Protein AF-0000000072576242 (afdb_homodimer)

Structure (mmCIF, N/CA/C/O backbone):
data_AF-0000000072576242-model_v1
#
loop_
_entity.id
_entity.type
_entity.pdbx_description
1 polymer Oxidoreductase
#
loop_
_atom_site.group_PDB
_atom_site.id
_atom_site.type_symbol
_atom_site.label_atom_id
_atom_site.label_alt_id
_atom_site.label_comp_id
_atom_site.label_asym_id
_atom_site.label_entity_id
_atom_site.label_seq_id
_atom_site.pdbx_PDB_ins_code
_atom_site.Cartn_x
_atom_site.Cartn_y
_atom_site.Cartn_z
_atom_site.occupancy
_atom_site.B_iso_or_equiv
_atom_site.auth_seq_id
_atom_site.auth_comp_id
_atom_site.auth_asym_id
_atom_site.auth_atom_id
_atom_site.pdbx_PDB_model_num
ATOM 1 N N . MET A 1 1 ? -0.195 -5.738 20.297 1 96.06 1 MET A N 1
ATOM 2 C CA . MET A 1 1 ? -1.532 -6.047 19.797 1 96.06 1 MET A CA 1
ATOM 3 C C . MET A 1 1 ? -1.465 -7.004 18.609 1 96.06 1 MET A C 1
ATOM 5 O O . MET A 1 1 ? -0.41 -7.16 18 1 96.06 1 MET A O 1
ATOM 9 N N . ASP A 1 2 ? -2.637 -7.637 18.344 1 97.75 2 ASP A N 1
ATOM 10 C CA . ASP A 1 2 ? -2.586 -8.516 17.188 1 97.75 2 ASP A CA 1
ATOM 11 C C . ASP A 1 2 ? -2.855 -7.746 15.891 1 97.75 2 ASP A C 1
ATOM 13 O O . ASP A 1 2 ? -3.127 -6.543 15.93 1 97.75 2 ASP A O 1
ATOM 17 N N . VAL A 1 3 ? -2.744 -8.398 14.766 1 98.88 3 VAL A N 1
ATOM 18 C CA . VAL A 1 3 ? -2.783 -7.742 13.469 1 98.88 3 VAL A CA 1
ATOM 19 C C . VAL A 1 3 ? -4.199 -7.238 13.188 1 98.88 3 VAL A C 1
ATOM 21 O O . VAL A 1 3 ? -4.379 -6.141 12.648 1 98.88 3 VAL A O 1
ATOM 24 N N . TYR A 1 4 ? -5.27 -8.016 13.516 1 98.81 4 TYR A N 1
ATOM 25 C CA . TYR A 1 4 ? -6.645 -7.578 13.297 1 98.81 4 TYR A CA 1
ATOM 26 C C . TYR A 1 4 ? -6.941 -6.301 14.07 1 98.81 4 TYR A C 1
ATOM 28 O O . TYR A 1 4 ? -7.559 -5.375 13.547 1 98.81 4 TYR A O 1
ATOM 36 N N . GLU A 1 5 ? -6.492 -6.273 15.273 1 98.56 5 GLU A N 1
ATOM 37 C CA . GLU A 1 5 ? -6.684 -5.082 16.094 1 98.56 5 GLU A CA 1
ATOM 38 C C . GLU A 1 5 ? -5.977 -3.873 15.492 1 98.56 5 GLU A C 1
ATOM 40 O O . GLU A 1 5 ? -6.523 -2.77 15.469 1 98.56 5 GLU A O 1
ATOM 45 N N . ALA A 1 6 ? -4.723 -4.062 15.078 1 98.81 6 ALA A N 1
ATOM 46 C CA . ALA A 1 6 ? -3.975 -2.967 14.469 1 98.81 6 ALA A CA 1
ATOM 47 C C . ALA A 1 6 ? -4.699 -2.424 13.242 1 98.81 6 ALA A C 1
ATOM 49 O O . ALA A 1 6 ? -4.855 -1.21 13.086 1 98.81 6 ALA A O 1
ATOM 50 N N . VAL A 1 7 ? -5.199 -3.318 12.383 1 98.75 7 VAL A N 1
ATOM 51 C CA . VAL A 1 7 ? -5.863 -2.934 11.141 1 98.75 7 VAL A CA 1
ATOM 52 C C . VAL A 1 7 ? -7.18 -2.225 11.461 1 98.75 7 VAL A C 1
ATOM 54 O O . VAL A 1 7 ? -7.477 -1.171 10.891 1 98.75 7 VAL A O 1
ATOM 57 N N . LYS A 1 8 ? -7.93 -2.709 12.359 1 97.06 8 LYS A N 1
ATOM 58 C CA . LYS A 1 8 ? -9.258 -2.174 12.648 1 97.06 8 LYS A CA 1
ATOM 59 C C . LYS A 1 8 ? -9.164 -0.875 13.445 1 97.06 8 LYS A C 1
ATOM 61 O O . LYS A 1 8 ? -10.047 -0.021 13.359 1 97.06 8 LYS A O 1
ATOM 66 N N . SER A 1 9 ? -8.047 -0.747 14.195 1 96.44 9 SER A N 1
ATOM 67 C CA . SER A 1 9 ? -7.934 0.449 15.023 1 96.44 9 SER A CA 1
ATOM 68 C C . SER A 1 9 ? -7.191 1.561 14.289 1 96.44 9 SER A C 1
ATOM 70 O O . SER A 1 9 ? -7.203 2.715 14.719 1 96.44 9 SER A O 1
ATOM 72 N N . ARG A 1 10 ? -6.531 1.205 13.203 1 97.88 10 ARG A N 1
ATOM 73 C CA . ARG A 1 10 ? -5.895 2.242 12.398 1 97.88 10 ARG A CA 1
ATOM 74 C C . ARG A 1 10 ? -6.934 3.131 11.727 1 97.88 10 ARG A C 1
ATOM 76 O O . ARG A 1 10 ? -7.812 2.637 11.016 1 97.88 10 ARG A O 1
ATOM 83 N N . ARG A 1 11 ? -6.918 4.367 11.938 1 95.81 11 ARG A N 1
ATOM 84 C CA . ARG A 1 11 ? -7.746 5.395 11.312 1 95.81 11 ARG A CA 1
ATOM 85 C C . ARG A 1 11 ? -6.973 6.699 11.148 1 95.81 11 ARG A C 1
ATOM 87 O O . ARG A 1 11 ? -5.945 6.902 11.805 1 95.81 11 ARG A O 1
ATOM 94 N N . SER A 1 12 ? -7.445 7.527 10.273 1 96.56 12 SER A N 1
ATOM 95 C CA . SER A 1 12 ? -6.844 8.852 10.148 1 96.56 12 SER A CA 1
ATOM 96 C C . SER A 1 12 ? -7.219 9.742 11.328 1 96.56 12 SER A C 1
ATOM 98 O O . SER A 1 12 ? -8.367 10.18 11.453 1 96.56 12 SER A O 1
ATOM 100 N N . VAL A 1 13 ? -6.219 9.953 12.195 1 96.12 13 VAL A N 1
ATOM 101 C CA . VAL A 1 13 ? -6.406 10.805 13.359 1 96.12 13 VAL A CA 1
ATOM 102 C C . VAL A 1 13 ? -6.027 12.242 13.016 1 96.12 13 VAL A C 1
ATOM 104 O O . VAL A 1 13 ? -4.957 12.492 12.453 1 96.12 13 VAL A O 1
ATOM 107 N N . ARG A 1 14 ? -6.875 13.172 13.414 1 95.19 14 ARG A N 1
ATOM 108 C CA . ARG A 1 14 ? -6.656 14.555 12.992 1 95.19 14 ARG A CA 1
ATOM 109 C C . ARG A 1 14 ? -6.668 15.5 14.188 1 95.19 14 ARG A C 1
ATOM 111 O O . ARG A 1 14 ? -7.152 16.625 14.094 1 95.19 14 ARG A O 1
ATOM 118 N N . ARG A 1 15 ? -6.32 15.055 15.242 1 95.5 15 ARG A N 1
ATOM 119 C CA . ARG A 1 15 ? -6.059 15.812 16.453 1 95.5 15 ARG A CA 1
ATOM 120 C C . ARG A 1 15 ? -5.039 15.094 17.344 1 95.5 15 ARG A C 1
ATOM 122 O O . ARG A 1 15 ? -5.359 14.086 17.969 1 95.5 15 ARG A O 1
ATOM 129 N N . PHE A 1 16 ? -3.895 15.656 17.453 1 97.19 16 PHE A N 1
ATOM 130 C CA . PHE A 1 16 ? -2.811 15.008 18.172 1 97.19 16 PHE A CA 1
ATOM 131 C C . PHE A 1 16 ? -2.475 15.789 19.438 1 97.19 16 PHE A C 1
ATOM 133 O O . PHE A 1 16 ? -2.674 17 19.5 1 97.19 16 PHE A O 1
ATOM 140 N N . SER A 1 17 ? -1.979 14.969 20.375 1 95.31 17 SER A N 1
ATOM 141 C CA . SER A 1 17 ? -1.41 15.625 21.547 1 95.31 17 SER A CA 1
ATOM 142 C C . SER A 1 17 ? 0.001 16.141 21.266 1 95.31 17 SER A C 1
ATOM 144 O O . SER A 1 17 ? 0.615 15.758 20.266 1 95.31 17 SER A O 1
ATOM 146 N N . GLY A 1 18 ? 0.491 17.016 22.094 1 93.56 18 GLY A N 1
ATOM 147 C CA . GLY A 1 18 ? 1.846 17.531 21.953 1 93.56 18 GLY A CA 1
ATOM 148 C C . GLY A 1 18 ? 2.898 16.594 22.516 1 93.56 18 GLY A C 1
ATOM 149 O O . GLY A 1 18 ? 4.09 16.906 22.5 1 93.56 18 GLY A O 1
ATOM 150 N N . ARG A 1 19 ? 2.492 15.344 22.969 1 96.62 19 ARG A N 1
ATOM 151 C CA . ARG A 1 19 ? 3.449 14.383 23.516 1 96.62 19 ARG A CA 1
ATOM 152 C C . ARG A 1 19 ? 4.469 13.977 22.453 1 96.62 19 ARG A C 1
ATOM 154 O O . ARG A 1 19 ? 4.102 13.539 21.359 1 96.62 19 ARG A O 1
ATOM 161 N N . PRO A 1 20 ? 5.766 14.188 22.781 1 97.38 20 PRO A N 1
ATOM 162 C CA . PRO A 1 20 ? 6.785 13.875 21.781 1 97.38 20 PRO A CA 1
ATOM 163 C C . PRO A 1 20 ? 6.809 12.391 21.406 1 97.38 20 PRO A C 1
ATOM 165 O O . PRO A 1 20 ? 6.457 11.539 22.234 1 97.38 20 PRO A O 1
ATOM 168 N N . VAL A 1 21 ? 7.184 12.133 20.203 1 98.44 21 VAL A N 1
ATOM 169 C CA . VAL A 1 21 ? 7.434 10.773 19.734 1 98.44 21 VAL A CA 1
ATOM 170 C C . VAL A 1 21 ? 8.93 10.477 19.781 1 98.44 21 VAL A C 1
ATOM 172 O O . VAL A 1 21 ? 9.719 11.133 19.094 1 98.44 21 VAL A O 1
ATOM 175 N N . PRO A 1 22 ? 9.383 9.539 20.547 1 98.12 22 PRO A N 1
ATOM 176 C CA . PRO A 1 22 ? 10.812 9.234 20.594 1 98.12 22 PRO A CA 1
ATOM 177 C C . PRO A 1 22 ? 11.367 8.797 19.234 1 98.12 22 PRO A C 1
ATOM 179 O O . PRO A 1 22 ? 10.75 7.988 18.547 1 98.12 22 PRO A O 1
ATOM 182 N N . ARG A 1 23 ? 12.477 9.328 18.938 1 97.5 23 ARG A N 1
ATOM 183 C CA . ARG A 1 23 ? 13.133 9.016 17.672 1 97.5 23 ARG A CA 1
ATOM 184 C C . ARG A 1 23 ? 13.367 7.512 17.547 1 97.5 23 ARG A C 1
ATOM 186 O O . ARG A 1 23 ? 13.258 6.953 16.453 1 97.5 23 ARG A O 1
ATOM 193 N N . GLU A 1 24 ? 13.727 6.875 18.609 1 98.44 24 GLU A N 1
ATOM 194 C CA . GLU A 1 24 ? 14.031 5.449 18.594 1 98.44 24 GLU A CA 1
ATOM 195 C C . GLU A 1 24 ? 12.812 4.629 18.188 1 98.44 24 GLU A C 1
ATOM 197 O O . GLU A 1 24 ? 12.945 3.584 17.547 1 98.44 24 GLU A O 1
ATOM 202 N N . VAL A 1 25 ? 11.656 5.086 18.594 1 98.75 25 VAL A N 1
ATOM 203 C CA . VAL A 1 25 ? 10.422 4.414 18.188 1 98.75 25 VAL A CA 1
ATOM 204 C C . VAL A 1 25 ? 10.234 4.527 16.672 1 98.75 25 VAL A C 1
ATOM 206 O O . VAL A 1 25 ? 9.898 3.545 16.016 1 98.75 25 VAL A O 1
ATOM 209 N N . LEU A 1 26 ? 10.508 5.688 16.109 1 98.81 26 LEU A N 1
ATOM 210 C CA . LEU A 1 26 ? 10.383 5.891 14.664 1 98.81 26 LEU A CA 1
ATOM 211 C C . LEU A 1 26 ? 11.406 5.055 13.906 1 98.81 26 LEU A C 1
ATOM 213 O O . LEU A 1 26 ? 11.094 4.488 12.859 1 98.81 26 LEU A O 1
ATOM 217 N N . LYS A 1 27 ? 12.586 4.965 14.445 1 98.69 27 LYS A N 1
ATOM 218 C CA . LYS A 1 27 ? 13.609 4.133 13.82 1 98.69 27 LYS A CA 1
ATOM 219 C C . LYS A 1 27 ? 13.195 2.666 13.797 1 98.69 27 LYS A C 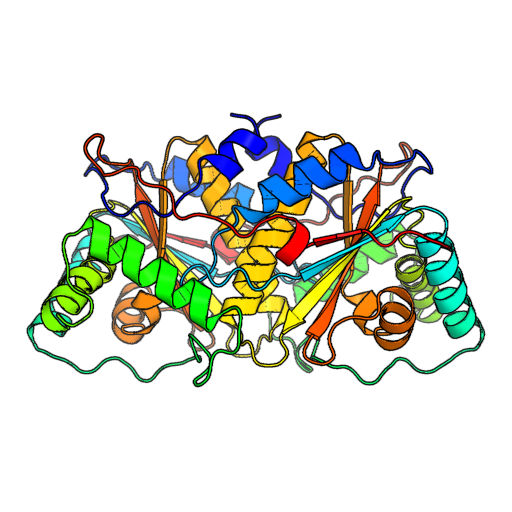1
ATOM 221 O O . LYS A 1 27 ? 13.375 1.978 12.789 1 98.69 27 LYS A O 1
ATOM 226 N N . ARG A 1 28 ? 12.664 2.186 14.93 1 98.62 28 ARG A N 1
ATOM 227 C CA . ARG A 1 28 ? 12.195 0.804 15.016 1 98.62 28 ARG A CA 1
ATOM 228 C C . ARG A 1 28 ? 11.07 0.54 14.023 1 98.62 28 ARG A C 1
ATOM 230 O O . ARG A 1 28 ? 11.078 -0.474 13.328 1 98.62 28 ARG A O 1
ATOM 237 N N . VAL A 1 29 ? 10.148 1.47 13.961 1 98.94 29 VAL A N 1
ATOM 238 C CA . VAL A 1 29 ? 8.992 1.35 13.078 1 98.94 29 VAL A CA 1
ATOM 239 C C . VAL A 1 29 ? 9.461 1.327 11.625 1 98.94 29 VAL A C 1
ATOM 241 O O . VAL A 1 29 ? 9.07 0.445 10.852 1 98.94 29 VAL A O 1
ATOM 244 N N . LEU A 1 30 ? 10.312 2.258 11.242 1 98.94 30 LEU A N 1
ATOM 245 C CA . LEU A 1 30 ? 10.711 2.408 9.852 1 98.94 30 LEU A CA 1
ATOM 246 C C . LEU A 1 30 ? 11.641 1.282 9.422 1 98.94 30 LEU A C 1
ATOM 248 O O . LEU A 1 30 ? 11.609 0.851 8.266 1 98.94 30 LEU A O 1
ATOM 252 N N . SER A 1 31 ? 12.469 0.792 10.336 1 98.75 31 SER A N 1
ATOM 253 C CA . SER A 1 31 ? 13.297 -0.373 10.047 1 98.75 31 SER A CA 1
ATOM 254 C C . SER A 1 31 ? 12.438 -1.6 9.75 1 98.75 31 SER A C 1
ATOM 256 O O . SER A 1 31 ? 12.711 -2.342 8.805 1 98.75 31 SER A O 1
ATOM 258 N N . ALA A 1 32 ? 11.438 -1.778 10.523 1 98.81 32 ALA A N 1
ATOM 259 C CA . ALA A 1 32 ? 10.539 -2.906 10.297 1 98.81 32 ALA A CA 1
ATOM 260 C C . ALA A 1 32 ? 9.695 -2.695 9.047 1 98.81 32 ALA A C 1
ATOM 262 O O . ALA A 1 32 ? 9.438 -3.639 8.289 1 98.81 32 ALA A O 1
ATOM 263 N N . ALA A 1 33 ? 9.266 -1.452 8.805 1 98.88 33 ALA A N 1
ATOM 264 C CA . ALA A 1 33 ? 8.383 -1.149 7.684 1 98.88 33 ALA A CA 1
ATOM 265 C C . ALA A 1 33 ? 9.062 -1.47 6.352 1 98.88 33 ALA A C 1
ATOM 267 O O . ALA A 1 33 ? 8.391 -1.812 5.375 1 98.88 33 ALA A O 1
ATOM 268 N N . ALA A 1 34 ? 10.398 -1.468 6.316 1 98.5 34 ALA A N 1
ATOM 269 C CA . ALA A 1 34 ? 11.18 -1.694 5.105 1 98.5 34 ALA A CA 1
ATOM 270 C C . ALA A 1 34 ? 11.055 -3.139 4.629 1 98.5 34 ALA A C 1
ATOM 272 O O . ALA A 1 34 ? 11.422 -3.463 3.498 1 98.5 34 ALA A O 1
ATOM 273 N N . TRP A 1 35 ? 10.477 -3.951 5.461 1 98.5 35 TRP A N 1
ATOM 274 C CA . TRP A 1 35 ? 10.266 -5.34 5.07 1 98.5 35 TRP A CA 1
ATOM 275 C C . TRP A 1 35 ? 9.008 -5.48 4.219 1 98.5 35 TRP A C 1
ATOM 277 O O . TRP A 1 35 ? 8.602 -6.594 3.881 1 98.5 35 TRP A O 1
ATOM 287 N N . ALA A 1 36 ? 8.383 -4.34 3.852 1 98.69 36 ALA A N 1
ATOM 288 C CA . ALA A 1 36 ? 7.285 -4.355 2.889 1 98.69 36 ALA A CA 1
ATOM 289 C C . ALA A 1 36 ? 7.723 -4.996 1.572 1 98.69 36 ALA A C 1
ATOM 291 O O . ALA A 1 36 ? 8.867 -4.828 1.141 1 98.69 36 ALA A O 1
ATOM 292 N N . PRO A 1 37 ? 6.82 -5.789 0.947 1 98.44 37 PRO A N 1
ATOM 293 C CA . PRO A 1 37 ? 7.152 -6.285 -0.391 1 98.44 37 PRO A CA 1
ATOM 294 C C . PRO A 1 37 ? 7.242 -5.172 -1.429 1 98.44 37 PRO A C 1
ATOM 296 O O . PRO A 1 37 ? 6.684 -4.09 -1.228 1 98.44 37 PRO A O 1
ATOM 299 N N . SER A 1 38 ? 7.98 -5.391 -2.441 1 98.75 38 SER A N 1
ATOM 300 C CA . SER A 1 38 ? 8.047 -4.574 -3.648 1 98.75 38 SER A CA 1
ATOM 301 C C . SER A 1 38 ? 8.422 -5.418 -4.863 1 98.75 38 SER A C 1
ATOM 303 O O . SER A 1 38 ? 9.117 -6.43 -4.734 1 98.75 38 SER A O 1
ATOM 305 N N . GLY A 1 39 ? 7.805 -5.07 -6.039 1 98.38 39 GLY A N 1
ATOM 306 C CA . GLY A 1 39 ? 8.164 -5.773 -7.262 1 98.38 39 GLY A CA 1
ATOM 307 C C . GLY A 1 39 ? 9.664 -5.859 -7.477 1 98.38 39 GLY A C 1
ATOM 308 O O . GLY A 1 39 ? 10.352 -4.84 -7.492 1 98.38 39 GLY A O 1
ATOM 309 N N . SER A 1 40 ? 10.172 -7.141 -7.598 1 97.5 40 SER A N 1
ATOM 310 C CA . SER A 1 40 ? 11.594 -7.387 -7.844 1 97.5 40 SER A CA 1
ATOM 311 C C . SER A 1 40 ? 12.461 -6.781 -6.742 1 97.5 40 SER A C 1
ATOM 313 O O . SER A 1 40 ? 13.625 -6.461 -6.969 1 97.5 40 SER A O 1
ATOM 315 N N . ASN A 1 41 ? 11.859 -6.492 -5.594 1 98.06 41 ASN A N 1
ATOM 316 C CA . ASN A 1 41 ? 12.547 -5.969 -4.422 1 98.06 41 ASN A CA 1
ATOM 317 C C . ASN A 1 41 ? 13.148 -4.59 -4.691 1 98.06 41 ASN A C 1
ATOM 319 O O . ASN A 1 41 ? 14.203 -4.25 -4.152 1 98.06 41 ASN A O 1
ATOM 323 N N . LEU A 1 42 ? 12.445 -3.775 -5.441 1 98.69 42 LEU A N 1
ATOM 324 C CA . LEU A 1 42 ? 12.953 -2.459 -5.816 1 98.69 42 LEU A CA 1
ATOM 325 C C . LEU A 1 42 ? 13.031 -1.539 -4.602 1 98.69 42 LEU A C 1
ATOM 327 O O . LEU A 1 42 ? 13.875 -0.638 -4.555 1 98.69 42 LEU A O 1
ATOM 331 N N . GLN A 1 43 ? 12.148 -1.667 -3.629 1 98.75 43 GLN A N 1
ATOM 332 C CA . GLN A 1 43 ? 12.102 -0.839 -2.43 1 98.75 43 GLN A CA 1
ATOM 333 C C . GLN A 1 43 ? 12.086 0.645 -2.785 1 98.75 43 GLN A C 1
ATOM 335 O O . GLN A 1 43 ? 12.977 1.395 -2.387 1 98.75 43 GLN A O 1
ATOM 340 N N . PRO A 1 44 ? 10.984 1.112 -3.484 1 98.81 44 PRO A N 1
ATOM 341 C CA . PRO A 1 44 ? 10.977 2.434 -4.113 1 98.81 44 PRO A CA 1
ATOM 342 C C . PRO A 1 44 ? 10.625 3.553 -3.135 1 98.81 44 PRO A C 1
ATOM 344 O O . PRO A 1 44 ? 10.5 4.715 -3.535 1 98.81 44 PRO A O 1
ATOM 347 N N . TRP A 1 45 ? 10.5 3.365 -1.896 1 98.88 45 TRP A N 1
ATOM 348 C CA . TRP A 1 45 ? 10.086 4.359 -0.914 1 98.88 45 TRP A CA 1
ATOM 349 C C . TRP A 1 45 ? 11.281 5.156 -0.408 1 98.88 45 TRP A C 1
ATOM 351 O O . TRP A 1 45 ? 12.367 4.605 -0.215 1 98.88 45 TRP A O 1
ATOM 361 N N . HIS A 1 46 ? 11.078 6.473 -0.218 1 98.81 46 HIS A N 1
ATOM 362 C CA . HIS A 1 46 ? 12.016 7.398 0.406 1 98.81 46 HIS A CA 1
ATOM 363 C C . HIS A 1 46 ? 11.32 8.266 1.454 1 98.81 46 HIS A C 1
ATOM 365 O O . HIS A 1 46 ? 10.461 9.078 1.121 1 98.81 46 HIS A O 1
ATOM 371 N N . ALA A 1 47 ? 11.742 8.133 2.707 1 98.88 47 ALA A N 1
ATOM 372 C CA . ALA A 1 47 ? 11.062 8.82 3.801 1 98.88 47 ALA A CA 1
ATOM 373 C C . ALA A 1 47 ? 11.977 9.867 4.438 1 98.88 47 ALA A C 1
ATOM 375 O O . ALA A 1 47 ? 13.125 9.578 4.762 1 98.88 47 ALA A O 1
ATOM 376 N N . PHE A 1 48 ? 11.477 11.023 4.566 1 98.94 48 PHE A N 1
ATOM 377 C CA . PHE A 1 48 ? 12.086 12.078 5.367 1 98.94 48 PHE A CA 1
ATOM 378 C C . PHE A 1 48 ? 11.273 12.336 6.633 1 98.94 48 PHE A C 1
ATOM 380 O O . PHE A 1 48 ? 10.07 12.594 6.566 1 98.94 48 PHE A O 1
ATOM 387 N N . VAL A 1 49 ? 11.906 12.258 7.785 1 98.94 49 VAL A N 1
ATOM 388 C CA . VAL A 1 49 ? 11.211 12.367 9.062 1 98.94 49 VAL A CA 1
ATOM 389 C C . VAL A 1 49 ? 11.586 13.68 9.75 1 98.94 49 VAL A C 1
ATOM 391 O O . VAL A 1 49 ? 12.766 13.992 9.898 1 98.94 49 VAL A O 1
ATOM 394 N N . LEU A 1 50 ? 10.562 14.398 10.07 1 98.69 50 LEU A N 1
ATOM 395 C CA . LEU A 1 50 ? 10.75 15.672 10.75 1 98.69 50 LEU A CA 1
ATOM 396 C C . LEU A 1 50 ? 10.102 15.656 12.133 1 98.69 50 LEU A C 1
ATOM 398 O O . LEU A 1 50 ? 9.008 15.109 12.305 1 98.69 50 LEU A O 1
ATOM 402 N N . SER A 1 51 ? 10.758 16.266 13.117 1 97.31 51 SER A N 1
ATOM 403 C CA . SER A 1 51 ? 10.242 16.562 14.453 1 97.31 51 SER A CA 1
ATOM 404 C C . SER A 1 51 ? 10.844 17.844 15.008 1 97.31 51 SER A C 1
ATOM 406 O O . SER A 1 51 ? 11.758 18.422 14.406 1 97.31 51 SER A O 1
ATOM 408 N N . ASP A 1 52 ? 10.273 18.375 15.984 1 94.19 52 ASP A N 1
ATOM 409 C CA . ASP A 1 52 ? 10.82 19.5 16.719 1 94.19 52 ASP A CA 1
ATOM 410 C C . ASP A 1 52 ? 11.055 20.703 15.805 1 94.19 52 ASP A C 1
ATOM 412 O O . ASP A 1 52 ? 10.164 21.109 15.062 1 94.19 52 ASP A O 1
ATOM 416 N N . GLY A 1 53 ? 12.211 21.219 15.844 1 95.12 53 GLY A N 1
ATOM 417 C CA . GLY A 1 53 ? 12.531 22.453 15.156 1 95.12 53 GLY A CA 1
ATOM 418 C C . GLY A 1 53 ? 12.211 22.422 13.672 1 95.12 53 GLY A C 1
ATOM 419 O O . GLY A 1 53 ? 11.484 23.266 13.164 1 95.12 53 GLY A O 1
ATOM 420 N N . PRO A 1 54 ? 12.703 21.453 12.992 1 97.56 54 PRO A N 1
ATOM 421 C CA . PRO A 1 54 ? 12.469 21.391 11.555 1 97.56 54 PRO A CA 1
ATOM 422 C C . PRO A 1 54 ? 10.984 21.312 11.195 1 97.56 54 PRO A C 1
ATOM 424 O O . PRO A 1 54 ? 10.539 21.953 10.25 1 97.56 54 PRO A O 1
ATOM 427 N N . LEU A 1 55 ? 10.273 20.531 11.945 1 98.25 55 LEU A N 1
ATOM 428 C CA . LEU A 1 55 ? 8.844 20.422 11.664 1 98.25 55 LEU A CA 1
ATOM 429 C C . LEU A 1 55 ? 8.125 21.719 11.984 1 98.25 55 LEU A C 1
ATOM 431 O O . LEU A 1 55 ? 7.25 22.156 11.234 1 98.25 55 LEU A O 1
ATOM 435 N N . ALA A 1 56 ? 8.469 22.297 13.117 1 97.38 56 ALA A N 1
ATOM 436 C CA . ALA A 1 56 ? 7.871 23.578 13.492 1 97.38 56 ALA A CA 1
ATOM 437 C C . ALA A 1 56 ? 8.117 24.625 12.422 1 97.38 56 ALA A C 1
ATOM 439 O O . ALA A 1 56 ? 7.219 25.391 12.07 1 97.38 56 ALA A O 1
ATOM 440 N N . ALA A 1 57 ? 9.32 24.672 11.93 1 97.81 57 ALA A N 1
ATOM 441 C CA . ALA A 1 57 ? 9.68 25.641 10.891 1 97.81 57 ALA A CA 1
ATOM 442 C C . ALA A 1 57 ? 8.891 25.375 9.609 1 97.81 57 ALA A C 1
ATOM 444 O O . ALA A 1 57 ? 8.453 26.328 8.945 1 97.81 57 ALA A O 1
ATOM 445 N N . LEU A 1 58 ? 8.75 24.141 9.211 1 98.44 58 LEU A N 1
ATOM 446 C CA . LEU A 1 58 ? 7.992 23.781 8.016 1 98.44 58 LEU A CA 1
ATOM 447 C C . LEU A 1 58 ? 6.535 24.219 8.156 1 98.44 58 LEU A C 1
ATOM 449 O O . LEU A 1 58 ? 5.973 24.812 7.234 1 98.44 58 LEU A O 1
ATOM 453 N N . LYS A 1 59 ? 5.93 23.891 9.312 1 98.25 59 LYS A N 1
ATOM 454 C CA . LYS A 1 59 ? 4.543 24.281 9.562 1 98.25 59 LYS A CA 1
ATOM 455 C C . LYS A 1 59 ? 4.375 25.797 9.492 1 98.25 59 LYS A C 1
ATOM 457 O O . LYS A 1 59 ? 3.402 26.281 8.914 1 98.25 59 LYS A O 1
ATOM 462 N N . LYS A 1 60 ? 5.312 26.469 10.023 1 98 60 LYS A N 1
ATOM 463 C CA . LYS A 1 60 ? 5.273 27.922 10 1 98 60 LYS A CA 1
ATOM 464 C C . LYS A 1 60 ? 5.328 28.453 8.578 1 98 60 LYS A C 1
ATOM 466 O O . LYS A 1 60 ? 4.566 29.359 8.211 1 98 60 LYS A O 1
ATOM 471 N N . ARG A 1 61 ? 6.203 27.953 7.789 1 98.12 61 ARG A N 1
ATOM 472 C CA . ARG A 1 61 ? 6.344 28.391 6.402 1 98.12 61 ARG A CA 1
ATOM 473 C C . ARG A 1 61 ? 5.078 28.094 5.602 1 98.12 61 ARG A C 1
ATOM 475 O O . ARG A 1 61 ? 4.602 28.938 4.844 1 98.12 61 ARG A O 1
ATOM 482 N N . ALA A 1 62 ? 4.562 26.875 5.727 1 97.94 62 ALA A N 1
ATOM 483 C CA . ALA A 1 62 ? 3.328 26.5 5.035 1 97.94 62 ALA A CA 1
ATOM 484 C C . ALA A 1 62 ? 2.166 27.391 5.477 1 97.94 62 ALA A C 1
ATOM 486 O O . ALA A 1 62 ? 1.374 27.844 4.652 1 97.94 62 ALA A O 1
ATOM 487 N N . GLY A 1 63 ? 2.107 27.594 6.801 1 96.75 63 GLY A N 1
ATOM 488 C CA . GLY A 1 63 ? 1.084 28.484 7.344 1 96.75 63 GLY A CA 1
ATOM 489 C C . GLY A 1 63 ? 1.168 29.891 6.805 1 96.75 63 GLY A C 1
ATOM 490 O O . GLY A 1 63 ? 0.143 30.531 6.539 1 96.75 63 GLY A O 1
ATOM 491 N N . ALA A 1 64 ? 2.346 30.375 6.684 1 97.38 64 ALA A N 1
ATOM 492 C CA . ALA A 1 64 ? 2.549 31.719 6.145 1 97.38 64 ALA A CA 1
ATOM 493 C C . ALA A 1 64 ? 2.062 31.812 4.699 1 97.38 64 ALA A C 1
ATOM 495 O O . ALA A 1 64 ? 1.45 32.812 4.305 1 97.38 64 ALA A O 1
ATOM 496 N N . ARG A 1 65 ? 2.361 30.812 3.914 1 96.94 65 ARG A N 1
ATOM 497 C CA . ARG A 1 65 ? 1.9 30.797 2.531 1 96.94 65 ARG A CA 1
ATOM 498 C C . ARG A 1 65 ? 0.377 30.781 2.461 1 96.94 65 ARG A C 1
ATOM 500 O O . ARG A 1 65 ? -0.224 31.469 1.642 1 96.94 65 ARG A O 1
ATOM 507 N N . LEU A 1 66 ? -0.231 30 3.297 1 95.12 66 LEU A N 1
ATOM 508 C CA . LEU A 1 66 ? -1.687 29.922 3.348 1 95.12 66 LEU A CA 1
ATOM 509 C C . LEU A 1 66 ? -2.291 31.281 3.701 1 95.12 66 LEU A C 1
ATOM 511 O O . LEU A 1 66 ? -3.244 31.719 3.061 1 95.12 66 LEU A O 1
ATOM 515 N N . ALA A 1 67 ? -1.71 31.875 4.695 1 94.81 67 ALA A N 1
ATOM 516 C CA . ALA A 1 67 ? -2.205 33.156 5.18 1 94.81 67 ALA A CA 1
ATOM 517 C C . ALA A 1 67 ? -2.076 34.25 4.105 1 94.81 67 ALA A C 1
ATOM 519 O O . ALA A 1 67 ? -2.918 35.125 4.008 1 94.81 67 ALA A O 1
ATOM 520 N N . ALA A 1 68 ? -1.098 34.125 3.314 1 96.69 68 ALA A N 1
ATOM 521 C CA . ALA A 1 68 ? -0.833 35.094 2.268 1 96.69 68 ALA A CA 1
ATOM 522 C C . ALA A 1 68 ? -1.69 34.812 1.034 1 96.69 68 ALA A C 1
ATOM 524 O O . ALA A 1 68 ? -1.763 35.656 0.126 1 96.69 68 ALA A O 1
ATOM 525 N N . GLY A 1 69 ? -2.295 33.688 0.963 1 94.25 69 GLY A N 1
ATOM 526 C CA . GLY A 1 69 ? -3.08 33.312 -0.201 1 94.25 69 GLY A CA 1
ATOM 527 C C . GLY A 1 69 ? -2.23 32.906 -1.391 1 94.25 69 GLY A C 1
ATOM 528 O O . GLY A 1 69 ? -2.631 33.094 -2.541 1 94.25 69 GLY A O 1
ATOM 529 N N . ASP A 1 70 ? -1.05 32.406 -1.105 1 96.06 70 ASP A N 1
ATOM 530 C CA . ASP A 1 70 ? -0.182 31.938 -2.178 1 96.06 70 ASP A CA 1
ATOM 531 C C . ASP A 1 70 ? -0.835 30.797 -2.941 1 96.06 70 ASP A C 1
ATOM 533 O O . ASP A 1 70 ? -1.483 29.938 -2.342 1 96.06 70 ASP A O 1
ATOM 537 N N . PRO A 1 71 ? -0.639 30.859 -4.262 1 96.94 71 PRO A N 1
ATOM 538 C CA . PRO A 1 71 ? -1.143 29.703 -5.004 1 96.94 71 PRO A CA 1
ATOM 539 C C . PRO A 1 71 ? -0.454 28.406 -4.605 1 96.94 71 PRO A C 1
ATOM 541 O O . PRO A 1 71 ? 0.714 28.422 -4.211 1 96.94 71 PRO A O 1
ATOM 544 N N . PHE A 1 72 ? -1.145 27.359 -4.77 1 97.25 72 PHE A N 1
ATOM 545 C CA . PHE A 1 72 ? -0.544 26.031 -4.609 1 97.25 72 PHE A CA 1
ATOM 546 C C . PHE A 1 72 ? 0.511 25.781 -5.68 1 97.25 72 PHE A C 1
ATOM 548 O O . PHE A 1 72 ? 0.469 26.391 -6.754 1 97.25 72 PHE A O 1
ATOM 555 N N . ASP A 1 73 ? 1.44 24.922 -5.312 1 98.44 73 ASP A N 1
ATOM 556 C CA . ASP A 1 73 ? 2.449 24.531 -6.289 1 98.44 73 ASP A CA 1
ATOM 557 C C . ASP A 1 73 ? 1.819 23.781 -7.461 1 98.44 73 ASP A C 1
ATOM 559 O O . ASP A 1 73 ? 0.761 23.172 -7.312 1 98.44 73 ASP A O 1
ATOM 563 N N . GLU A 1 74 ? 2.475 23.891 -8.664 1 97.94 74 GLU A N 1
ATOM 564 C CA . GLU A 1 74 ? 2.031 23.078 -9.789 1 97.94 74 GLU A CA 1
ATOM 565 C C . GLU A 1 74 ? 2.045 21.594 -9.422 1 97.94 74 GLU A C 1
ATOM 567 O O . GLU A 1 74 ? 3.059 21.078 -8.953 1 97.94 74 GLU A O 1
ATOM 572 N N . PRO A 1 75 ? 0.911 20.922 -9.609 1 97.44 75 PRO A N 1
ATOM 573 C CA . PRO A 1 75 ? 0.868 19.516 -9.211 1 97.44 75 PRO A CA 1
ATOM 574 C C . PRO A 1 75 ? 1.899 18.656 -9.945 1 97.44 75 PRO A C 1
ATOM 576 O O . PRO A 1 75 ? 2.096 18.828 -11.156 1 97.44 75 PRO A O 1
ATOM 579 N N . GLU A 1 76 ? 2.535 17.797 -9.234 1 97.75 76 GLU A N 1
ATOM 580 C CA . GLU A 1 76 ? 3.508 16.891 -9.844 1 97.75 76 GLU A CA 1
ATOM 581 C C . GLU A 1 76 ? 2.873 15.547 -10.188 1 97.75 76 GLU A C 1
ATOM 583 O O . GLU A 1 76 ? 3.496 14.711 -10.844 1 97.75 76 GLU A O 1
ATOM 588 N N . TYR A 1 77 ? 1.759 15.312 -9.711 1 98 77 TYR A N 1
ATOM 589 C CA . TYR A 1 77 ? 0.921 14.18 -10.086 1 98 77 TYR A CA 1
ATOM 590 C C . TYR A 1 77 ? -0.556 14.5 -9.891 1 98 77 TYR A C 1
ATOM 592 O O . TYR A 1 77 ? -0.9 15.469 -9.203 1 98 77 TYR A O 1
ATOM 600 N N . GLU A 1 78 ? -1.421 13.758 -10.57 1 97.69 78 GLU A N 1
ATOM 601 C CA . GLU A 1 78 ? -2.863 13.93 -10.422 1 97.69 78 GLU A CA 1
ATOM 602 C C . GLU A 1 78 ? -3.379 13.195 -9.18 1 97.69 78 GLU A C 1
ATOM 604 O O . GLU A 1 78 ? -3.305 11.969 -9.102 1 97.69 78 GLU A O 1
ATOM 609 N N . GLN A 1 79 ? -3.896 13.938 -8.227 1 97.69 79 GLN A N 1
ATOM 610 C CA . GLN A 1 79 ? -4.332 13.336 -6.973 1 97.69 79 GLN A CA 1
ATOM 611 C C . GLN A 1 79 ? -5.578 12.477 -7.176 1 97.69 79 GLN A C 1
ATOM 613 O O . GLN A 1 79 ? -5.691 11.391 -6.602 1 97.69 79 GLN A O 1
ATOM 618 N N . TYR A 1 80 ? -6.535 12.992 -7.973 1 97.06 80 TYR A N 1
ATOM 619 C CA . TYR A 1 80 ? -7.758 12.297 -8.359 1 97.06 80 TYR A CA 1
ATOM 620 C C . TYR A 1 80 ? -8.07 12.531 -9.836 1 97.06 80 TYR A C 1
ATOM 622 O O . TYR A 1 80 ? -7.82 13.609 -10.367 1 97.06 80 TYR A O 1
ATOM 630 N N . PRO A 1 81 ? -8.703 11.531 -10.414 1 95.88 81 PRO A N 1
ATOM 631 C CA . PRO A 1 81 ? -9.18 11.82 -11.766 1 95.88 81 PRO A CA 1
ATOM 632 C C . PRO A 1 81 ? -10.172 12.992 -11.812 1 95.88 81 PRO A C 1
ATOM 634 O O . PRO A 1 81 ? -10.938 13.188 -10.867 1 95.88 81 PRO A O 1
ATOM 637 N N . GLN A 1 82 ? -10.086 13.695 -12.922 1 93 82 GLN A N 1
ATOM 638 C CA . GLN A 1 82 ? -10.984 14.828 -13.094 1 93 82 GLN A CA 1
ATOM 639 C C . GLN A 1 82 ? -12.445 14.398 -12.961 1 93 82 GLN A C 1
ATOM 641 O O . GLN A 1 82 ? -13.266 15.133 -12.422 1 93 82 GLN A O 1
ATOM 646 N N . HIS A 1 83 ? -12.688 13.219 -13.539 1 93.75 83 HIS A N 1
ATOM 647 C CA . HIS A 1 83 ? -14.031 12.648 -13.445 1 93.75 83 HIS A CA 1
ATOM 648 C C . HIS A 1 83 ? -14.008 11.305 -12.734 1 93.75 83 HIS A C 1
ATOM 650 O O . HIS A 1 83 ? -13.508 10.312 -13.281 1 93.75 83 HIS A O 1
ATOM 656 N N . LEU A 1 84 ? -14.555 11.312 -11.516 1 96.44 84 LEU A N 1
ATOM 657 C CA . LEU A 1 84 ? -14.68 10.062 -10.766 1 96.44 84 LEU A CA 1
ATOM 658 C C . LEU A 1 84 ? -15.992 9.359 -11.109 1 96.44 84 LEU A C 1
ATOM 660 O O . LEU A 1 84 ? -17.062 9.961 -11.008 1 96.44 84 LEU A O 1
ATOM 664 N N . LYS A 1 85 ? -15.898 8.133 -11.539 1 96.12 85 LYS A N 1
ATOM 665 C CA . LYS A 1 85 ? -17.109 7.348 -11.805 1 96.12 85 LYS A CA 1
ATOM 666 C C . LYS A 1 85 ? -17.641 6.711 -10.523 1 96.12 85 LYS A C 1
ATOM 668 O O . LYS A 1 85 ? -16.984 6.773 -9.477 1 96.12 85 LYS A O 1
ATOM 673 N N . SER A 1 86 ? -18.906 6.25 -10.633 1 97 86 SER A N 1
ATOM 674 C CA . SER A 1 86 ? -19.438 5.406 -9.562 1 97 86 SER A CA 1
ATOM 675 C C . SER A 1 86 ? -18.578 4.164 -9.359 1 97 86 SER A C 1
ATOM 677 O O . SER A 1 86 ? -18.094 3.568 -10.32 1 97 86 SER A O 1
ATOM 679 N N . PRO A 1 87 ? -18.375 3.744 -8.164 1 97.81 87 PRO A N 1
ATOM 680 C CA . PRO A 1 87 ? -18.922 4.258 -6.906 1 97.81 87 PRO A CA 1
ATOM 681 C C . PRO A 1 87 ? -18 5.266 -6.227 1 97.81 87 PRO A C 1
ATOM 683 O O . PRO A 1 87 ? -18.25 5.656 -5.078 1 97.81 87 PRO A O 1
ATOM 686 N N . TYR A 1 88 ? -16.922 5.664 -6.906 1 98.31 88 TYR A N 1
ATOM 687 C CA . TYR A 1 88 ? -15.891 6.484 -6.281 1 98.31 88 TYR A CA 1
ATOM 688 C C . TYR A 1 88 ? -16.422 7.875 -5.957 1 98.31 88 TYR A C 1
ATOM 690 O O . TYR A 1 88 ? -16.125 8.43 -4.895 1 98.31 88 TYR A O 1
ATOM 698 N N . ARG A 1 89 ? -17.172 8.391 -6.922 1 97.94 89 ARG A N 1
ATOM 699 C CA . ARG A 1 89 ? -17.766 9.711 -6.719 1 97.94 89 ARG A CA 1
ATOM 700 C C . ARG A 1 89 ? -18.641 9.734 -5.465 1 97.94 89 ARG A C 1
ATOM 702 O O . ARG A 1 89 ? -18.547 10.656 -4.656 1 97.94 89 ARG A O 1
ATOM 709 N N . GLU A 1 90 ? -19.484 8.711 -5.285 1 97.81 90 GLU A N 1
ATOM 710 C CA . GLU A 1 90 ? -20.375 8.633 -4.137 1 97.81 90 GLU A CA 1
ATOM 711 C C . GLU A 1 90 ? -19.594 8.445 -2.84 1 97.81 90 GLU A C 1
ATOM 713 O O . GLU A 1 90 ? -19.938 9.039 -1.814 1 97.81 90 GLU A O 1
ATOM 718 N N . ARG A 1 91 ? -18.578 7.633 -2.848 1 98.12 91 ARG A N 1
ATOM 719 C CA . ARG A 1 91 ? -17.766 7.391 -1.658 1 98.12 91 ARG A CA 1
ATOM 720 C C . ARG A 1 91 ? -17.031 8.656 -1.228 1 98.12 91 ARG A C 1
ATOM 722 O O . ARG A 1 91 ? -16.984 8.977 -0.038 1 98.12 91 ARG A O 1
ATOM 729 N N . ARG A 1 92 ? -16.5 9.367 -2.176 1 97.06 92 ARG A N 1
ATOM 730 C CA . ARG A 1 92 ? -15.836 10.625 -1.876 1 97.06 92 ARG A CA 1
ATOM 731 C C . ARG A 1 92 ? -16.812 11.633 -1.271 1 97.06 92 ARG A C 1
ATOM 733 O O . ARG A 1 92 ? -16.484 12.32 -0.302 1 97.06 92 ARG A O 1
ATOM 740 N N . ALA A 1 93 ? -17.984 11.75 -1.881 1 95.56 93 ALA A N 1
ATOM 741 C CA . ALA A 1 93 ? -19 12.664 -1.376 1 95.56 93 ALA A CA 1
ATOM 742 C C . ALA A 1 93 ? -19.391 12.305 0.055 1 95.56 93 ALA A C 1
ATOM 744 O O . ALA A 1 93 ? -19.516 13.188 0.911 1 95.56 93 ALA A O 1
ATOM 745 N N . ALA A 1 94 ? -19.562 11.016 0.313 1 95.69 94 ALA A N 1
ATOM 7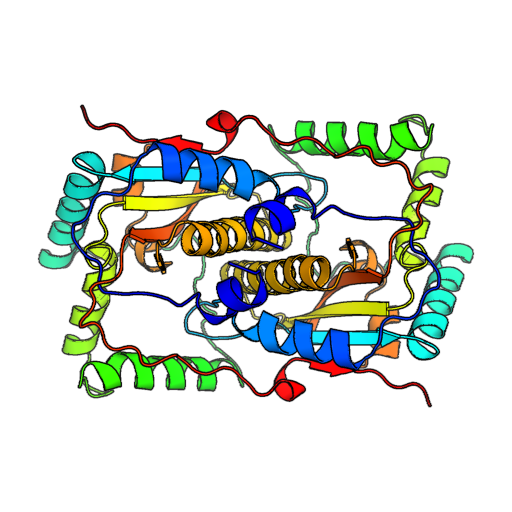46 C CA . ALA A 1 94 ? -19.938 10.547 1.647 1 95.69 94 ALA A CA 1
ATOM 747 C C . ALA A 1 94 ? -18.844 10.859 2.662 1 95.69 94 ALA A C 1
ATOM 749 O O . ALA A 1 94 ? -19.141 11.242 3.799 1 95.69 94 ALA A O 1
ATOM 750 N N . PHE A 1 95 ? -17.688 10.688 2.238 1 95 95 PHE A N 1
ATOM 751 C CA . PHE A 1 95 ? -16.547 11 3.094 1 95 95 PHE A CA 1
ATOM 752 C C . PHE A 1 95 ? -16.547 12.477 3.461 1 95 95 PHE A C 1
ATOM 754 O O . PHE A 1 95 ? -16.391 12.828 4.633 1 95 95 PHE A O 1
ATOM 761 N N . GLY A 1 96 ? -16.625 13.297 2.434 1 92.94 96 GLY A N 1
ATOM 762 C CA . GLY A 1 96 ? -16.656 14.734 2.672 1 92.94 96 GLY A CA 1
ATOM 763 C C . GLY A 1 96 ? -17.766 15.148 3.631 1 92.94 96 GLY A C 1
ATOM 764 O O . GLY A 1 96 ? -17.531 15.953 4.539 1 92.94 96 GLY A O 1
ATOM 765 N N . GLU A 1 97 ? -18.906 14.562 3.432 1 92.25 97 GLU A N 1
ATOM 766 C CA . GLU A 1 97 ? -20.047 14.875 4.285 1 92.25 97 GLU A CA 1
ATOM 767 C C . GLU A 1 97 ? -19.781 14.469 5.73 1 92.25 97 GLU A C 1
ATOM 769 O O . GLU A 1 97 ? -20.109 15.211 6.66 1 92.25 97 GLU A O 1
ATOM 774 N N . GLN A 1 98 ? -19.234 13.336 5.852 1 91.38 98 GLN A N 1
ATOM 775 C CA . GLN A 1 98 ? -18.953 12.852 7.199 1 91.38 98 GLN A CA 1
ATOM 776 C C . GLN A 1 98 ? -17.859 13.695 7.867 1 91.38 98 GLN A C 1
ATOM 778 O O . GLN A 1 98 ? -18.016 14.109 9.016 1 91.38 98 GLN A O 1
ATOM 783 N N . ARG A 1 99 ? -16.797 13.891 7.207 1 89.75 99 ARG A N 1
ATOM 784 C CA . ARG A 1 99 ? -15.656 14.633 7.75 1 89.75 99 ARG A CA 1
ATOM 785 C C . ARG A 1 99 ? -16.062 16.047 8.141 1 89.75 99 ARG A C 1
ATOM 787 O O . ARG A 1 99 ? -15.859 16.469 9.281 1 89.75 99 ARG A O 1
ATOM 794 N N . TYR A 1 100 ? -16.719 16.734 7.293 1 89.19 100 TYR A N 1
ATOM 795 C CA . TYR A 1 100 ? -17.062 18.125 7.52 1 89.19 100 TYR A CA 1
ATOM 796 C C . TYR A 1 100 ? -18.328 18.266 8.352 1 89.19 100 TYR A C 1
ATOM 798 O O . TYR A 1 100 ? -18.484 19.219 9.109 1 89.19 100 TYR A O 1
ATOM 806 N N . GLY A 1 101 ? -19.172 17.25 8.18 1 86.81 101 GLY A N 1
ATOM 807 C CA . GLY A 1 101 ? -20.344 17.219 9.055 1 86.81 101 GLY A CA 1
ATOM 808 C C . GLY A 1 101 ? -19.984 17.078 10.523 1 86.81 101 GLY A C 1
ATOM 809 O O . GLY A 1 101 ? -20.609 17.703 11.383 1 86.81 101 GLY A O 1
ATOM 810 N N . ALA A 1 102 ? -19.016 16.312 10.727 1 85.44 102 ALA A N 1
ATOM 811 C CA . ALA A 1 102 ? -18.547 16.109 12.102 1 85.44 102 ALA A CA 1
ATOM 812 C C . ALA A 1 102 ? -18.031 17.406 12.695 1 85.44 102 ALA A C 1
ATOM 814 O O . ALA A 1 102 ? -18.031 17.594 13.914 1 85.44 102 ALA A O 1
ATOM 815 N N . LEU A 1 103 ? -17.641 18.312 11.867 1 87.88 103 LEU A N 1
ATOM 816 C CA . LEU A 1 103 ? -17.125 19.625 12.289 1 87.88 103 LEU A CA 1
ATOM 817 C C . LEU A 1 103 ? -18.219 20.672 12.258 1 87.88 103 LEU A C 1
ATOM 819 O O . LEU A 1 103 ? -17.969 21.859 12.508 1 87.88 103 LEU A O 1
ATOM 823 N N . GLY A 1 104 ? -19.422 20.234 11.789 1 89.5 104 GLY A N 1
ATOM 824 C CA . GLY A 1 104 ? -20.531 21.172 11.695 1 89.5 104 GLY A CA 1
ATOM 825 C C . GLY A 1 104 ? -20.453 22.078 10.492 1 89.5 104 GLY A C 1
ATOM 826 O O . GLY A 1 104 ? -21.016 23.172 10.5 1 89.5 104 GLY A O 1
ATOM 827 N N . ILE A 1 105 ? -19.766 21.703 9.5 1 91.25 105 ILE A N 1
ATOM 828 C CA . ILE A 1 105 ? -19.562 22.531 8.312 1 91.25 105 ILE A CA 1
ATOM 829 C C . ILE A 1 105 ? -20.516 22.094 7.211 1 91.25 105 ILE A C 1
ATOM 831 O O . ILE A 1 105 ? -20.531 20.922 6.82 1 91.25 105 ILE A O 1
ATOM 835 N N . ALA A 1 106 ? -21.312 23.062 6.785 1 88.38 106 ALA A N 1
ATOM 836 C CA . ALA A 1 106 ? -22.25 22.781 5.707 1 88.38 106 ALA A CA 1
ATOM 837 C C . ALA A 1 106 ? -21.516 22.562 4.387 1 88.38 106 ALA A C 1
ATOM 839 O O . ALA A 1 106 ? -20.422 23.062 4.188 1 88.38 106 ALA A O 1
ATOM 840 N N . ARG A 1 107 ? -22.203 21.781 3.512 1 85.88 107 ARG A N 1
ATOM 841 C CA . ARG A 1 107 ? -21.625 21.438 2.213 1 85.88 107 ARG A CA 1
ATOM 842 C C . ARG A 1 107 ? -21.344 22.688 1.39 1 85.88 107 ARG A C 1
ATOM 844 O O . ARG A 1 107 ? -20.375 22.734 0.627 1 85.88 107 ARG A O 1
ATOM 851 N N . GLU A 1 108 ? -22.031 23.625 1.567 1 88.31 108 GLU A N 1
ATOM 852 C CA . GLU A 1 108 ? -21.953 24.828 0.745 1 88.31 108 GLU A CA 1
ATOM 853 C C . GLU A 1 108 ? -20.969 25.844 1.339 1 88.31 108 GLU A C 1
ATOM 855 O O . GLU A 1 108 ? -20.625 26.828 0.686 1 88.31 108 GLU A O 1
ATOM 860 N N . ASP A 1 109 ? -20.516 25.594 2.473 1 91.06 109 ASP A N 1
ATOM 861 C CA . ASP A 1 109 ? -19.625 26.531 3.152 1 91.06 109 ASP A CA 1
ATOM 862 C C . ASP A 1 109 ? -18.172 26.281 2.762 1 91.06 109 ASP A C 1
ATOM 864 O O . ASP A 1 109 ? -17.391 25.719 3.541 1 91.06 109 ASP A O 1
ATOM 868 N N . THR A 1 110 ? -17.828 26.812 1.677 1 87.94 110 THR A N 1
ATOM 869 C CA . THR A 1 110 ? -16.516 26.594 1.085 1 87.94 110 THR A CA 1
ATOM 870 C C . THR A 1 110 ? -15.414 27.156 1.984 1 87.94 110 THR A C 1
ATOM 872 O O . THR A 1 110 ? -14.352 26.562 2.119 1 87.94 110 THR A O 1
ATOM 875 N N . GLU A 1 111 ? -15.703 28.219 2.525 1 89 111 GLU A N 1
ATOM 876 C CA . GLU A 1 111 ? -14.719 28.875 3.381 1 89 111 GLU A CA 1
ATOM 877 C C . GLU A 1 111 ? -14.406 28.016 4.609 1 89 111 GLU A C 1
ATOM 879 O O . GLU A 1 111 ? -13.242 27.859 4.98 1 89 111 GLU A O 1
ATOM 884 N N . ALA A 1 112 ? -15.406 27.516 5.246 1 90.38 112 ALA A N 1
ATOM 885 C CA . ALA A 1 112 ? -15.211 26.672 6.422 1 90.38 112 ALA A CA 1
ATOM 886 C C . ALA A 1 112 ? -14.492 25.391 6.059 1 90.38 112 ALA A C 1
ATOM 888 O O . ALA A 1 112 ? -13.68 24.875 6.836 1 90.38 112 ALA A O 1
ATOM 889 N N . ARG A 1 113 ? -14.773 24.891 4.953 1 89.06 113 ARG A N 1
ATOM 890 C CA . ARG A 1 113 ? -14.109 23.688 4.484 1 89.06 113 ARG A CA 1
ATOM 891 C C . ARG A 1 113 ? -12.633 23.938 4.219 1 89.06 113 ARG A C 1
ATOM 893 O O . ARG A 1 113 ? -11.781 23.094 4.531 1 89.06 113 ARG A O 1
ATOM 900 N N . GLN A 1 114 ? -12.383 25.047 3.699 1 86.62 114 GLN A N 1
ATOM 901 C CA . GLN A 1 114 ? -11 25.422 3.451 1 86.62 114 GLN A CA 1
ATOM 902 C C . GLN A 1 114 ? -10.234 25.594 4.758 1 86.62 114 GLN A C 1
ATOM 904 O O . GLN A 1 114 ? -9.07 25.188 4.859 1 86.62 114 GLN A O 1
ATOM 909 N N . ARG A 1 115 ? -10.859 26.188 5.648 1 88.12 115 ARG A N 1
ATOM 910 C CA . ARG A 1 115 ? -10.25 26.359 6.965 1 88.12 115 ARG A CA 1
ATOM 911 C C . ARG A 1 115 ? -9.945 25 7.605 1 88.12 115 ARG A C 1
ATOM 913 O O . ARG A 1 115 ? -8.883 24.812 8.188 1 88.12 115 ARG A O 1
ATOM 920 N N . ALA A 1 116 ? -10.875 24.141 7.469 1 88.75 116 ALA A N 1
ATOM 921 C CA . ALA A 1 116 ? -10.656 22.797 7.988 1 88.75 116 ALA A CA 1
ATOM 922 C C . ALA A 1 116 ? -9.484 22.125 7.273 1 88.75 116 ALA A C 1
ATOM 924 O O . ALA A 1 116 ? -8.695 21.406 7.902 1 88.75 116 ALA A O 1
ATOM 925 N N . ALA A 1 117 ? -9.43 22.359 6.039 1 89.88 117 ALA A N 1
ATOM 926 C CA . ALA A 1 117 ? -8.367 21.781 5.23 1 89.88 117 ALA A CA 1
ATOM 927 C C . ALA A 1 117 ? -7 22.312 5.641 1 89.88 117 ALA A C 1
ATOM 929 O O . ALA A 1 117 ? -5.977 21.641 5.457 1 89.88 117 ALA A O 1
ATOM 930 N N . SER A 1 118 ? -6.91 23.484 6.246 1 94.19 118 SER A N 1
ATOM 931 C CA . SER A 1 118 ? -5.648 24.094 6.645 1 94.19 118 SER A CA 1
ATOM 932 C C . SER A 1 118 ? -4.957 23.281 7.734 1 94.19 118 SER A C 1
ATOM 934 O O . SER A 1 118 ? -3.736 23.359 7.895 1 94.19 118 SER A O 1
ATOM 936 N N . GLY A 1 119 ? -5.758 22.438 8.492 1 96.06 119 GLY A N 1
ATOM 937 C CA . GLY A 1 119 ? -5.203 21.562 9.516 1 96.06 119 GLY A CA 1
ATOM 938 C C . GLY A 1 119 ? -4.156 20.609 8.977 1 96.06 119 GLY A C 1
ATOM 939 O O . GLY A 1 119 ? -3.273 20.172 9.711 1 96.06 119 GLY A O 1
ATOM 940 N N . ASN A 1 120 ? -4.285 20.312 7.719 1 97.81 120 ASN A N 1
ATOM 941 C CA . ASN A 1 120 ? -3.305 19.453 7.07 1 97.81 120 ASN A CA 1
ATOM 942 C C . ASN A 1 120 ? -1.888 20 7.219 1 97.81 120 ASN A C 1
ATOM 944 O O . ASN A 1 120 ? -0.968 19.25 7.574 1 97.81 120 ASN A O 1
ATOM 948 N N . TRP A 1 121 ? -1.698 21.281 7.023 1 98.38 121 TRP A N 1
ATOM 949 C CA . TRP A 1 121 ? -0.36 21.859 6.941 1 98.38 121 TRP A CA 1
ATOM 950 C C . TRP A 1 121 ? 0.143 22.266 8.32 1 98.38 121 TRP A C 1
ATOM 952 O O . TRP A 1 121 ? 1.249 22.797 8.453 1 98.38 121 TRP A O 1
ATOM 962 N N . GLU A 1 122 ? -0.665 21.984 9.328 1 97.94 122 GLU A N 1
ATOM 963 C CA . GLU A 1 122 ? -0.235 22 10.727 1 97.94 122 GLU A CA 1
ATOM 964 C C . GLU A 1 122 ? -0.022 20.578 11.25 1 97.94 122 GLU A C 1
ATOM 966 O O . GLU A 1 122 ? 0.175 20.391 12.453 1 97.94 122 GLU A O 1
ATOM 971 N N . CYS A 1 123 ? -0.121 19.641 10.422 1 98.5 123 CYS A N 1
ATOM 972 C CA . CYS A 1 123 ? -0.044 18.219 10.766 1 98.5 123 CYS A CA 1
ATOM 973 C C . CYS A 1 123 ? -1.018 17.875 11.883 1 98.5 123 CYS A C 1
ATOM 975 O O . CYS A 1 123 ? -0.715 17.047 12.742 1 98.5 123 CYS A O 1
ATOM 977 N N . PHE A 1 124 ? -2.078 18.656 11.938 1 96.94 124 PHE A N 1
ATOM 978 C CA . PHE A 1 124 ? -3.139 18.453 12.914 1 96.94 124 PHE A CA 1
ATOM 979 C C . PHE A 1 124 ? -2.574 18.453 14.328 1 96.94 124 PHE A C 1
ATOM 981 O O . PHE A 1 124 ? -3.07 17.75 15.203 1 96.94 124 PHE A O 1
ATOM 988 N N . GLY A 1 125 ? -1.459 19.094 14.531 1 97.12 125 GLY A N 1
ATOM 989 C CA . GLY A 1 125 ? -0.858 19.25 15.844 1 97.12 125 GLY A CA 1
ATOM 990 C C . GLY A 1 125 ? 0.128 18.141 16.188 1 97.12 125 GLY A C 1
ATOM 991 O O . GLY A 1 125 ? 0.652 18.094 17.297 1 97.12 125 GLY A O 1
ATOM 992 N N . ALA A 1 126 ? 0.435 17.266 15.242 1 98.5 126 ALA A N 1
ATOM 993 C CA . ALA A 1 126 ? 1.317 16.125 15.5 1 98.5 126 ALA A CA 1
ATOM 994 C C . ALA A 1 126 ? 2.748 16.594 15.758 1 98.5 126 ALA A C 1
ATOM 996 O O . ALA A 1 126 ? 3.238 17.516 15.102 1 98.5 126 ALA A O 1
ATOM 997 N N . PRO A 1 127 ? 3.461 15.961 16.641 1 98.5 127 PRO A N 1
ATOM 998 C CA . PRO A 1 127 ? 4.836 16.328 16.969 1 98.5 127 PRO A CA 1
ATOM 999 C C . PRO A 1 127 ? 5.859 15.773 15.984 1 98.5 127 PRO A C 1
ATOM 1001 O O . PRO A 1 127 ? 7.035 16.141 16.031 1 98.5 127 PRO A O 1
ATOM 1004 N N . ALA A 1 128 ? 5.52 14.859 15.133 1 98.81 128 ALA A N 1
ATOM 1005 C CA . ALA A 1 128 ? 6.383 14.273 14.109 1 98.81 128 ALA A CA 1
ATOM 1006 C C . ALA A 1 128 ? 5.633 14.102 12.797 1 98.81 128 ALA A C 1
ATOM 1008 O O . ALA A 1 128 ? 4.402 14 12.781 1 98.81 128 ALA A O 1
ATOM 1009 N N . ALA A 1 129 ? 6.352 14.125 11.75 1 98.88 129 ALA A N 1
ATOM 1010 C CA . ALA A 1 129 ? 5.793 13.914 10.422 1 98.88 129 ALA A CA 1
ATOM 1011 C C . ALA A 1 129 ? 6.781 13.18 9.523 1 98.88 129 ALA A C 1
ATOM 1013 O O . ALA A 1 129 ? 7.996 13.352 9.648 1 98.88 129 ALA A O 1
ATOM 1014 N N . LEU A 1 130 ? 6.258 12.305 8.773 1 98.94 130 LEU A N 1
ATOM 1015 C CA . LEU A 1 130 ? 6.996 11.617 7.715 1 98.94 130 LEU A CA 1
ATOM 1016 C C . LEU A 1 130 ? 6.578 12.133 6.34 1 98.94 130 LEU A C 1
ATOM 1018 O O . LEU A 1 130 ? 5.387 12.297 6.07 1 98.94 130 LEU A O 1
ATOM 1022 N N . PHE A 1 131 ? 7.531 12.5 5.492 1 98.94 131 PHE A N 1
ATOM 1023 C CA . PHE A 1 131 ? 7.285 12.875 4.105 1 98.94 131 PHE A CA 1
ATOM 1024 C C . PHE A 1 131 ? 7.836 11.82 3.152 1 98.94 131 PHE A C 1
ATOM 1026 O O . PHE A 1 131 ? 9.047 11.594 3.104 1 98.94 131 PHE A O 1
ATOM 1033 N N . CYS A 1 132 ? 6.953 11.219 2.424 1 98.94 132 CYS A N 1
ATOM 1034 C CA . CYS A 1 132 ? 7.289 10.086 1.567 1 98.94 132 CYS A CA 1
ATOM 1035 C C . CYS A 1 132 ? 7.473 10.531 0.121 1 98.94 132 CYS A C 1
ATOM 1037 O O . CYS A 1 132 ? 6.566 11.125 -0.467 1 98.94 132 CYS A O 1
ATOM 1039 N N . TYR A 1 133 ? 8.625 10.25 -0.435 1 98.94 133 TYR A N 1
ATOM 1040 C CA . TYR A 1 133 ? 8.977 10.57 -1.812 1 98.94 133 TYR A CA 1
ATOM 1041 C C . TYR A 1 133 ? 9.094 9.312 -2.656 1 98.94 133 TYR A C 1
ATOM 1043 O O . TYR A 1 133 ? 9.344 8.227 -2.127 1 98.94 133 TYR A O 1
ATOM 1051 N N . ILE A 1 134 ? 8.922 9.469 -3.938 1 98.88 134 ILE A N 1
ATOM 1052 C CA . ILE A 1 134 ? 9.078 8.391 -4.91 1 98.88 134 ILE A CA 1
ATOM 1053 C C . ILE A 1 134 ? 9.758 8.93 -6.168 1 98.88 134 ILE A C 1
ATOM 1055 O O . ILE A 1 134 ? 9.57 10.102 -6.527 1 98.88 134 ILE A O 1
ATOM 1059 N N . ASP A 1 135 ? 10.547 8.133 -6.793 1 98.69 135 ASP A N 1
ATOM 1060 C CA . ASP A 1 135 ? 11.242 8.5 -8.023 1 98.69 135 ASP A CA 1
ATOM 1061 C C . ASP A 1 135 ? 10.25 8.789 -9.148 1 98.69 135 ASP A C 1
ATOM 1063 O O . ASP A 1 135 ? 9.328 8 -9.391 1 98.69 135 ASP A O 1
ATOM 1067 N N . ARG A 1 136 ? 10.438 9.875 -9.906 1 97.5 136 ARG A N 1
ATOM 1068 C CA . ARG A 1 136 ? 9.531 10.375 -10.938 1 97.5 136 ARG A CA 1
ATOM 1069 C C . ARG A 1 136 ? 9.43 9.383 -12.094 1 97.5 136 ARG A C 1
ATOM 1071 O O . ARG A 1 136 ? 8.422 9.359 -12.805 1 97.5 136 ARG A O 1
ATOM 1078 N N . ASP A 1 137 ? 10.391 8.484 -12.266 1 97.5 137 ASP A N 1
ATOM 1079 C CA . ASP A 1 137 ? 10.445 7.574 -13.406 1 97.5 137 ASP A CA 1
ATOM 1080 C C . ASP A 1 137 ? 9.664 6.293 -13.125 1 97.5 137 ASP A C 1
ATOM 1082 O O . ASP A 1 137 ? 9.445 5.48 -14.023 1 97.5 137 ASP A O 1
ATOM 1086 N N . LEU A 1 138 ? 9.219 6.148 -11.906 1 98.5 138 LEU A N 1
ATOM 1087 C CA . LEU A 1 138 ? 8.555 4.906 -11.523 1 98.5 138 LEU A CA 1
ATOM 1088 C C . LEU A 1 138 ? 7.059 4.98 -11.805 1 98.5 138 LEU A C 1
ATOM 1090 O O . LEU A 1 138 ? 6.473 6.066 -11.781 1 98.5 138 LEU A O 1
ATOM 1094 N N . GLY A 1 139 ? 6.5 3.779 -12.102 1 98.12 139 GLY A N 1
ATOM 1095 C CA . GLY A 1 139 ? 5.133 3.713 -12.594 1 98.12 139 GLY A CA 1
ATOM 1096 C C . GLY A 1 139 ? 4.148 3.199 -11.562 1 98.12 139 GLY A C 1
ATOM 1097 O O . GLY A 1 139 ? 4.434 3.225 -10.359 1 98.12 139 GLY A O 1
ATOM 1098 N N . HIS A 1 140 ? 2.996 2.771 -12.016 1 98.62 140 HIS A N 1
ATOM 1099 C CA . HIS A 1 140 ? 1.833 2.428 -11.211 1 98.62 140 HIS A CA 1
ATOM 1100 C C . HIS A 1 140 ? 2.166 1.332 -10.203 1 98.62 140 HIS A C 1
ATOM 1102 O O . HIS A 1 140 ? 1.877 1.469 -9.008 1 98.62 140 HIS A O 1
ATOM 1108 N N . PRO A 1 141 ? 2.844 0.254 -10.602 1 98.88 141 PRO A N 1
ATOM 1109 C CA . PRO A 1 141 ? 3.119 -0.812 -9.633 1 98.88 141 PRO A CA 1
ATOM 1110 C C . PRO A 1 141 ? 4.012 -0.351 -8.484 1 98.88 141 PRO A C 1
ATOM 1112 O O . PRO A 1 141 ? 3.828 -0.787 -7.34 1 98.88 141 PRO A O 1
ATOM 1115 N N . GLN A 1 142 ? 4.969 0.541 -8.797 1 98.88 142 GLN A N 1
ATOM 1116 C CA . GLN A 1 142 ? 5.863 1.021 -7.75 1 98.88 142 GLN A CA 1
ATOM 1117 C C . GLN A 1 142 ? 5.129 1.931 -6.77 1 98.88 142 GLN A C 1
ATOM 1119 O O . GLN A 1 142 ? 5.461 1.968 -5.582 1 98.88 142 GLN A O 1
ATOM 1124 N N . TRP A 1 143 ? 4.109 2.652 -7.223 1 98.94 143 TRP A N 1
ATOM 1125 C CA . TRP A 1 143 ? 3.264 3.395 -6.293 1 98.94 143 TRP A CA 1
ATOM 1126 C C . TRP A 1 143 ? 2.529 2.449 -5.352 1 98.94 143 TRP A C 1
ATOM 1128 O O . TRP A 1 143 ? 2.348 2.758 -4.172 1 98.94 143 TRP A O 1
ATOM 1138 N N . SER A 1 144 ? 2.096 1.284 -5.855 1 98.94 144 SER A N 1
ATOM 1139 C CA . SER A 1 144 ? 1.494 0.279 -4.984 1 98.94 144 SER A CA 1
ATOM 1140 C C . SER A 1 144 ? 2.492 -0.221 -3.945 1 98.94 144 SER A C 1
ATOM 1142 O O . SER A 1 144 ? 2.125 -0.478 -2.797 1 98.94 144 SER A O 1
ATOM 1144 N N . ASP A 1 145 ? 3.791 -0.396 -4.344 1 98.94 145 ASP A N 1
ATOM 1145 C CA . ASP A 1 145 ? 4.836 -0.791 -3.404 1 98.94 145 ASP A CA 1
ATOM 1146 C C . ASP A 1 145 ? 4.973 0.226 -2.273 1 98.94 145 ASP A C 1
ATOM 1148 O O . ASP A 1 145 ? 5.09 -0.148 -1.104 1 98.94 145 ASP A O 1
ATOM 1152 N N . VAL A 1 146 ? 4.961 1.495 -2.66 1 98.94 146 VAL A N 1
ATOM 1153 C CA . VAL A 1 146 ? 5.062 2.568 -1.677 1 98.94 146 VAL A CA 1
ATOM 1154 C C . VAL A 1 146 ? 3.857 2.527 -0.741 1 98.94 146 VAL A C 1
ATOM 1156 O O . VAL A 1 146 ? 3.988 2.77 0.461 1 98.94 146 VAL A O 1
ATOM 1159 N N . GLY A 1 147 ? 2.686 2.234 -1.311 1 98.94 147 GLY A N 1
ATOM 1160 C CA . GLY A 1 147 ? 1.511 2.049 -0.474 1 98.94 147 GLY A CA 1
ATOM 1161 C C . GLY A 1 147 ? 1.684 0.956 0.563 1 98.94 147 GLY A C 1
ATOM 1162 O O . GLY A 1 147 ? 1.276 1.117 1.716 1 98.94 147 GLY A O 1
ATOM 1163 N N . MET A 1 148 ? 2.266 -0.146 0.177 1 98.94 148 MET A N 1
ATOM 1164 C CA . MET A 1 148 ? 2.492 -1.255 1.101 1 98.94 148 MET A CA 1
ATOM 1165 C C . MET A 1 148 ? 3.438 -0.841 2.225 1 98.94 148 MET A C 1
ATOM 1167 O O . MET A 1 148 ? 3.213 -1.183 3.387 1 98.94 148 MET A O 1
ATOM 1171 N N . PHE A 1 149 ? 4.477 -0.07 1.896 1 98.94 149 PHE A N 1
ATOM 1172 C CA . PHE A 1 149 ? 5.41 0.468 2.877 1 98.94 149 PHE A CA 1
ATOM 1173 C C . PHE A 1 149 ? 4.695 1.392 3.855 1 98.94 149 PHE A C 1
ATOM 1175 O O . PHE A 1 149 ? 4.848 1.253 5.07 1 98.94 149 PHE A O 1
ATOM 1182 N N . LEU A 1 150 ? 3.893 2.297 3.348 1 99 150 LEU A N 1
ATOM 1183 C CA . LEU A 1 150 ? 3.174 3.25 4.188 1 99 150 LEU A CA 1
ATOM 1184 C C . LEU A 1 150 ? 2.195 2.533 5.109 1 99 150 LEU A C 1
ATOM 1186 O O . LEU A 1 150 ? 2.029 2.924 6.27 1 99 150 LEU A O 1
ATOM 1190 N N . GLN A 1 151 ? 1.546 1.503 4.582 1 98.94 151 GLN A N 1
ATOM 1191 C CA . GLN A 1 151 ? 0.62 0.757 5.426 1 98.94 151 GLN A CA 1
ATOM 1192 C C . GLN A 1 151 ? 1.359 0.041 6.555 1 98.94 151 GLN A C 1
ATOM 1194 O O . GLN A 1 151 ? 0.873 -0.013 7.684 1 98.94 151 GLN A O 1
ATOM 1199 N N . ASN A 1 152 ? 2.547 -0.555 6.262 1 98.94 152 ASN A N 1
ATOM 1200 C CA . ASN A 1 152 ? 3.389 -1.079 7.332 1 98.94 152 ASN A CA 1
ATOM 1201 C C . ASN A 1 152 ? 3.668 -0.021 8.398 1 98.94 152 ASN A C 1
ATOM 1203 O O . ASN A 1 152 ? 3.521 -0.283 9.594 1 98.94 152 ASN A O 1
ATOM 1207 N N . VAL A 1 153 ? 4.059 1.148 7.941 1 99 153 VAL A N 1
ATOM 1208 C CA . VAL A 1 153 ? 4.375 2.225 8.875 1 99 153 VAL A CA 1
ATOM 1209 C C . VAL A 1 153 ? 3.178 2.484 9.789 1 99 153 VAL A C 1
ATOM 1211 O O . VAL A 1 153 ? 3.316 2.51 11.016 1 99 153 VAL A O 1
ATOM 1214 N N . MET A 1 154 ? 2.025 2.635 9.203 1 98.94 154 MET A N 1
ATOM 1215 C CA . MET A 1 154 ? 0.833 3.004 9.961 1 98.94 154 MET A CA 1
ATOM 1216 C C . MET A 1 154 ? 0.457 1.909 10.953 1 98.94 154 MET A C 1
ATOM 1218 O O . MET A 1 154 ? 0.091 2.199 12.094 1 98.94 154 MET A O 1
ATOM 1222 N N . LEU A 1 155 ? 0.552 0.651 10.562 1 98.94 155 LEU A N 1
ATOM 1223 C CA . LEU A 1 155 ? 0.183 -0.439 11.461 1 98.94 155 LEU A CA 1
ATOM 1224 C C . LEU A 1 155 ? 1.212 -0.6 12.57 1 98.94 155 LEU A C 1
ATOM 1226 O O . LEU A 1 155 ? 0.855 -0.904 13.711 1 98.94 155 LEU A O 1
ATOM 1230 N N . LEU A 1 156 ? 2.479 -0.441 12.234 1 98.94 156 LEU A N 1
ATOM 1231 C CA . LEU A 1 156 ? 3.525 -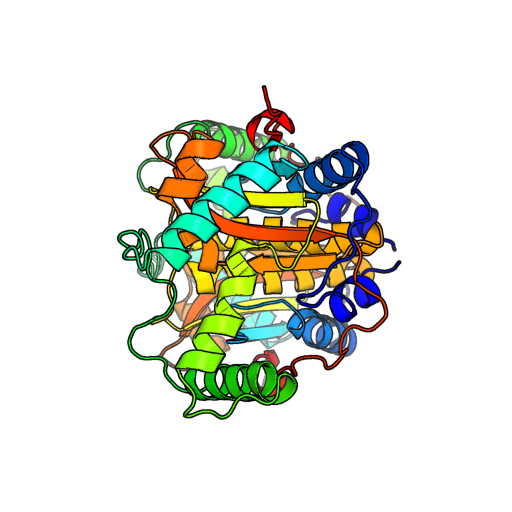0.524 13.25 1 98.94 156 LEU A CA 1
ATOM 1232 C C . LEU A 1 156 ? 3.418 0.633 14.242 1 98.94 156 LEU A C 1
ATOM 1234 O O . LEU A 1 156 ? 3.695 0.467 15.43 1 98.94 156 LEU A O 1
ATOM 1238 N N . LEU A 1 157 ? 3.041 1.823 13.742 1 98.94 157 LEU A N 1
ATOM 1239 C CA . LEU A 1 157 ? 2.762 2.928 14.648 1 98.94 157 LEU A CA 1
ATOM 1240 C C . LEU A 1 157 ? 1.652 2.559 15.633 1 98.94 157 LEU A C 1
ATOM 1242 O O . LEU A 1 157 ? 1.751 2.848 16.828 1 98.94 157 LEU A O 1
ATOM 1246 N N . ARG A 1 158 ? 0.588 1.872 15.164 1 98.81 158 ARG A N 1
ATOM 1247 C CA . ARG A 1 158 ? -0.467 1.418 16.062 1 98.81 158 ARG A CA 1
ATOM 1248 C C . ARG A 1 158 ? 0.094 0.505 17.156 1 98.81 158 ARG A C 1
ATOM 1250 O O . ARG A 1 158 ? -0.266 0.631 18.328 1 98.81 158 ARG A O 1
ATOM 1257 N N . GLU A 1 159 ? 0.979 -0.394 16.719 1 98.81 159 GLU A N 1
ATOM 1258 C CA . GLU A 1 159 ? 1.606 -1.318 17.656 1 98.81 159 GLU A CA 1
ATOM 1259 C C . GLU A 1 159 ? 2.346 -0.567 18.766 1 98.81 159 GLU A C 1
ATOM 1261 O O . GLU A 1 159 ? 2.402 -1.027 19.906 1 98.81 159 GLU A O 1
ATOM 1266 N N . GLU A 1 160 ? 2.869 0.605 18.469 1 98.75 160 GLU A N 1
ATOM 1267 C CA . GLU A 1 160 ? 3.652 1.424 19.391 1 98.75 160 GLU A CA 1
ATOM 1268 C C . GLU A 1 160 ? 2.756 2.363 20.188 1 98.75 160 GLU A C 1
ATOM 1270 O O . GLU A 1 160 ? 3.246 3.195 20.953 1 98.75 160 GLU A O 1
ATOM 1275 N N . GLY A 1 161 ? 1.431 2.25 19.969 1 97.94 161 GLY A N 1
ATOM 1276 C CA . GLY A 1 161 ? 0.491 3.111 20.672 1 97.94 161 GLY A CA 1
ATOM 1277 C C . GLY A 1 161 ? 0.338 4.477 20.031 1 97.94 161 GLY A C 1
ATOM 1278 O O . GLY A 1 161 ? -0.23 5.391 20.625 1 97.94 161 GLY A O 1
ATOM 1279 N N . LEU A 1 162 ? 0.873 4.645 18.859 1 98.69 162 LEU A N 1
ATOM 1280 C CA . LEU A 1 162 ? 0.825 5.906 18.125 1 98.69 162 LEU A CA 1
ATOM 1281 C C . LEU A 1 162 ? -0.261 5.875 17.062 1 98.69 162 LEU A C 1
ATOM 1283 O O . LEU A 1 162 ? -0.798 4.809 16.75 1 98.69 162 LEU A O 1
ATOM 1287 N N . HIS A 1 163 ? -0.683 7.043 16.609 1 98.12 163 HIS A N 1
ATOM 1288 C CA . HIS A 1 163 ? -1.618 7.227 15.5 1 98.12 163 HIS A CA 1
ATOM 1289 C C . HIS A 1 163 ? -0.991 8.039 14.375 1 98.12 163 HIS A C 1
ATOM 1291 O O . HIS A 1 163 ? 0.109 8.578 14.523 1 98.12 163 HIS A O 1
ATOM 1297 N N . SER A 1 164 ? -1.723 8.07 13.266 1 98.69 164 SER A N 1
ATOM 1298 C CA . SER A 1 164 ? -1.203 8.773 12.102 1 98.69 164 SER A CA 1
ATOM 1299 C C . SER A 1 164 ? -2.336 9.281 11.211 1 98.69 164 SER A C 1
ATOM 1301 O O . SER A 1 164 ? -3.496 8.914 11.406 1 98.69 164 SER A O 1
ATOM 1303 N N . CYS A 1 165 ? -2.029 10.164 10.344 1 98.25 165 CYS A N 1
ATOM 1304 C CA . CYS A 1 165 ? -2.869 10.633 9.242 1 98.25 165 CYS A CA 1
ATOM 1305 C C . CYS A 1 165 ? -2.035 10.898 7.996 1 98.25 165 CYS A C 1
ATOM 1307 O O . CYS A 1 165 ? -1.228 11.828 7.973 1 98.25 165 CYS A O 1
ATOM 1309 N N . THR A 1 166 ? -2.213 10.039 6.992 1 98.75 166 THR A N 1
ATOM 1310 C CA . THR A 1 166 ? -1.543 10.25 5.715 1 98.75 166 THR A CA 1
ATOM 1311 C C . THR A 1 166 ? -2.195 11.398 4.949 1 98.75 166 THR A C 1
ATOM 1313 O O . THR A 1 166 ? -3.422 11.5 4.895 1 98.75 166 THR A O 1
ATOM 1316 N N . GLN A 1 167 ? -1.364 12.305 4.359 1 98.75 167 GLN A N 1
ATOM 1317 C CA . GLN A 1 167 ? -1.859 13.562 3.805 1 98.75 167 GLN A CA 1
ATOM 1318 C C . GLN A 1 167 ? -1.261 13.828 2.428 1 98.75 167 GLN A C 1
ATOM 1320 O O . GLN A 1 167 ? -0.146 14.344 2.32 1 98.75 167 GLN A O 1
ATOM 1325 N N . MET A 1 168 ? -2.041 13.594 1.375 1 98.56 168 MET A N 1
ATOM 1326 C CA . MET A 1 168 ? -1.634 14.023 0.04 1 98.56 168 MET A CA 1
ATOM 1327 C C . MET A 1 168 ? -1.632 15.547 -0.067 1 98.56 168 MET A C 1
ATOM 1329 O O . MET A 1 168 ? -1.005 16.109 -0.966 1 98.56 168 MET A O 1
ATOM 1333 N N . ALA A 1 169 ? -2.268 16.234 0.859 1 98.06 169 ALA A N 1
ATOM 1334 C CA . ALA A 1 169 ? -2.387 17.688 0.868 1 98.06 169 ALA A CA 1
ATOM 1335 C C . ALA A 1 169 ? -1.013 18.344 0.811 1 98.06 169 ALA A C 1
ATOM 1337 O O . ALA A 1 169 ? -0.855 19.422 0.211 1 98.06 169 ALA A O 1
ATOM 1338 N N . TRP A 1 170 ? -0.001 17.719 1.356 1 98.69 170 TRP A N 1
ATOM 1339 C CA . TRP A 1 170 ? 1.335 18.297 1.41 1 98.69 170 TRP A CA 1
A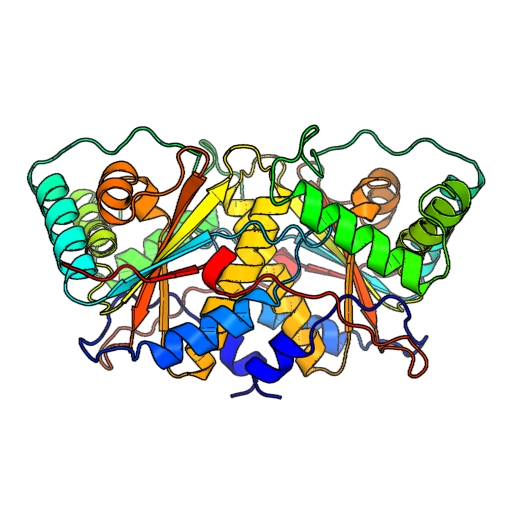TOM 1340 C C . TRP A 1 170 ? 1.926 18.438 0.011 1 98.69 170 TRP A C 1
ATOM 1342 O O . TRP A 1 170 ? 2.818 19.25 -0.216 1 98.69 170 TRP A O 1
ATOM 1352 N N . ALA A 1 171 ? 1.413 17.609 -0.934 1 98.5 171 ALA A N 1
ATOM 1353 C CA . ALA A 1 171 ? 1.874 17.719 -2.314 1 98.5 171 ALA A CA 1
ATOM 1354 C C . ALA A 1 171 ? 1.562 19.094 -2.891 1 98.5 171 ALA A C 1
ATOM 1356 O O . ALA A 1 171 ? 2.227 19.547 -3.824 1 98.5 171 ALA A O 1
ATOM 1357 N N . LYS A 1 172 ? 0.592 19.766 -2.334 1 97.69 172 LYS A N 1
ATOM 1358 C CA . LYS A 1 172 ? 0.227 21.109 -2.781 1 97.69 172 LYS A CA 1
ATOM 1359 C C . LYS A 1 172 ? 1.291 22.125 -2.389 1 97.69 172 LYS A C 1
ATOM 1361 O O . LYS A 1 172 ? 1.335 23.234 -2.938 1 97.69 172 LYS A O 1
ATOM 1366 N N . PHE A 1 173 ? 2.07 21.859 -1.465 1 98.38 173 PHE A N 1
ATOM 1367 C CA . PHE A 1 173 ? 3.182 22.688 -1.024 1 98.38 173 PHE A CA 1
ATOM 1368 C C . PHE A 1 173 ? 4.5 21.938 -1.112 1 98.38 173 PHE A C 1
ATOM 1370 O O . PHE A 1 173 ? 5.344 22.047 -0.219 1 98.38 173 PHE A O 1
ATOM 1377 N N . HIS A 1 174 ? 4.633 21.125 -2.207 1 98.69 174 HIS A N 1
ATOM 1378 C CA . HIS A 1 174 ? 5.809 20.281 -2.318 1 98.69 174 HIS A CA 1
ATOM 1379 C C . HIS A 1 174 ? 7.09 21.109 -2.357 1 98.69 174 HIS A C 1
ATOM 1381 O O . HIS A 1 174 ? 8.133 20.672 -1.859 1 98.69 174 HIS A O 1
ATOM 1387 N N . SER A 1 175 ? 7.066 22.312 -2.904 1 98.5 175 SER A N 1
ATOM 1388 C CA . SER A 1 175 ? 8.266 23.141 -2.934 1 98.5 175 SER A CA 1
ATOM 1389 C C . SER A 1 175 ? 8.672 23.578 -1.528 1 98.5 175 SER A C 1
ATOM 1391 O O . SER A 1 175 ? 9.859 23.656 -1.216 1 98.5 175 SER A O 1
ATOM 1393 N N . THR A 1 176 ? 7.719 23.906 -0.657 1 98.62 176 THR A N 1
ATOM 1394 C CA . THR A 1 176 ? 7.98 24.281 0.727 1 98.62 176 THR A CA 1
ATOM 1395 C C . THR A 1 176 ? 8.586 23.109 1.499 1 98.62 176 THR A C 1
ATOM 1397 O O . THR A 1 176 ? 9.523 23.297 2.281 1 98.62 176 THR A O 1
ATOM 1400 N N . VAL A 1 177 ? 8.047 21.922 1.304 1 98.81 177 VAL A N 1
ATOM 1401 C CA . VAL A 1 177 ? 8.602 20.719 1.934 1 98.81 177 VAL A CA 1
ATOM 1402 C C . VAL A 1 177 ? 10.031 20.5 1.45 1 98.81 177 VAL A C 1
ATOM 1404 O O . VAL A 1 177 ? 10.93 20.219 2.25 1 98.81 177 VAL A O 1
ATOM 1407 N N . ALA A 1 178 ? 10.242 20.656 0.158 1 98.56 1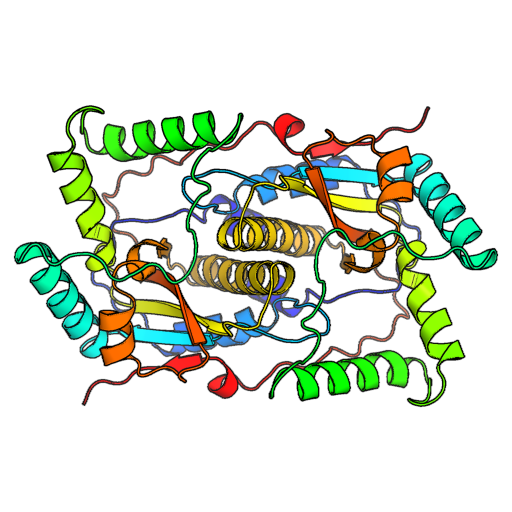78 ALA A N 1
ATOM 1408 C CA . ALA A 1 178 ? 11.555 20.422 -0.443 1 98.56 178 ALA A CA 1
ATOM 1409 C C . ALA A 1 178 ? 12.602 21.375 0.118 1 98.56 178 ALA A C 1
ATOM 1411 O O . ALA A 1 178 ? 13.766 21.016 0.273 1 98.56 178 ALA A O 1
ATOM 1412 N N . GLU A 1 179 ? 12.203 22.562 0.412 1 97.06 179 GLU A N 1
ATOM 1413 C CA . GLU A 1 179 ? 13.117 23.531 1.01 1 97.06 179 GLU A CA 1
ATOM 1414 C C . GLU A 1 179 ? 13.633 23.031 2.359 1 97.06 179 GLU A C 1
ATOM 1416 O O . GLU A 1 179 ? 14.75 23.375 2.764 1 97.06 179 GLU A O 1
ATOM 1421 N N . THR A 1 180 ? 12.836 22.219 2.953 1 96.44 180 THR A N 1
ATOM 1422 C CA . THR A 1 180 ? 13.188 21.734 4.285 1 96.44 180 THR A CA 1
ATOM 1423 C C . THR A 1 180 ? 14.008 20.453 4.195 1 96.44 180 THR A C 1
ATOM 1425 O O . THR A 1 180 ? 15.031 20.312 4.863 1 96.44 180 THR A O 1
ATOM 1428 N N . VAL A 1 181 ? 13.609 19.531 3.336 1 97.88 181 VAL A N 1
ATOM 1429 C CA . VAL A 1 181 ? 14.195 18.203 3.404 1 97.88 181 VAL A CA 1
ATOM 1430 C C . VAL A 1 181 ? 15.258 18.047 2.316 1 97.88 181 VAL A C 1
ATOM 1432 O O . VAL A 1 181 ? 16.047 17.109 2.338 1 97.88 181 VAL A O 1
ATOM 1435 N N . ALA A 1 182 ? 15.297 18.875 1.296 1 97.38 182 ALA A N 1
ATOM 1436 C CA . ALA A 1 182 ? 16.281 18.891 0.213 1 97.38 182 ALA A CA 1
ATOM 1437 C C . ALA A 1 182 ? 16.391 17.531 -0.448 1 97.38 182 ALA A C 1
ATOM 1439 O O . ALA A 1 182 ? 17.469 16.969 -0.547 1 97.38 182 ALA A O 1
ATOM 1440 N N . PRO A 1 183 ? 15.32 17.078 -1.025 1 97.94 183 PRO A N 1
ATOM 1441 C CA . PRO A 1 183 ? 15.352 15.75 -1.649 1 97.94 183 PRO A CA 1
ATOM 1442 C C . PRO A 1 183 ? 16.188 15.719 -2.932 1 97.94 183 PRO A C 1
ATOM 1444 O O . PRO A 1 183 ? 16.344 16.75 -3.584 1 97.94 183 PRO A O 1
ATOM 1447 N N . PRO A 1 184 ? 16.766 14.508 -3.279 1 97.19 184 PRO A N 1
ATOM 1448 C CA . PRO A 1 184 ? 17.297 14.391 -4.637 1 97.19 184 PRO A CA 1
ATOM 1449 C C . PRO A 1 184 ? 16.328 14.875 -5.703 1 97.19 184 PRO A C 1
ATOM 1451 O O . PRO A 1 184 ? 15.117 14.664 -5.582 1 97.19 184 PRO A O 1
ATOM 1454 N N . PRO A 1 185 ? 16.812 15.5 -6.805 1 96.75 185 PRO A N 1
ATOM 1455 C CA . PRO A 1 185 ? 15.953 16.141 -7.801 1 96.75 185 PRO A CA 1
ATOM 1456 C C . PRO A 1 185 ? 15.023 15.156 -8.5 1 96.75 185 PRO A C 1
ATOM 1458 O O . PRO A 1 185 ? 13.953 15.539 -8.984 1 96.75 185 PRO A O 1
ATOM 1461 N N . ASP A 1 186 ? 15.359 13.906 -8.539 1 97.25 186 ASP A N 1
ATOM 1462 C CA . ASP A 1 186 ? 14.578 12.914 -9.266 1 97.25 186 ASP A CA 1
ATOM 1463 C C . ASP A 1 186 ? 13.406 12.414 -8.43 1 97.25 186 ASP A C 1
ATOM 1465 O O . ASP A 1 186 ? 12.539 11.688 -8.93 1 97.25 186 ASP A O 1
ATOM 1469 N N . LEU A 1 187 ? 13.312 12.812 -7.199 1 98.44 187 LEU A N 1
ATOM 1470 C CA . LEU A 1 187 ? 12.234 12.375 -6.316 1 98.44 187 LEU A CA 1
ATOM 1471 C C . LEU A 1 187 ? 11.102 13.391 -6.293 1 98.44 187 LEU A C 1
ATOM 1473 O O . LEU A 1 187 ? 11.344 14.602 -6.375 1 98.44 187 LEU A O 1
ATOM 1477 N N . MET A 1 188 ? 9.938 12.891 -6.234 1 98.5 188 MET A N 1
ATOM 1478 C CA . MET A 1 188 ? 8.773 13.742 -6.047 1 98.5 188 MET A CA 1
ATOM 1479 C C . MET A 1 188 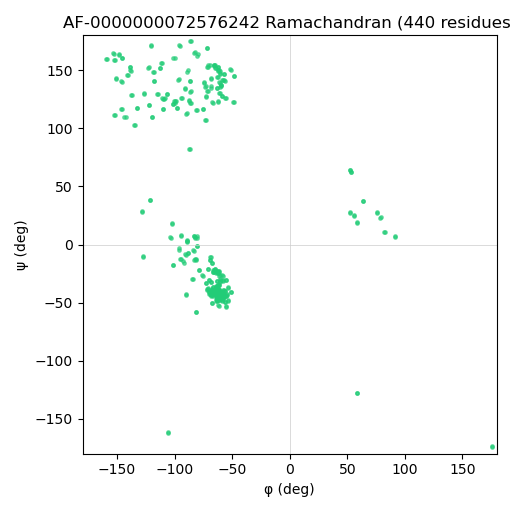? 8.031 13.391 -4.762 1 98.5 188 MET A C 1
ATOM 1481 O O . MET A 1 188 ? 8.031 12.234 -4.344 1 98.5 188 MET A O 1
ATOM 1485 N N . LEU A 1 189 ? 7.414 14.438 -4.152 1 98.94 189 LEU A N 1
ATOM 1486 C CA . LEU A 1 189 ? 6.66 14.234 -2.922 1 98.94 189 LEU A CA 1
ATOM 1487 C C . LEU A 1 189 ? 5.316 13.57 -3.211 1 98.94 189 LEU A C 1
ATOM 1489 O O . LEU A 1 189 ? 4.48 14.141 -3.914 1 98.94 189 LEU A O 1
ATOM 1493 N N . PHE A 1 190 ? 5.16 12.406 -2.703 1 98.94 190 PHE A N 1
ATOM 1494 C CA . PHE A 1 190 ? 3.869 11.742 -2.795 1 98.94 190 PHE A CA 1
ATOM 1495 C C . PHE A 1 190 ? 2.916 12.25 -1.722 1 98.94 190 PHE A C 1
ATOM 1497 O O . PHE A 1 190 ? 1.882 12.844 -2.033 1 98.94 190 PHE A O 1
ATOM 1504 N N . CYS A 1 191 ? 3.34 12.102 -0.478 1 98.94 191 CYS A N 1
ATOM 1505 C CA . CYS A 1 191 ? 2.455 12.492 0.614 1 98.94 191 CYS A CA 1
ATOM 1506 C C . CYS A 1 191 ? 3.246 12.742 1.893 1 98.94 191 CYS A C 1
ATOM 1508 O O . CYS A 1 191 ? 4.422 12.391 1.979 1 98.94 191 CYS A O 1
ATOM 1510 N N . GLY A 1 192 ? 2.629 13.484 2.779 1 98.88 192 GLY A N 1
ATOM 1511 C CA . GLY A 1 192 ? 3.055 13.516 4.172 1 98.88 192 GLY A CA 1
ATOM 1512 C C . GLY A 1 192 ? 2.268 12.562 5.055 1 98.88 192 GLY A C 1
ATOM 1513 O O . GLY A 1 192 ? 1.268 11.984 4.617 1 98.88 192 GLY A O 1
ATOM 1514 N N . MET A 1 193 ? 2.736 12.406 6.285 1 98.94 193 MET A N 1
ATOM 1515 C CA . MET A 1 193 ? 2.051 11.641 7.324 1 98.94 193 MET A CA 1
ATOM 1516 C C . MET A 1 193 ? 2.281 12.258 8.695 1 98.94 193 MET A C 1
ATOM 1518 O O . MET A 1 193 ? 3.414 12.305 9.18 1 98.94 193 MET A O 1
ATOM 1522 N N . SER A 1 194 ? 1.188 12.719 9.305 1 98.88 194 SER A N 1
ATOM 1523 C CA . SER A 1 194 ? 1.254 13.172 10.688 1 98.88 194 SER A CA 1
ATOM 1524 C C . SER A 1 194 ? 1.356 11.992 11.648 1 98.88 194 SER A C 1
ATOM 1526 O O . SER A 1 194 ? 0.697 10.969 11.461 1 98.88 194 SER A O 1
ATOM 1528 N N . ILE A 1 195 ? 2.186 12.117 12.68 1 98.88 195 ILE A N 1
ATOM 1529 C CA . ILE A 1 195 ? 2.426 11.023 13.602 1 98.88 195 ILE A CA 1
ATOM 1530 C C . ILE A 1 195 ? 2.432 11.547 15.039 1 98.88 195 ILE A C 1
ATOM 1532 O O . ILE A 1 195 ? 3.131 12.516 15.352 1 98.88 195 ILE A O 1
ATOM 1536 N N . GLY A 1 196 ? 1.652 10.906 15.891 1 98.69 196 GLY A N 1
ATOM 1537 C CA . GLY A 1 196 ? 1.642 11.281 17.297 1 98.69 196 GLY A CA 1
ATOM 1538 C C . GLY A 1 196 ? 0.617 10.516 18.109 1 98.69 196 GLY A C 1
ATOM 1539 O O . GLY A 1 196 ? 0.068 9.516 17.641 1 98.69 196 GLY A O 1
ATOM 1540 N N . TYR A 1 197 ? 0.49 10.922 19.359 1 98.06 197 TYR A N 1
ATOM 1541 C CA . TYR A 1 197 ? -0.546 10.391 20.234 1 98.06 197 TYR A CA 1
ATOM 1542 C C . TYR A 1 197 ? -1.849 11.164 20.062 1 98.06 197 TYR A C 1
ATOM 1544 O O . TYR A 1 197 ? -1.84 12.398 20 1 98.06 197 TYR A O 1
ATOM 1552 N N . GLU A 1 198 ? -2.91 10.398 19.906 1 96.25 198 GLU A N 1
ATOM 1553 C CA . GLU A 1 198 ? -4.211 11.047 19.75 1 96.25 198 GLU A CA 1
ATOM 1554 C C . GLU A 1 198 ? -4.59 11.828 21 1 96.25 198 GLU A C 1
ATOM 1556 O O . GLU A 1 198 ? -4.348 11.375 22.125 1 96.25 198 GLU A O 1
ATOM 1561 N N . GLU A 1 199 ? -5.23 12.938 20.766 1 93.44 199 GLU A N 1
ATOM 1562 C CA . GLU A 1 199 ? -5.859 13.648 21.875 1 93.44 199 GLU A CA 1
ATOM 1563 C C . GLU A 1 199 ? -7.102 12.914 22.359 1 93.44 199 GLU A C 1
ATOM 1565 O O . GLU A 1 199 ? -7.961 12.531 21.562 1 93.44 199 GLU A O 1
ATOM 1570 N N . PRO A 1 200 ? -7.23 12.633 23.625 1 79.31 200 PRO A N 1
ATOM 1571 C CA . PRO A 1 200 ? -8.336 11.844 24.188 1 79.31 200 PRO A CA 1
ATOM 1572 C C . PRO A 1 200 ? -9.703 12.406 23.797 1 79.31 200 PRO A C 1
ATOM 1574 O O . PRO A 1 200 ? -10.664 11.648 23.641 1 79.31 200 PRO A O 1
ATOM 1577 N N . ALA A 1 201 ? -10.008 13.656 23.688 1 73.62 201 ALA A N 1
ATOM 1578 C CA . ALA A 1 201 ? -11.312 14.258 23.438 1 73.62 201 ALA A CA 1
ATOM 1579 C C . ALA A 1 201 ? -11.664 14.219 21.953 1 73.62 201 ALA A C 1
ATOM 1581 O O . ALA A 1 201 ? -12.766 14.609 21.562 1 73.62 201 ALA A O 1
ATOM 1582 N N . ALA A 1 202 ? -10.898 13.766 21.266 1 67.62 202 ALA A N 1
ATOM 1583 C CA . ALA A 1 202 ? -11.109 13.789 19.812 1 67.62 202 ALA A CA 1
ATOM 1584 C C . ALA A 1 202 ? -12.266 12.883 19.422 1 67.62 202 ALA A C 1
ATOM 1586 O O . ALA A 1 202 ? -12.508 11.859 20.062 1 67.62 202 ALA A O 1
ATOM 1587 N N . ASN A 1 203 ? -13.172 13.359 18.5 1 63.81 203 ASN A N 1
ATOM 1588 C CA . ASN A 1 203 ? -14.305 12.633 17.922 1 63.81 203 ASN A CA 1
ATOM 1589 C C . ASN A 1 203 ? -13.852 11.375 17.188 1 63.81 203 ASN A C 1
ATOM 1591 O O . ASN A 1 203 ? -12.898 11.414 16.406 1 63.81 203 ASN A O 1
ATOM 1595 N N . SER A 1 204 ? -14.523 10.367 17.625 1 64.25 204 SER A N 1
ATOM 1596 C CA . SER A 1 204 ? -14.07 9.016 17.312 1 64.25 204 SER A CA 1
ATOM 1597 C C . SER A 1 204 ? -14.898 8.391 16.188 1 64.25 204 SER A C 1
ATOM 1599 O O . SER A 1 204 ? -14.844 7.184 15.969 1 64.25 204 SER A O 1
ATOM 1601 N N . ALA A 1 205 ? -15.586 9.328 15.492 1 76.81 205 ALA A N 1
ATOM 1602 C CA . ALA A 1 205 ? -16.422 8.625 14.523 1 76.81 205 ALA A CA 1
ATOM 1603 C C . ALA A 1 205 ? -15.578 8.016 13.406 1 76.81 205 ALA A C 1
ATOM 1605 O O . ALA A 1 205 ? -14.68 8.672 12.875 1 76.81 205 ALA A O 1
ATOM 1606 N N . ARG A 1 206 ? -15.812 6.812 13.109 1 87.38 206 ARG A N 1
ATOM 1607 C CA . ARG A 1 206 ? -15.039 6.062 12.125 1 87.38 206 ARG A CA 1
ATOM 1608 C C . ARG A 1 206 ? -15.711 6.109 10.75 1 87.38 206 ARG A C 1
ATOM 1610 O O . ARG A 1 206 ? -16.906 5.871 10.633 1 87.38 206 ARG A O 1
ATOM 1617 N N . THR A 1 207 ? -14.914 6.539 9.758 1 90.81 207 THR A N 1
ATOM 1618 C CA . THR A 1 207 ? -15.406 6.504 8.391 1 90.81 207 THR A CA 1
ATOM 1619 C C . THR A 1 207 ? -15.727 5.074 7.965 1 90.81 207 THR A C 1
ATOM 1621 O O . THR A 1 207 ? -14.914 4.168 8.148 1 90.81 207 THR A O 1
ATOM 1624 N N . GLY A 1 208 ? -16.875 4.855 7.414 1 92.5 208 GLY A N 1
ATOM 1625 C CA . GLY A 1 208 ? -17.359 3.52 7.086 1 92.5 208 GLY A CA 1
ATOM 1626 C C . GLY A 1 208 ? -16.625 2.9 5.906 1 92.5 208 GLY A C 1
ATOM 1627 O O . GLY A 1 208 ? -15.836 3.568 5.242 1 92.5 208 GLY A O 1
ATOM 1628 N N . ARG A 1 209 ? -16.859 1.632 5.695 1 96.94 209 ARG A N 1
ATOM 1629 C CA . ARG A 1 209 ? -16.359 0.858 4.562 1 96.94 209 ARG A CA 1
ATOM 1630 C C . ARG A 1 209 ? -17.5 0.214 3.795 1 96.94 209 ARG A C 1
ATOM 1632 O O . ARG A 1 209 ? -18.562 -0.06 4.367 1 96.94 209 ARG A O 1
ATOM 1639 N N . ALA A 1 210 ? -17.203 0.026 2.504 1 96.62 210 ALA A N 1
ATOM 1640 C CA . ALA A 1 210 ? -18.156 -0.698 1.67 1 96.62 210 ALA A CA 1
ATOM 1641 C C . ALA A 1 210 ? -18.375 -2.115 2.193 1 96.62 210 ALA A C 1
ATOM 1643 O O . ALA A 1 210 ? -17.469 -2.713 2.785 1 96.62 210 ALA A O 1
ATOM 1644 N N . ALA A 1 211 ? -19.672 -2.611 1.93 1 96.88 211 ALA A N 1
ATOM 1645 C CA . ALA A 1 211 ? -19.922 -4.023 2.207 1 96.88 211 ALA A CA 1
ATOM 1646 C C . ALA A 1 211 ? -18.953 -4.91 1.424 1 96.88 211 ALA A C 1
ATOM 1648 O O . ALA A 1 211 ? -18.578 -4.59 0.294 1 96.88 211 ALA A O 1
ATOM 1649 N N . LEU A 1 212 ? -18.594 -6.016 2.037 1 97.5 212 LEU A N 1
ATOM 1650 C CA . LEU A 1 212 ? -17.594 -6.914 1.461 1 97.5 212 LEU A CA 1
ATOM 1651 C C . LEU A 1 212 ? -17.938 -7.242 0.012 1 97.5 212 LEU A C 1
ATOM 1653 O O . LEU A 1 212 ? -17.062 -7.227 -0.855 1 97.5 212 LEU A O 1
ATOM 1657 N N . GLY A 1 213 ? -19.172 -7.465 -0.31 1 97.69 213 GLY A N 1
ATOM 1658 C CA . GLY A 1 213 ? -19.609 -7.91 -1.627 1 97.69 213 GLY A CA 1
ATOM 1659 C C . GLY A 1 213 ? -19.453 -6.844 -2.695 1 97.69 213 GLY A C 1
ATOM 1660 O O . GLY A 1 213 ? -19.5 -7.145 -3.891 1 97.69 213 GLY A O 1
ATOM 1661 N N . GLU A 1 214 ? -19.219 -5.578 -2.303 1 97.75 214 GLU A N 1
ATOM 1662 C CA . GLU A 1 214 ? -19.031 -4.5 -3.27 1 97.75 214 GLU A CA 1
ATOM 1663 C C . GLU A 1 214 ? -17.625 -4.523 -3.861 1 97.75 214 GLU A C 1
ATOM 1665 O O . GLU A 1 214 ? -17.391 -3.988 -4.945 1 97.75 214 GLU A O 1
ATOM 1670 N N . THR A 1 215 ? -16.641 -5.188 -3.09 1 98.06 215 THR A N 1
ATOM 1671 C CA . THR A 1 215 ? -15.266 -5.113 -3.561 1 98.06 215 THR A CA 1
ATOM 1672 C C . THR A 1 215 ? -14.656 -6.508 -3.682 1 98.06 215 THR A C 1
ATOM 1674 O O . THR A 1 215 ? -13.578 -6.676 -4.262 1 98.06 215 THR A O 1
ATOM 1677 N N . VAL A 1 216 ? -15.32 -7.535 -3.178 1 98.56 216 VAL A N 1
ATOM 1678 C CA . VAL A 1 216 ? -14.789 -8.891 -3.201 1 98.56 216 VAL A CA 1
ATOM 1679 C C . VAL A 1 216 ? -15.805 -9.836 -3.834 1 98.56 216 VAL A C 1
ATOM 1681 O O . VAL A 1 216 ? -16.984 -9.82 -3.471 1 98.56 216 VAL A O 1
ATOM 1684 N N . THR A 1 217 ? -15.352 -10.57 -4.734 1 98.5 217 THR A N 1
ATOM 1685 C CA . THR A 1 217 ? -16.156 -11.609 -5.352 1 98.5 217 THR A CA 1
ATOM 1686 C C . THR A 1 217 ? -15.484 -12.977 -5.203 1 98.5 217 THR A C 1
ATOM 1688 O O . THR A 1 217 ? -14.344 -13.164 -5.633 1 98.5 217 THR A O 1
ATOM 1691 N N . PHE A 1 218 ? -16.109 -13.914 -4.578 1 98.06 218 PHE A N 1
ATOM 1692 C CA . PHE A 1 218 ? -15.68 -15.305 -4.574 1 98.06 218 PHE A CA 1
ATOM 1693 C C . PHE A 1 218 ? -16.219 -16.047 -5.793 1 98.06 218 PHE A C 1
ATOM 1695 O O . PHE A 1 218 ? -17.438 -16.094 -6.008 1 98.06 218 PHE A O 1
ATOM 1702 N N . VAL A 1 219 ? -15.266 -16.578 -6.559 1 97.12 219 VAL A N 1
ATOM 1703 C CA . VAL A 1 219 ? -15.656 -17.25 -7.793 1 97.12 219 VAL A CA 1
ATOM 1704 C C . VAL A 1 219 ? -15.938 -18.719 -7.52 1 97.12 219 VAL A C 1
ATOM 1706 O O . VAL A 1 219 ? -15.016 -19.484 -7.211 1 97.12 219 VAL A O 1
ATOM 1709 N N . ASP A 1 220 ? -17.156 -19.109 -7.652 1 90.06 220 ASP A N 1
ATOM 1710 C CA . ASP A 1 220 ? -17.578 -20.484 -7.391 1 90.06 220 ASP A CA 1
ATOM 1711 C C . ASP A 1 220 ? -17.75 -21.266 -8.688 1 90.06 220 ASP A C 1
ATOM 1713 O O . ASP A 1 220 ? -18.094 -20.703 -9.727 1 90.06 220 ASP A O 1
ATOM 1717 N N . GLY A 1 221 ? -17 -22.359 -8.836 1 77.19 221 GLY A N 1
ATOM 1718 C CA . GLY A 1 221 ? -17.141 -23.219 -10 1 77.19 221 GLY A CA 1
ATOM 1719 C C . GLY A 1 221 ? -18.578 -23.641 -10.266 1 77.19 221 GLY A C 1
ATOM 1720 O O . GLY A 1 221 ? -19.453 -23.469 -9.406 1 77.19 221 GLY A O 1
ATOM 1721 N N . PRO A 1 222 ? -18.891 -23.891 -11.672 1 62.31 222 PRO A N 1
ATOM 1722 C CA . PRO A 1 222 ? -20.172 -24.594 -11.867 1 62.31 222 PRO A CA 1
ATOM 1723 C C . PRO A 1 222 ? -20.25 -25.891 -11.062 1 62.31 222 PRO A C 1
ATOM 1725 O O . PRO A 1 222 ? -19.219 -26.453 -10.68 1 62.31 222 PRO A O 1
ATOM 1728 N N . MET B 1 1 ? -0.576 -13.047 16.703 1 96.06 1 MET B N 1
ATOM 1729 C CA . MET B 1 1 ? 0.779 -12.5 16.719 1 96.06 1 MET B CA 1
ATOM 1730 C C . MET B 1 1 ? 0.752 -10.977 16.75 1 96.06 1 MET B C 1
ATOM 1732 O O . MET B 1 1 ? -0.274 -10.367 16.438 1 96.06 1 MET B O 1
ATOM 1736 N N . ASP B 1 2 ? 1.918 -10.398 17.125 1 97.81 2 ASP B N 1
ATOM 1737 C CA . ASP B 1 2 ? 1.904 -8.938 17.109 1 97.81 2 ASP B CA 1
ATOM 1738 C C . ASP B 1 2 ? 2.254 -8.398 15.719 1 97.81 2 ASP B C 1
ATOM 1740 O O . ASP B 1 2 ? 2.553 -9.172 14.812 1 97.81 2 ASP B O 1
ATOM 1744 N N . VAL B 1 3 ? 2.189 -7.121 15.539 1 98.88 3 VAL B N 1
ATOM 1745 C CA . VAL B 1 3 ? 2.309 -6.5 14.227 1 98.88 3 VAL B CA 1
ATOM 1746 C C . VAL B 1 3 ? 3.746 -6.621 13.727 1 98.88 3 VAL B C 1
ATOM 1748 O O . VAL B 1 3 ? 3.979 -6.871 12.539 1 98.88 3 VAL B O 1
ATOM 1751 N N . TYR B 1 4 ? 4.785 -6.426 14.594 1 98.81 4 TYR B N 1
ATOM 1752 C CA . TYR B 1 4 ? 6.18 -6.559 14.18 1 98.81 4 TYR B CA 1
ATOM 1753 C C . TYR B 1 4 ? 6.465 -7.965 13.664 1 98.81 4 TYR B C 1
ATOM 1755 O O . TYR B 1 4 ? 7.133 -8.133 12.641 1 98.81 4 TYR B O 1
ATOM 1763 N N . GLU B 1 5 ? 5.953 -8.914 14.359 1 98.56 5 GLU B N 1
ATOM 1764 C CA . GLU B 1 5 ? 6.133 -10.297 13.93 1 98.56 5 GLU B CA 1
ATOM 1765 C C . GLU B 1 5 ? 5.484 -10.547 12.57 1 98.56 5 GLU B C 1
ATOM 1767 O O . GLU B 1 5 ? 6.062 -11.219 11.711 1 98.56 5 GLU B O 1
ATOM 1772 N N . ALA B 1 6 ? 4.25 -10.07 12.406 1 98.81 6 A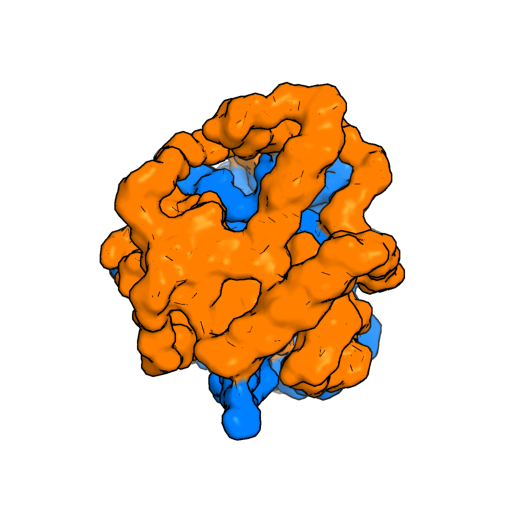LA B N 1
ATOM 1773 C CA . ALA B 1 6 ? 3.562 -10.25 11.133 1 98.81 6 ALA B CA 1
ATOM 1774 C C . ALA B 1 6 ? 4.363 -9.633 9.992 1 98.81 6 ALA B C 1
ATOM 1776 O O . ALA B 1 6 ? 4.555 -10.266 8.945 1 98.81 6 ALA B O 1
ATOM 1777 N N . VAL B 1 7 ? 4.875 -8.422 10.188 1 98.75 7 VAL B N 1
ATOM 1778 C CA . VAL B 1 7 ? 5.609 -7.695 9.156 1 98.75 7 VAL B CA 1
ATOM 1779 C C . VAL B 1 7 ? 6.922 -8.422 8.859 1 98.75 7 VAL B C 1
ATOM 1781 O O . VAL B 1 7 ? 7.273 -8.625 7.695 1 98.75 7 VAL B O 1
ATOM 1784 N N . LYS B 1 8 ? 7.617 -8.844 9.828 1 97 8 LYS B N 1
ATOM 1785 C CA . LYS B 1 8 ? 8.938 -9.438 9.648 1 97 8 LYS B CA 1
ATOM 1786 C C . LYS B 1 8 ? 8.828 -10.859 9.102 1 97 8 LYS B C 1
ATOM 1788 O O . LYS B 1 8 ? 9.734 -11.336 8.414 1 97 8 LYS B O 1
ATOM 1793 N N . SER B 1 9 ? 7.691 -11.5 9.406 1 96.44 9 SER B N 1
ATOM 1794 C CA . SER B 1 9 ? 7.559 -12.883 8.961 1 96.44 9 SER B CA 1
ATOM 1795 C C . SER B 1 9 ? 6.883 -12.961 7.594 1 96.44 9 SER B C 1
ATOM 1797 O O . SER B 1 9 ? 6.898 -14.008 6.945 1 96.44 9 SER B O 1
ATOM 1799 N N . ARG B 1 10 ? 6.258 -11.875 7.188 1 97.88 10 ARG B N 1
ATOM 1800 C CA . ARG B 1 10 ? 5.684 -11.852 5.848 1 97.88 10 ARG B CA 1
ATOM 1801 C C . ARG B 1 10 ? 6.777 -11.891 4.781 1 97.88 10 ARG B C 1
ATOM 1803 O O . ARG B 1 10 ? 7.68 -11.047 4.781 1 97.88 10 ARG B O 1
ATOM 1810 N N . ARG B 1 11 ? 6.785 -12.82 3.93 1 95.88 11 ARG B N 1
ATOM 1811 C CA . ARG B 1 11 ? 7.664 -12.969 2.777 1 95.88 11 ARG B CA 1
ATOM 1812 C C . ARG B 1 11 ? 6.934 -13.625 1.612 1 95.88 11 ARG B C 1
ATOM 1814 O O . ARG B 1 11 ? 5.879 -14.234 1.799 1 95.88 11 ARG B O 1
ATOM 1821 N N . SER B 1 12 ? 7.473 -13.461 0.442 1 96.56 12 SER B N 1
ATOM 1822 C CA . SER B 1 12 ? 6.914 -14.164 -0.709 1 96.56 12 SER B CA 1
ATOM 1823 C C . SER B 1 12 ? 7.25 -15.648 -0.668 1 96.56 12 SER B C 1
ATOM 1825 O O . SER B 1 12 ? 8.398 -16.031 -0.886 1 96.56 12 SER B O 1
ATOM 1827 N N . VAL B 1 13 ? 6.219 -16.438 -0.362 1 96.19 13 VAL B N 1
ATOM 1828 C CA . VAL B 1 13 ? 6.367 -17.891 -0.31 1 96.19 13 VAL B CA 1
ATOM 1829 C C . VAL B 1 13 ? 6.039 -18.484 -1.674 1 96.19 13 VAL B C 1
ATOM 1831 O O . VAL B 1 13 ? 5.008 -18.172 -2.268 1 96.19 13 VAL B O 1
ATOM 1834 N N . ARG B 1 14 ? 6.879 -19.391 -2.115 1 95.12 14 ARG B N 1
ATOM 1835 C CA . ARG B 1 14 ? 6.711 -19.906 -3.473 1 95.12 14 ARG B CA 1
ATOM 1836 C C . ARG B 1 14 ? 6.684 -21.422 -3.486 1 95.12 14 ARG B C 1
ATOM 1838 O O . ARG B 1 14 ? 7.191 -22.047 -4.422 1 95.12 14 ARG B O 1
ATOM 1845 N N . ARG B 1 15 ? 6.285 -21.969 -2.512 1 95.5 15 ARG B N 1
ATOM 1846 C CA . ARG B 1 15 ? 5.98 -23.391 -2.379 1 95.5 15 ARG B CA 1
ATOM 1847 C C . ARG B 1 15 ? 4.902 -23.625 -1.323 1 95.5 15 ARG B C 1
ATOM 1849 O O . ARG B 1 15 ? 5.168 -23.516 -0.125 1 95.5 15 ARG B O 1
ATOM 1856 N N . PHE B 1 16 ? 3.77 -24.031 -1.759 1 97.12 16 PHE B N 1
ATOM 1857 C CA . PHE B 1 16 ? 2.637 -24.188 -0.854 1 97.12 16 PHE B CA 1
ATOM 1858 C C . PHE B 1 16 ? 2.258 -25.656 -0.712 1 97.12 16 PHE B C 1
ATOM 1860 O O . PHE B 1 16 ? 2.479 -26.453 -1.628 1 97.12 16 PHE B O 1
ATOM 1867 N N . SER B 1 17 ? 1.692 -25.875 0.484 1 95.31 17 SER B N 1
ATOM 1868 C CA . SER B 1 17 ? 1.081 -27.188 0.655 1 95.31 17 SER B CA 1
ATOM 1869 C C . SER B 1 17 ? -0.301 -27.234 0.013 1 95.31 17 SER B C 1
ATOM 1871 O O . SER B 1 17 ? -0.869 -26.203 -0.338 1 95.31 17 SER B O 1
ATOM 1873 N N . GLY B 1 18 ? -0.808 -28.422 -0.221 1 93.62 18 GLY B N 1
ATOM 1874 C CA . GLY B 1 18 ? -2.143 -28.578 -0.776 1 93.62 18 GLY B CA 1
ATOM 1875 C C . GLY B 1 18 ? -3.24 -28.438 0.259 1 93.62 18 GLY B C 1
ATOM 1876 O O . GLY B 1 18 ? -4.422 -28.594 -0.058 1 93.62 18 GLY B O 1
ATOM 1877 N N . ARG B 1 19 ? -2.879 -28.031 1.551 1 96.69 19 ARG B N 1
ATOM 1878 C CA . ARG B 1 19 ? -3.883 -27.844 2.594 1 96.69 19 ARG B CA 1
ATOM 1879 C C . ARG B 1 19 ? -4.863 -26.734 2.223 1 96.69 19 ARG B C 1
ATOM 1881 O O . ARG B 1 19 ? -4.453 -25.609 1.924 1 96.69 19 ARG B O 1
ATOM 1888 N N . PRO B 1 20 ? -6.172 -27.109 2.195 1 97.38 20 PRO B N 1
ATOM 1889 C CA . PRO B 1 20 ? -7.152 -26.094 1.784 1 97.38 20 PRO B CA 1
ATOM 1890 C C . PRO B 1 20 ? -7.191 -24.891 2.727 1 97.38 20 PRO B C 1
ATOM 1892 O O . PRO B 1 20 ? -6.902 -25.031 3.918 1 97.38 20 PRO B O 1
ATOM 1895 N N . VAL B 1 21 ? -7.508 -23.766 2.182 1 98.44 21 VAL B N 1
ATOM 1896 C CA . VAL B 1 21 ? -7.766 -22.562 2.963 1 98.44 21 VAL B CA 1
ATOM 1897 C C . VAL B 1 21 ? -9.266 -22.375 3.156 1 98.44 21 VAL B C 1
ATOM 1899 O O . VAL B 1 21 ? -10.008 -22.234 2.184 1 98.44 21 VAL B O 1
ATOM 1902 N N . PRO B 1 22 ? -9.773 -22.406 4.336 1 98.12 22 PRO B N 1
ATOM 1903 C CA . PRO B 1 22 ? -11.211 -22.219 4.535 1 98.12 22 PRO B CA 1
ATOM 1904 C C . PRO B 1 22 ? -11.703 -20.875 4.023 1 98.12 22 PRO B C 1
ATOM 1906 O O . PRO B 1 22 ? -11.07 -19.844 4.27 1 98.12 22 PRO B O 1
ATOM 1909 N N . ARG B 1 23 ? -12.789 -20.922 3.371 1 97.5 23 ARG B N 1
ATOM 1910 C CA . ARG B 1 23 ? -13.383 -19.719 2.812 1 97.5 23 ARG B CA 1
ATOM 1911 C C . ARG B 1 23 ? -13.656 -18.688 3.902 1 97.5 23 ARG B C 1
ATOM 1913 O O . ARG B 1 23 ? -13.508 -17.484 3.678 1 97.5 23 ARG B O 1
ATOM 1920 N N . GLU B 1 24 ? -14.086 -19.125 5.031 1 98.44 24 GLU B N 1
ATOM 1921 C CA . GLU B 1 24 ? -14.422 -18.234 6.137 1 98.44 24 GLU B CA 1
ATOM 1922 C C . GLU B 1 24 ? -13.203 -17.438 6.594 1 98.44 24 GLU B C 1
ATOM 1924 O O . GLU B 1 24 ? -13.336 -16.281 7.016 1 98.44 24 GLU B O 1
ATOM 1929 N N . VAL B 1 25 ? -12.047 -18.062 6.535 1 98.75 25 VAL B N 1
ATOM 1930 C CA . VAL B 1 25 ? -10.812 -17.359 6.879 1 98.75 25 VAL B CA 1
ATOM 1931 C C . VAL B 1 25 ? -10.555 -16.25 5.875 1 98.75 25 VAL B C 1
ATOM 1933 O O . VAL B 1 25 ? -10.203 -15.125 6.258 1 98.75 25 VAL B O 1
ATOM 1936 N N . LEU B 1 26 ? -10.773 -16.5 4.598 1 98.81 26 LEU B N 1
ATOM 1937 C CA . LEU B 1 26 ? -10.578 -15.5 3.561 1 98.81 26 LEU B CA 1
ATOM 1938 C C . LEU B 1 26 ? -11.578 -14.359 3.709 1 98.81 26 LEU B C 1
ATOM 1940 O O . LEU B 1 26 ? -11.227 -13.188 3.527 1 98.81 26 LEU B O 1
ATOM 1944 N N . LYS B 1 27 ? -12.781 -14.695 4.055 1 98.69 27 LYS B N 1
ATOM 1945 C CA . LYS B 1 27 ? -13.797 -13.664 4.277 1 98.69 27 LYS B CA 1
ATOM 1946 C C . LYS B 1 27 ? -13.406 -12.758 5.445 1 98.69 27 LYS B C 1
ATOM 1948 O O . LYS B 1 27 ? -13.555 -11.539 5.363 1 98.69 27 LYS B O 1
ATOM 1953 N N . ARG B 1 28 ? -12.953 -13.367 6.547 1 98.62 28 ARG B N 1
ATOM 1954 C CA . ARG B 1 28 ? -12.523 -12.602 7.711 1 98.62 28 ARG B CA 1
ATOM 1955 C C . ARG B 1 28 ? -11.352 -11.688 7.367 1 98.62 28 ARG B C 1
ATOM 1957 O O . ARG B 1 28 ? -11.352 -10.508 7.734 1 98.62 28 ARG B O 1
ATOM 1964 N N . VAL B 1 29 ? -10.414 -12.227 6.633 1 98.94 29 VAL B N 1
ATOM 1965 C CA . VAL B 1 29 ? -9.219 -11.484 6.238 1 98.94 29 VAL B CA 1
ATOM 1966 C C . VAL B 1 29 ? -9.609 -10.312 5.344 1 98.94 29 VAL B C 1
ATOM 1968 O O . VAL B 1 29 ? -9.203 -9.172 5.59 1 98.94 29 VAL B O 1
ATOM 1971 N N . LEU B 1 30 ? -10.422 -10.57 4.34 1 98.94 30 LEU B N 1
ATOM 1972 C CA . LEU B 1 30 ? -10.742 -9.555 3.346 1 98.94 30 LEU B CA 1
ATOM 1973 C C . LEU B 1 30 ? -11.68 -8.5 3.926 1 98.94 30 LEU B C 1
ATOM 1975 O O . LEU B 1 30 ? -11.602 -7.324 3.561 1 98.94 30 LEU B O 1
ATOM 1979 N N . SER B 1 31 ? -12.562 -8.898 4.832 1 98.75 31 SER B N 1
ATOM 1980 C CA . SER B 1 31 ? -13.398 -7.934 5.535 1 98.75 31 SER B CA 1
ATOM 1981 C C . SER B 1 31 ? -12.562 -6.965 6.363 1 98.75 31 SER B C 1
ATOM 1983 O O . SER B 1 31 ? -12.805 -5.758 6.355 1 98.75 31 SER B O 1
ATOM 1985 N N . ALA B 1 32 ? -11.609 -7.492 7.027 1 98.81 32 ALA B N 1
ATOM 1986 C CA . ALA B 1 32 ? -10.727 -6.645 7.824 1 98.81 32 ALA B CA 1
ATOM 1987 C C . ALA B 1 32 ? -9.82 -5.809 6.93 1 98.81 32 ALA B C 1
ATOM 1989 O O . ALA B 1 32 ? -9.547 -4.641 7.227 1 98.81 32 ALA B O 1
ATOM 1990 N N . ALA B 1 33 ? -9.352 -6.398 5.828 1 98.88 33 ALA B N 1
ATOM 1991 C CA . ALA B 1 33 ? -8.406 -5.715 4.941 1 98.88 33 ALA B CA 1
ATOM 1992 C C . ALA B 1 33 ? -9.031 -4.453 4.352 1 98.88 33 ALA B C 1
ATOM 1994 O O . ALA B 1 33 ? -8.32 -3.488 4.051 1 98.88 33 ALA B O 1
ATOM 1995 N N . ALA B 1 34 ? -10.352 -4.391 4.262 1 98.5 34 ALA B N 1
ATOM 1996 C CA . ALA B 1 34 ? -11.086 -3.279 3.664 1 98.5 34 ALA B CA 1
ATOM 1997 C C . ALA B 1 34 ? -10.969 -2.021 4.52 1 98.5 34 ALA B C 1
ATOM 1999 O O . ALA B 1 34 ? -11.289 -0.921 4.066 1 98.5 34 ALA B O 1
ATOM 2000 N N . TRP B 1 35 ? -10.445 -2.188 5.695 1 98.56 35 TRP B N 1
ATOM 2001 C CA . TRP B 1 35 ? -10.25 -1.031 6.562 1 98.56 35 TRP B CA 1
ATOM 2002 C C . TRP B 1 35 ? -8.961 -0.299 6.211 1 98.56 35 TRP B C 1
ATOM 2004 O O . TRP B 1 35 ? -8.57 0.646 6.902 1 98.56 35 TRP B O 1
ATOM 2014 N N . ALA B 1 36 ? -8.297 -0.732 5.125 1 98.69 36 ALA B N 1
ATOM 2015 C CA . ALA B 1 36 ? -7.152 0.012 4.598 1 98.69 36 ALA B CA 1
ATOM 2016 C C . ALA B 1 36 ? -7.535 1.452 4.277 1 98.69 36 ALA B C 1
ATOM 2018 O O . ALA B 1 36 ? -8.648 1.716 3.82 1 98.69 36 ALA B O 1
ATOM 2019 N N . PRO B 1 37 ? -6.633 2.42 4.566 1 98.44 37 PRO B N 1
ATOM 2020 C CA . PRO B 1 37 ? -6.914 3.787 4.121 1 98.44 37 PRO B CA 1
ATOM 2021 C C . PRO B 1 37 ? -6.926 3.924 2.602 1 98.44 37 PRO B C 1
ATOM 2023 O O . PRO B 1 37 ? -6.348 3.09 1.898 1 98.44 37 PRO B O 1
ATOM 2026 N N . SER B 1 38 ? -7.621 4.867 2.115 1 98.75 38 SER B N 1
ATOM 2027 C CA . SER B 1 38 ? -7.609 5.324 0.73 1 98.75 38 SER B CA 1
ATOM 2028 C C . SER B 1 38 ? -7.949 6.809 0.634 1 98.75 38 SER B C 1
ATOM 2030 O O . SER B 1 38 ? -8.68 7.34 1.476 1 98.75 38 SER B O 1
ATOM 2032 N N . GLY B 1 39 ? -7.258 7.512 -0.324 1 98.38 39 GLY B N 1
ATOM 2033 C CA . GLY B 1 39 ? -7.574 8.914 -0.53 1 98.38 39 GLY B CA 1
ATOM 2034 C C . GLY B 1 39 ? -9.062 9.18 -0.671 1 98.38 39 GLY B C 1
ATOM 2035 O O . GLY B 1 39 ? -9.727 8.586 -1.525 1 98.38 39 GLY B O 1
ATOM 2036 N N . SER B 1 40 ? -9.594 10.07 0.239 1 97.5 40 SER B N 1
ATOM 2037 C CA . SER B 1 40 ? -11.008 10.453 0.216 1 97.5 40 SER B CA 1
ATOM 2038 C C . SER B 1 40 ? -11.906 9.227 0.367 1 97.5 40 SER B C 1
ATOM 2040 O O . SER B 1 40 ? -13.055 9.234 -0.087 1 97.5 40 SER B O 1
ATOM 2042 N N . ASN B 1 41 ? -11.367 8.125 0.873 1 98.06 41 ASN B N 1
ATOM 2043 C CA . ASN B 1 41 ? -12.102 6.895 1.142 1 98.06 41 ASN B CA 1
ATOM 2044 C C . ASN B 1 41 ? -12.648 6.277 -0.141 1 98.06 41 ASN B C 1
ATOM 2046 O O . ASN B 1 41 ? -13.719 5.672 -0.132 1 98.06 41 ASN B O 1
ATOM 2050 N N . LEU B 1 42 ? -11.891 6.352 -1.209 1 98.69 42 LEU B N 1
ATOM 2051 C CA . LEU B 1 42 ? -12.352 5.855 -2.502 1 98.69 42 LEU B CA 1
ATOM 2052 C C . LEU B 1 42 ? -12.461 4.336 -2.49 1 98.69 42 LEU B C 1
ATOM 2054 O O . LEU B 1 42 ? -13.281 3.764 -3.213 1 98.69 42 LEU B O 1
ATOM 2058 N N . GLN B 1 43 ? -11.633 3.621 -1.757 1 98.75 43 GLN B N 1
ATOM 2059 C CA . GLN B 1 43 ? -11.625 2.164 -1.675 1 98.75 43 GLN B CA 1
ATOM 2060 C C . GLN B 1 43 ? -11.562 1.535 -3.062 1 98.75 43 GLN B C 1
ATOM 2062 O O . GLN B 1 43 ? -12.461 0.785 -3.453 1 98.75 43 GLN B O 1
ATOM 2067 N N . PRO B 1 44 ? -10.406 1.78 -3.799 1 98.81 44 PRO B N 1
ATOM 2068 C CA . PRO B 1 44 ? -10.344 1.466 -5.227 1 98.81 44 PRO B CA 1
ATOM 2069 C C . PRO B 1 44 ? -10.016 -0.001 -5.496 1 98.81 44 PRO B C 1
ATOM 2071 O O . PRO B 1 44 ? -9.836 -0.398 -6.648 1 98.81 44 PRO B O 1
ATOM 2074 N N . TRP B 1 45 ? -9.953 -0.86 -4.59 1 98.88 45 TRP B N 1
ATOM 2075 C CA . TRP B 1 45 ? -9.562 -2.256 -4.754 1 98.88 45 TRP B CA 1
ATOM 2076 C C . TRP B 1 45 ? -10.758 -3.117 -5.129 1 98.88 45 TRP B C 1
ATOM 2078 O O . TRP B 1 45 ? -11.867 -2.904 -4.629 1 98.88 45 TRP B O 1
ATOM 2088 N N . HIS B 1 46 ? -10.531 -4.082 -6.043 1 98.81 46 HIS B N 1
ATOM 2089 C CA . HIS B 1 46 ? -11.477 -5.121 -6.438 1 98.81 46 HIS B CA 1
ATOM 2090 C C . HIS B 1 46 ? -10.812 -6.496 -6.449 1 98.81 46 HIS B C 1
ATOM 2092 O O . HIS B 1 46 ? -9.914 -6.75 -7.254 1 98.81 46 HIS B O 1
ATOM 2098 N N . ALA B 1 47 ? -11.305 -7.391 -5.605 1 98.88 47 ALA B N 1
ATOM 2099 C CA . ALA B 1 47 ? -10.656 -8.695 -5.453 1 98.88 47 ALA B CA 1
ATOM 2100 C C . ALA B 1 47 ? -11.578 -9.82 -5.926 1 98.88 47 ALA B C 1
ATOM 2102 O O . ALA B 1 47 ? -12.75 -9.867 -5.559 1 98.88 47 ALA B O 1
ATOM 2103 N N . PHE B 1 48 ? -11.055 -10.641 -6.738 1 98.94 48 PHE B N 1
ATOM 2104 C CA . PHE B 1 48 ? -11.68 -11.906 -7.105 1 98.94 48 PHE B CA 1
ATOM 2105 C C . PHE B 1 48 ? -10.922 -13.078 -6.484 1 98.94 48 PHE B C 1
ATOM 2107 O O . PHE B 1 48 ? -9.711 -13.211 -6.668 1 98.94 48 PHE B O 1
ATOM 2114 N N . VAL B 1 49 ? -11.617 -13.93 -5.754 1 98.94 49 VAL B N 1
ATOM 2115 C CA . VAL B 1 49 ? -10.984 -15.016 -5.023 1 98.94 49 VAL B CA 1
ATOM 2116 C C . VAL B 1 49 ? -11.352 -16.359 -5.66 1 98.94 49 VAL B C 1
ATOM 2118 O O . VAL B 1 49 ? -12.539 -16.641 -5.875 1 98.94 49 VAL B O 1
ATOM 2121 N N . LEU B 1 50 ? -10.336 -17.078 -5.969 1 98.69 50 LEU B N 1
ATOM 2122 C CA . LEU B 1 50 ? -10.523 -18.391 -6.574 1 98.69 50 LEU B CA 1
ATOM 2123 C C . LEU B 1 50 ? -9.945 -19.484 -5.684 1 98.69 50 LEU B C 1
ATOM 2125 O O . LEU B 1 50 ? -8.875 -19.312 -5.09 1 98.69 50 LEU B O 1
ATOM 2129 N N . SER B 1 51 ? -10.633 -20.625 -5.598 1 97.31 51 SER B N 1
ATOM 2130 C CA . SER B 1 51 ? -10.18 -21.875 -4.98 1 97.31 51 SER B CA 1
ATOM 2131 C C . SER B 1 51 ? -10.781 -23.078 -5.688 1 97.31 51 SER B C 1
ATOM 2133 O O . SER B 1 51 ? -11.648 -22.938 -6.555 1 97.31 51 SER B O 1
ATOM 2135 N N . ASP B 1 52 ? -10.234 -24.172 -5.477 1 94.12 52 ASP B N 1
ATOM 2136 C CA . ASP B 1 52 ? -10.789 -25.453 -5.941 1 94.12 52 ASP B CA 1
ATOM 2137 C C . ASP B 1 52 ? -10.953 -25.453 -7.457 1 94.12 52 ASP B C 1
ATOM 2139 O O . ASP B 1 52 ? -10.016 -25.141 -8.188 1 94.12 52 ASP B O 1
ATOM 2143 N N . GLY B 1 53 ? -12.094 -25.781 -7.895 1 95.06 53 GLY B N 1
ATOM 2144 C CA . GLY B 1 53 ? -12.352 -26 -9.312 1 95.06 53 GLY B CA 1
ATOM 2145 C C . GLY B 1 53 ? -11.961 -24.812 -10.172 1 95.06 53 GLY B C 1
ATOM 2146 O O . GLY B 1 53 ? -11.188 -24.953 -11.117 1 95.06 53 GLY B O 1
ATOM 2147 N N . PRO B 1 54 ? -12.445 -23.672 -9.852 1 97.5 54 PRO B N 1
ATOM 2148 C CA . PRO B 1 54 ? -12.141 -22.5 -10.68 1 97.5 54 PRO B CA 1
ATOM 2149 C C . PRO B 1 54 ? -10.648 -22.203 -10.758 1 97.5 54 PRO B C 1
ATOM 2151 O O . PRO B 1 54 ? -10.133 -21.875 -11.828 1 97.5 54 PRO B O 1
ATOM 2154 N N . LEU B 1 55 ? -9.992 -22.328 -9.656 1 98.19 55 LEU B N 1
ATOM 2155 C CA . LEU B 1 55 ? -8.555 -22.078 -9.672 1 98.19 55 LEU B CA 1
ATOM 2156 C C . LEU B 1 55 ? -7.816 -23.141 -10.469 1 98.19 55 LEU B C 1
ATOM 2158 O O . LEU B 1 55 ? -6.898 -22.844 -11.234 1 98.19 55 LEU B O 1
ATOM 2162 N N . ALA B 1 56 ? -8.203 -24.375 -10.242 1 97.38 56 ALA B N 1
ATOM 2163 C CA . ALA B 1 56 ? -7.594 -25.469 -10.992 1 97.38 56 ALA B CA 1
ATOM 2164 C C . ALA B 1 56 ? -7.766 -25.266 -12.5 1 97.38 56 ALA B C 1
ATOM 2166 O O . ALA B 1 56 ? -6.832 -25.484 -13.273 1 97.38 56 ALA B O 1
ATOM 2167 N N . ALA B 1 57 ? -8.938 -24.875 -12.883 1 97.81 57 ALA B N 1
ATOM 2168 C CA . ALA B 1 57 ? -9.227 -24.656 -14.297 1 97.81 57 ALA B CA 1
ATOM 2169 C C . ALA B 1 57 ? -8.391 -23.5 -14.844 1 97.81 57 ALA B C 1
ATOM 2171 O O . ALA B 1 57 ? -7.891 -23.562 -15.969 1 97.81 57 ALA B O 1
ATOM 2172 N N . LEU B 1 58 ? -8.258 -22.422 -14.102 1 98.44 58 LEU B N 1
ATOM 2173 C CA . LEU B 1 58 ? -7.445 -21.281 -14.523 1 98.44 58 LEU B CA 1
ATOM 2174 C C . LEU B 1 58 ? -5.988 -21.688 -14.711 1 98.44 58 LEU B C 1
ATOM 2176 O O . LEU B 1 58 ? -5.367 -21.344 -15.719 1 98.44 58 LEU B O 1
ATOM 2180 N N . LYS B 1 59 ? -5.453 -22.422 -13.711 1 98.25 59 LYS B N 1
ATOM 2181 C CA . LYS B 1 59 ? -4.074 -22.891 -13.797 1 98.25 59 LYS B CA 1
ATOM 2182 C C . LYS B 1 59 ? -3.867 -23.766 -15.031 1 98.25 59 LYS B C 1
ATOM 2184 O O . LYS B 1 59 ? -2.855 -23.641 -15.727 1 98.25 59 LYS B O 1
ATOM 2189 N N . LYS B 1 60 ? -4.809 -24.578 -15.281 1 98 60 LYS B N 1
ATOM 2190 C CA . LYS B 1 60 ? -4.738 -25.453 -16.438 1 98 60 LYS B CA 1
ATOM 2191 C C . LYS B 1 60 ? -4.711 -24.656 -17.734 1 98 60 LYS B C 1
ATOM 2193 O O . LYS B 1 60 ? -3.912 -24.938 -18.641 1 98 60 LYS B O 1
ATOM 2198 N N . ARG B 1 61 ? -5.559 -23.703 -17.859 1 98.12 61 ARG B N 1
ATOM 2199 C CA . ARG B 1 61 ? -5.617 -22.875 -19.062 1 98.12 61 ARG B CA 1
ATOM 2200 C C . ARG B 1 61 ? -4.324 -22.094 -19.25 1 98.12 61 ARG B C 1
ATOM 2202 O O . ARG B 1 61 ? -3.793 -22.016 -20.359 1 98.12 61 ARG B O 1
ATOM 2209 N N . ALA B 1 62 ? -3.846 -21.453 -18.188 1 97.88 62 ALA B N 1
ATOM 2210 C CA . ALA B 1 62 ? -2.588 -20.719 -18.266 1 97.88 62 ALA B CA 1
ATOM 2211 C C . ALA B 1 62 ? -1.433 -21.641 -18.641 1 97.88 62 ALA B C 1
ATOM 2213 O O . ALA B 1 62 ? -0.591 -21.281 -19.469 1 97.88 62 ALA B O 1
ATOM 2214 N N . GLY B 1 63 ? -1.435 -22.812 -18 1 96.69 63 GLY B N 1
ATOM 2215 C CA . GLY B 1 63 ? -0.418 -23.812 -18.312 1 96.69 63 GLY B CA 1
ATOM 2216 C C . GLY B 1 63 ? -0.447 -24.25 -19.766 1 96.69 63 GLY B C 1
ATOM 2217 O O . GLY B 1 63 ? 0.603 -24.453 -20.375 1 96.69 63 GLY B O 1
ATOM 2218 N N . ALA B 1 64 ? -1.603 -24.406 -20.281 1 97.38 64 ALA B N 1
ATOM 2219 C CA . ALA B 1 64 ? -1.752 -24.812 -21.672 1 97.38 64 ALA B CA 1
ATOM 2220 C C . ALA B 1 64 ? -1.196 -23.734 -22.609 1 97.38 64 ALA B C 1
ATOM 2222 O O . ALA B 1 64 ? -0.542 -24.047 -23.609 1 97.38 64 ALA B O 1
ATOM 2223 N N . ARG B 1 65 ? -1.479 -22.5 -22.312 1 96.88 65 ARG B N 1
ATOM 2224 C CA . ARG B 1 65 ? -0.953 -21.391 -23.125 1 96.88 65 ARG B CA 1
ATOM 2225 C C . ARG B 1 65 ? 0.571 -21.359 -23.078 1 96.88 65 ARG B C 1
ATOM 2227 O O . ARG B 1 65 ? 1.226 -21.156 -24.094 1 96.88 65 ARG B O 1
ATOM 2234 N N . LEU B 1 66 ? 1.114 -21.562 -21.922 1 95.06 66 LEU B N 1
ATOM 2235 C CA . LEU B 1 66 ? 2.564 -21.578 -21.766 1 95.06 66 LEU B CA 1
ATOM 2236 C C . LEU B 1 66 ? 3.182 -22.703 -22.594 1 95.06 66 LEU B C 1
ATOM 2238 O O . LEU B 1 66 ? 4.172 -22.5 -23.297 1 95.06 66 LEU B O 1
ATOM 2242 N N . ALA B 1 67 ? 2.57 -23.859 -22.484 1 94.69 67 ALA B N 1
ATOM 2243 C CA . ALA B 1 67 ? 3.07 -25.031 -23.172 1 94.69 67 ALA B CA 1
ATOM 2244 C C . ALA B 1 67 ? 3.012 -24.844 -24.688 1 94.69 67 ALA B C 1
ATOM 2246 O O . ALA B 1 67 ? 3.879 -25.328 -25.422 1 94.69 67 ALA B O 1
ATOM 2247 N N . ALA B 1 68 ? 2.068 -24.125 -25.125 1 96.69 68 ALA B N 1
ATOM 2248 C CA . ALA B 1 68 ? 1.872 -23.891 -26.547 1 96.69 68 ALA B CA 1
ATOM 2249 C C . ALA B 1 68 ? 2.777 -22.766 -27.062 1 96.69 68 ALA B C 1
ATOM 2251 O O . ALA B 1 68 ? 2.906 -22.562 -28.266 1 96.69 68 ALA B O 1
ATOM 2252 N N . GLY B 1 69 ? 3.367 -22.031 -26.188 1 94.12 69 GLY B N 1
ATOM 2253 C CA . GLY B 1 69 ? 4.199 -20.906 -26.562 1 94.12 69 GLY B CA 1
ATOM 2254 C C . GLY B 1 69 ? 3.395 -19.688 -27 1 94.12 69 GLY B C 1
ATOM 2255 O O . GLY B 1 69 ? 3.85 -18.906 -27.844 1 94.12 69 GLY B O 1
ATOM 2256 N N . ASP B 1 70 ? 2.191 -19.594 -26.484 1 96.06 70 ASP B N 1
ATOM 2257 C CA . ASP B 1 70 ? 1.368 -18.438 -26.797 1 96.06 70 ASP B CA 1
ATOM 2258 C C . ASP B 1 70 ? 2.039 -17.141 -26.328 1 96.06 70 ASP B C 1
ATOM 2260 O O . ASP B 1 70 ? 2.641 -17.109 -25.25 1 96.06 70 ASP B O 1
ATOM 2264 N N . PRO B 1 71 ? 1.913 -16.141 -27.203 1 96.88 71 PRO B N 1
ATOM 2265 C CA . PRO B 1 71 ? 2.432 -14.859 -26.719 1 96.88 71 PRO B CA 1
ATOM 2266 C C . PRO B 1 71 ? 1.698 -14.352 -25.484 1 96.88 71 PRO B C 1
ATOM 2268 O O . PRO B 1 71 ? 0.514 -14.648 -25.297 1 96.88 71 PRO B O 1
ATOM 2271 N N . PHE B 1 72 ? 2.367 -13.594 -24.703 1 97.25 72 PHE B N 1
ATOM 2272 C CA . PHE B 1 72 ? 1.73 -12.898 -23.594 1 97.25 72 PHE B CA 1
ATOM 2273 C C . PHE B 1 72 ? 0.72 -11.875 -24.109 1 97.25 72 PHE B C 1
ATOM 2275 O O . PHE B 1 72 ? 0.827 -11.406 -25.25 1 97.25 72 PHE B O 1
ATOM 2282 N N . ASP B 1 73 ? -0.241 -11.609 -23.25 1 98.44 73 ASP B N 1
ATOM 2283 C CA . ASP B 1 73 ? -1.213 -10.578 -23.594 1 98.44 73 ASP B CA 1
ATOM 2284 C C . ASP B 1 73 ? -0.546 -9.203 -23.688 1 98.44 73 ASP B C 1
ATOM 2286 O O . ASP B 1 73 ? 0.49 -8.969 -23.062 1 98.44 73 ASP B O 1
ATOM 2290 N N . GLU B 1 74 ? -1.143 -8.312 -24.547 1 97.94 74 GLU B N 1
ATOM 2291 C CA . GLU B 1 74 ? -0.668 -6.93 -24.547 1 97.94 74 GLU B CA 1
ATOM 2292 C C . GLU B 1 74 ? -0.732 -6.312 -23.156 1 97.94 74 GLU B C 1
ATOM 2294 O O . GLU B 1 74 ? -1.78 -6.336 -22.516 1 97.94 74 GLU B O 1
ATOM 2299 N N . PRO B 1 75 ? 0.396 -5.781 -22.688 1 97.5 75 PRO B N 1
ATOM 2300 C CA . PRO B 1 75 ? 0.386 -5.234 -21.328 1 97.5 75 PRO B CA 1
ATOM 2301 C C . PRO B 1 75 ? -0.631 -4.109 -21.156 1 97.5 75 PRO B C 1
ATOM 2303 O O . PRO B 1 75 ? -0.767 -3.252 -22.031 1 97.5 75 PRO B O 1
ATOM 2306 N N . GLU B 1 76 ? -1.326 -4.121 -20.078 1 97.75 76 GLU B N 1
ATOM 2307 C CA . GLU B 1 76 ? -2.293 -3.068 -19.781 1 97.75 76 GLU B CA 1
ATOM 2308 C C . GLU B 1 76 ? -1.68 -1.983 -18.906 1 97.75 76 GLU B C 1
ATOM 2310 O O . GLU B 1 76 ? -2.293 -0.938 -18.672 1 97.75 76 GLU B O 1
ATOM 2315 N N . TYR B 1 77 ? -0.587 -2.24 -18.375 1 98 77 TYR B N 1
ATOM 2316 C CA . TYR B 1 77 ? 0.242 -1.269 -17.672 1 98 77 TYR B CA 1
ATOM 2317 C C . TYR B 1 77 ? 1.714 -1.657 -17.734 1 98 77 TYR B C 1
ATOM 2319 O O . TYR B 1 77 ? 2.047 -2.803 -18.047 1 98 77 TYR B O 1
ATOM 2327 N N . GLU B 1 78 ? 2.598 -0.689 -17.531 1 97.75 78 GLU B N 1
ATOM 2328 C CA . GLU B 1 78 ? 4.035 -0.944 -17.5 1 97.75 78 GLU B CA 1
ATOM 2329 C C . GLU B 1 78 ? 4.477 -1.487 -16.141 1 97.75 78 GLU B C 1
ATOM 2331 O O . GLU B 1 78 ? 4.367 -0.798 -15.125 1 97.75 78 GLU B O 1
ATOM 2336 N N . GLN B 1 79 ? 4.965 -2.707 -16.125 1 97.69 79 GLN B N 1
ATOM 2337 C CA . GLN B 1 79 ? 5.328 -3.34 -14.859 1 97.69 79 GLN B CA 1
ATOM 2338 C C . GLN B 1 79 ? 6.559 -2.682 -14.242 1 97.69 79 GLN B C 1
ATOM 2340 O O . GLN B 1 79 ? 6.621 -2.479 -13.031 1 97.69 79 GLN B O 1
ATOM 2345 N N . TYR B 1 80 ? 7.57 -2.383 -15.086 1 97.12 80 TYR B N 1
ATOM 2346 C CA . TYR B 1 80 ? 8.789 -1.677 -14.711 1 97.12 80 TYR B CA 1
ATOM 2347 C C . TYR B 1 80 ? 9.188 -0.663 -15.781 1 97.12 80 TYR B C 1
ATOM 2349 O O . TYR B 1 80 ? 8.984 -0.9 -16.969 1 97.12 80 TYR B O 1
ATOM 2357 N N . PRO B 1 81 ? 9.828 0.389 -15.32 1 95.94 81 PRO B N 1
ATOM 2358 C CA . PRO B 1 81 ? 10.375 1.27 -16.359 1 95.94 81 PRO B CA 1
ATOM 2359 C C . PRO B 1 81 ? 11.391 0.563 -17.25 1 95.94 81 PRO B C 1
ATOM 2361 O O . PRO B 1 81 ? 12.117 -0.324 -16.797 1 95.94 81 PRO B O 1
ATOM 2364 N N . GLN B 1 82 ? 11.383 1.014 -18.484 1 92.94 82 GLN B N 1
ATOM 2365 C CA . GLN B 1 82 ? 12.32 0.431 -19.453 1 92.94 82 GLN B CA 1
ATOM 2366 C C . GLN B 1 82 ? 13.758 0.55 -18.953 1 92.94 82 GLN B C 1
ATOM 2368 O O . GLN B 1 82 ? 14.57 -0.356 -19.156 1 92.94 82 GLN B O 1
ATOM 2373 N N . HIS B 1 83 ? 14.008 1.711 -18.359 1 93.75 83 HIS B N 1
ATOM 2374 C CA . HIS B 1 83 ? 15.328 1.946 -17.781 1 93.75 83 HIS B CA 1
ATOM 2375 C C . HIS B 1 83 ? 15.234 2.217 -16.297 1 93.75 83 HIS B C 1
ATOM 2377 O O . HIS B 1 83 ? 14.742 3.268 -15.875 1 93.75 83 HIS B O 1
ATOM 2383 N N . LEU B 1 84 ? 15.711 1.238 -15.531 1 96.44 84 LEU B N 1
ATOM 2384 C CA . LEU B 1 84 ? 15.781 1.411 -14.078 1 96.44 84 LEU B CA 1
ATOM 2385 C C . LEU B 1 84 ? 17.094 2.072 -13.672 1 96.44 84 LEU B C 1
ATOM 2387 O O . LEU B 1 84 ? 18.172 1.598 -14.031 1 96.44 84 LEU B O 1
ATOM 2391 N N . LYS B 1 85 ? 17 3.178 -12.977 1 96.19 85 LYS B N 1
ATOM 2392 C CA . LYS B 1 85 ? 18.203 3.832 -12.461 1 96.19 85 LYS B CA 1
ATOM 2393 C C . LYS B 1 85 ? 18.672 3.199 -11.156 1 96.19 85 LYS B C 1
ATOM 2395 O O . LYS B 1 85 ? 17.969 2.355 -10.586 1 96.19 85 LYS B O 1
ATOM 2400 N N . SER B 1 86 ? 19.922 3.539 -10.789 1 97 86 SER B N 1
ATOM 2401 C CA . SER B 1 86 ? 20.375 3.201 -9.453 1 97 86 SER B CA 1
ATOM 2402 C C . SER B 1 86 ? 19.484 3.822 -8.383 1 97 86 SER B C 1
ATOM 2404 O O . SER B 1 86 ? 19.047 4.965 -8.523 1 97 86 SER B O 1
ATOM 2406 N N . PRO B 1 87 ? 19.203 3.145 -7.316 1 97.75 87 PRO B N 1
ATOM 2407 C CA . PRO B 1 87 ? 19.703 1.823 -6.93 1 97.75 87 PRO B CA 1
ATOM 2408 C C . PRO B 1 87 ? 18.766 0.691 -7.352 1 97.75 87 PRO B C 1
ATOM 2410 O O . PRO B 1 87 ? 18.953 -0.457 -6.941 1 97.75 87 PRO B O 1
ATOM 2413 N N . TYR B 1 88 ? 17.734 1.017 -8.141 1 98.31 88 TYR B N 1
ATOM 2414 C CA . TYR B 1 88 ? 16.688 0.044 -8.453 1 98.31 88 TYR B CA 1
ATOM 2415 C C . TYR B 1 88 ? 17.25 -1.08 -9.328 1 98.31 88 TYR B C 1
ATOM 2417 O O . TYR B 1 88 ? 16.906 -2.25 -9.125 1 98.31 88 TYR B O 1
ATOM 2425 N N . ARG B 1 89 ? 18.047 -0.647 -10.289 1 97.88 89 ARG B N 1
ATOM 2426 C CA . ARG B 1 89 ? 18.656 -1.633 -11.172 1 97.88 89 ARG B CA 1
ATOM 2427 C C . ARG B 1 89 ? 19.469 -2.658 -10.383 1 97.88 89 ARG B C 1
ATOM 2429 O O . ARG B 1 89 ? 19.359 -3.861 -10.625 1 97.88 89 ARG B O 1
ATOM 2436 N N . GLU B 1 90 ? 20.266 -2.191 -9.422 1 97.81 90 GLU B N 1
ATOM 2437 C CA . GLU B 1 90 ? 21.109 -3.072 -8.617 1 97.81 90 GLU B CA 1
ATOM 2438 C C . GLU B 1 90 ? 20.266 -3.959 -7.707 1 97.81 90 GLU B C 1
ATOM 2440 O O . GLU B 1 90 ? 20.562 -5.141 -7.531 1 97.81 90 GLU B O 1
ATOM 2445 N N . ARG B 1 91 ? 19.219 -3.432 -7.117 1 98.12 91 ARG B N 1
ATOM 2446 C CA . ARG B 1 91 ? 18.344 -4.203 -6.242 1 98.12 91 ARG B CA 1
ATOM 2447 C C . ARG B 1 91 ? 17.625 -5.305 -7.012 1 98.12 91 ARG B C 1
ATOM 2449 O O . ARG B 1 91 ? 17.531 -6.438 -6.539 1 98.12 91 ARG B O 1
ATOM 2456 N N . ARG B 1 92 ? 17.172 -4.98 -8.18 1 97.06 92 ARG B N 1
ATOM 2457 C CA . ARG B 1 92 ? 16.516 -5.977 -9.023 1 97.06 92 ARG B CA 1
ATOM 2458 C C . ARG B 1 92 ? 17.484 -7.094 -9.406 1 97.06 92 ARG B C 1
ATOM 2460 O O . ARG B 1 92 ? 17.125 -8.273 -9.367 1 97.06 92 ARG B O 1
ATOM 2467 N N . ALA B 1 93 ? 18.688 -6.711 -9.812 1 95.5 93 ALA B N 1
ATOM 2468 C CA . ALA B 1 93 ? 19.703 -7.691 -10.172 1 95.5 93 ALA B CA 1
ATOM 2469 C C . ALA B 1 93 ? 20.016 -8.609 -9 1 95.5 93 ALA B C 1
ATOM 2471 O O . ALA B 1 93 ? 20.109 -9.828 -9.164 1 95.5 93 ALA B O 1
ATOM 2472 N N . ALA B 1 94 ? 20.156 -8.023 -7.812 1 95.56 94 ALA B N 1
ATOM 2473 C CA . ALA B 1 94 ? 20.453 -8.797 -6.609 1 95.56 94 ALA B CA 1
ATOM 2474 C C . ALA B 1 94 ? 19.312 -9.766 -6.285 1 95.56 94 ALA B C 1
ATOM 2476 O O . ALA B 1 94 ? 19.547 -10.906 -5.883 1 95.56 94 ALA B O 1
ATOM 2477 N N . PHE B 1 95 ? 18.172 -9.297 -6.465 1 94.88 95 PHE B N 1
ATOM 2478 C CA . PHE B 1 95 ? 17 -10.133 -6.238 1 94.88 95 PHE B CA 1
ATOM 2479 C C . PHE B 1 95 ? 17 -11.328 -7.184 1 94.88 95 PHE B C 1
ATOM 2481 O O . PHE B 1 95 ? 16.797 -12.469 -6.75 1 94.88 95 PHE B O 1
ATOM 2488 N N . GLY B 1 96 ? 17.156 -11.023 -8.453 1 92.88 96 GLY B N 1
ATOM 2489 C CA . GLY B 1 96 ? 17.219 -12.094 -9.438 1 92.88 96 GLY B CA 1
ATOM 2490 C C . GLY B 1 96 ? 18.281 -13.133 -9.125 1 92.88 96 GLY B C 1
ATOM 2491 O O . GLY B 1 96 ? 18.016 -14.336 -9.211 1 92.88 96 GLY B O 1
ATOM 2492 N N . GLU B 1 97 ? 19.422 -12.656 -8.727 1 92.06 97 GLU B N 1
ATOM 2493 C CA . GLU B 1 97 ? 20.516 -13.547 -8.398 1 92.06 97 GLU B CA 1
ATOM 2494 C C . GLU B 1 97 ? 20.172 -14.43 -7.199 1 92.06 97 GLU B C 1
ATOM 2496 O O . GLU B 1 97 ? 20.484 -15.625 -7.195 1 92.06 97 GLU B O 1
ATOM 2501 N N . GLN B 1 98 ? 19.594 -13.812 -6.273 1 91.25 98 GLN B N 1
ATOM 2502 C CA . GLN B 1 98 ? 19.234 -14.57 -5.082 1 91.25 98 GLN B CA 1
ATOM 2503 C C . GLN B 1 98 ? 18.141 -15.586 -5.391 1 91.25 98 GLN B C 1
ATOM 2505 O O . GLN B 1 98 ? 18.234 -16.75 -5.008 1 91.25 98 GLN B O 1
ATOM 2510 N N . ARG B 1 99 ? 17.094 -15.156 -6.004 1 89.62 99 ARG B N 1
ATOM 2511 C CA . ARG B 1 99 ? 15.953 -16.016 -6.305 1 89.62 99 ARG B CA 1
ATOM 2512 C C . ARG B 1 99 ? 16.375 -17.203 -7.168 1 89.62 99 ARG B C 1
ATOM 2514 O O . ARG B 1 99 ? 16.125 -18.359 -6.809 1 89.62 99 ARG B O 1
ATOM 2521 N N . TYR B 1 100 ? 17.094 -16.969 -8.195 1 89.12 100 TYR B N 1
ATOM 2522 C CA . TYR B 1 100 ? 17.453 -18.016 -9.141 1 89.12 100 TYR B CA 1
ATOM 2523 C C . TYR B 1 100 ? 18.688 -18.781 -8.672 1 89.12 100 TYR B C 1
ATOM 2525 O O . TYR B 1 100 ? 18.828 -19.969 -8.953 1 89.12 100 TYR B O 1
ATOM 2533 N N . GLY B 1 101 ? 19.516 -18.047 -7.938 1 86.81 101 GLY B N 1
ATOM 2534 C CA . GLY B 1 101 ? 20.641 -18.734 -7.316 1 86.81 101 GLY B CA 1
ATOM 2535 C C . GLY B 1 101 ? 20.203 -19.812 -6.324 1 86.81 101 GLY B C 1
ATOM 2536 O O . GLY B 1 101 ? 20.797 -20.875 -6.258 1 86.81 101 GLY B O 1
ATOM 2537 N N . ALA B 1 102 ? 19.203 -19.469 -5.641 1 85.38 102 ALA B N 1
ATOM 2538 C CA . ALA B 1 102 ? 18.672 -20.422 -4.668 1 85.38 102 ALA B CA 1
ATOM 2539 C C . ALA B 1 102 ? 18.156 -21.688 -5.359 1 85.38 102 ALA B C 1
ATOM 2541 O O . ALA B 1 102 ? 18.094 -22.75 -4.754 1 85.38 102 ALA B O 1
ATOM 2542 N N . LEU B 1 103 ? 17.828 -21.578 -6.594 1 87.81 103 LEU B N 1
ATOM 2543 C CA . LEU B 1 103 ? 17.312 -22.688 -7.391 1 87.81 103 LEU B CA 1
ATOM 2544 C C . LEU B 1 103 ? 18.438 -23.344 -8.18 1 87.81 103 LEU B C 1
ATOM 2546 O O . LEU B 1 103 ? 18.203 -24.25 -8.969 1 87.81 103 LEU B O 1
ATOM 2550 N N . GLY B 1 104 ? 19.656 -22.734 -8.086 1 89.44 104 GLY B N 1
ATOM 2551 C CA . GLY B 1 104 ? 20.797 -23.25 -8.82 1 89.44 104 GLY B CA 1
ATOM 2552 C C . GLY B 1 104 ? 20.797 -22.859 -10.281 1 89.44 104 GLY B C 1
ATOM 2553 O O . GLY B 1 104 ? 21.391 -23.562 -11.117 1 89.44 104 GLY B O 1
ATOM 2554 N N . ILE B 1 105 ? 20.156 -21.828 -10.617 1 91.25 105 ILE B N 1
ATOM 2555 C CA . ILE B 1 105 ? 20.031 -21.406 -12.008 1 91.25 105 ILE B CA 1
ATOM 2556 C C . ILE B 1 105 ? 21.031 -20.281 -12.289 1 91.25 105 ILE B C 1
ATOM 2558 O O . ILE B 1 105 ? 21.031 -19.266 -11.609 1 91.25 105 ILE B O 1
ATOM 2562 N N . ALA B 1 106 ? 21.844 -20.578 -13.305 1 88.44 106 ALA B N 1
ATOM 2563 C CA . ALA B 1 106 ? 22.828 -19.562 -13.695 1 88.44 106 ALA B CA 1
ATOM 2564 C C . ALA B 1 106 ? 22.156 -18.375 -14.367 1 88.44 106 ALA B C 1
ATOM 2566 O O . ALA B 1 106 ? 21.078 -18.5 -14.938 1 88.44 106 ALA B O 1
ATOM 2567 N N . ARG B 1 107 ? 22.844 -17.234 -14.258 1 85.94 107 ARG B N 1
ATOM 2568 C CA . ARG B 1 107 ? 22.328 -15.977 -14.805 1 85.94 107 ARG B CA 1
ATOM 2569 C C . ARG B 1 107 ? 22.109 -16.094 -16.312 1 85.94 107 ARG B C 1
ATOM 2571 O O . ARG B 1 107 ? 21.188 -15.492 -16.859 1 85.94 107 ARG B O 1
ATOM 2578 N N . GLU B 1 108 ? 22.812 -16.812 -16.906 1 88.31 108 GLU B N 1
ATOM 2579 C CA . GLU B 1 108 ? 22.797 -16.906 -18.359 1 88.31 108 GLU B CA 1
ATOM 2580 C C . GLU B 1 108 ? 21.812 -17.969 -18.844 1 88.31 108 GLU B C 1
ATOM 2582 O O . GLU B 1 108 ? 21.516 -18.047 -20.031 1 88.31 108 GLU B O 1
ATOM 2587 N N . ASP B 1 109 ? 21.312 -18.703 -17.969 1 91.06 109 ASP B N 1
ATOM 2588 C CA . ASP B 1 109 ? 20.406 -19.797 -18.328 1 91.06 109 ASP B CA 1
ATOM 2589 C C . ASP B 1 109 ? 18.969 -19.297 -18.438 1 91.06 109 ASP B C 1
ATOM 2591 O O . ASP B 1 109 ? 18.141 -19.547 -17.562 1 91.06 109 ASP B O 1
ATOM 2595 N N . THR B 1 110 ? 18.703 -18.766 -19.547 1 88 110 THR B N 1
ATOM 2596 C CA . THR B 1 110 ? 17.406 -18.125 -19.797 1 88 110 THR B CA 1
ATOM 2597 C C . THR B 1 110 ? 16.281 -19.156 -19.734 1 88 110 THR B C 1
ATOM 2599 O O . THR B 1 110 ? 15.195 -18.875 -19.234 1 88 110 THR B O 1
ATOM 2602 N N . GLU B 1 111 ? 16.562 -20.234 -20.234 1 88.94 111 GLU B N 1
ATOM 2603 C CA . GLU B 1 111 ? 15.555 -21.297 -20.266 1 88.94 111 GLU B CA 1
ATOM 2604 C C . GLU B 1 111 ? 15.164 -21.734 -18.859 1 88.94 111 GLU B C 1
ATOM 2606 O O . GLU B 1 111 ? 13.984 -21.906 -18.562 1 88.94 111 GLU B O 1
ATOM 2611 N N . ALA B 1 112 ? 16.109 -21.953 -18.031 1 90.44 112 ALA B N 1
ATOM 2612 C CA . ALA B 1 112 ? 15.852 -22.359 -16.656 1 90.44 112 ALA B CA 1
ATOM 2613 C C . ALA B 1 112 ? 15.125 -21.266 -15.891 1 90.44 112 ALA B C 1
ATOM 2615 O O . ALA B 1 112 ? 14.258 -21.547 -15.055 1 90.44 112 ALA B O 1
ATOM 2616 N N . ARG B 1 113 ? 15.438 -20.094 -16.172 1 89.12 113 ARG B N 1
ATOM 2617 C CA . ARG B 1 113 ? 14.766 -18.969 -15.539 1 89.12 113 ARG B CA 1
ATOM 2618 C C . ARG B 1 113 ? 13.305 -18.875 -15.969 1 89.12 113 ARG B C 1
ATOM 2620 O O . ARG B 1 113 ? 12.43 -18.594 -15.156 1 89.12 113 ARG B O 1
ATOM 2627 N N . GLN B 1 114 ? 13.117 -19.156 -17.172 1 86.56 114 GLN B N 1
ATOM 2628 C CA . GLN B 1 114 ? 11.75 -19.156 -17.688 1 86.56 114 GLN B CA 1
ATOM 2629 C C . GLN B 1 114 ? 10.93 -20.281 -17.047 1 86.56 114 GLN B C 1
ATOM 2631 O O . GLN B 1 114 ? 9.75 -20.078 -16.734 1 86.56 114 GLN B O 1
ATOM 2636 N N . ARG B 1 115 ? 11.531 -21.359 -16.938 1 88.31 115 ARG B N 1
ATOM 2637 C CA . ARG B 1 115 ? 10.867 -22.484 -16.297 1 88.31 115 ARG B CA 1
ATOM 2638 C C . ARG B 1 115 ? 10.5 -22.141 -14.852 1 88.31 115 ARG B C 1
ATOM 2640 O O . ARG B 1 115 ? 9.406 -22.469 -14.391 1 88.31 115 ARG B O 1
ATOM 2647 N N . ALA B 1 116 ? 11.414 -21.531 -14.219 1 88.81 116 ALA B N 1
ATOM 2648 C CA . ALA B 1 116 ? 11.133 -21.094 -12.852 1 88.81 116 ALA B CA 1
ATOM 2649 C C . ALA B 1 116 ? 9.984 -20.094 -12.812 1 88.81 116 ALA B C 1
ATOM 2651 O O . ALA B 1 116 ? 9.148 -20.141 -11.906 1 88.81 116 ALA B O 1
ATOM 2652 N N . ALA B 1 117 ? 9.984 -19.281 -13.773 1 89.81 117 ALA B N 1
ATOM 2653 C CA . ALA B 1 117 ? 8.945 -18.25 -13.859 1 89.81 117 ALA B CA 1
ATOM 2654 C C . ALA B 1 117 ? 7.578 -18.875 -14.094 1 89.81 117 ALA B C 1
ATOM 2656 O O . ALA B 1 117 ? 6.551 -18.297 -13.734 1 89.81 117 ALA B O 1
ATOM 2657 N N . SER B 1 118 ? 7.496 -20.078 -14.641 1 94.12 118 SER B N 1
ATOM 2658 C CA . SER B 1 118 ? 6.23 -20.734 -14.938 1 94.12 118 SER B CA 1
ATOM 2659 C C . SER B 1 118 ? 5.469 -21.078 -13.664 1 94.12 118 SER B C 1
ATOM 2661 O O . SER B 1 118 ? 4.246 -21.219 -13.688 1 94.12 118 SER B O 1
ATOM 2663 N N . GLY B 1 119 ? 6.215 -21.172 -12.492 1 96.06 119 GLY B N 1
ATOM 2664 C CA . GLY B 1 119 ? 5.59 -21.438 -11.203 1 96.06 119 GLY B CA 1
ATOM 2665 C C . GLY B 1 119 ? 4.551 -20.391 -10.828 1 96.06 119 GLY B C 1
ATOM 2666 O O . GLY B 1 119 ? 3.621 -20.672 -10.07 1 96.06 119 GLY B O 1
ATOM 2667 N N . ASN B 1 120 ? 4.742 -19.219 -11.367 1 97.81 120 ASN B N 1
ATOM 2668 C CA . ASN B 1 120 ? 3.775 -18.156 -11.133 1 97.81 120 ASN B CA 1
ATOM 2669 C C . ASN B 1 120 ? 2.365 -18.578 -11.539 1 97.81 120 ASN B C 1
ATOM 2671 O O . ASN B 1 120 ? 1.411 -18.375 -10.789 1 97.81 120 ASN B O 1
ATOM 2675 N N . TRP B 1 121 ? 2.215 -19.203 -12.672 1 98.38 121 TRP B N 1
ATOM 2676 C CA . TRP B 1 121 ? 0.897 -19.469 -13.242 1 98.38 121 TRP B CA 1
ATOM 2677 C C . TRP B 1 121 ? 0.339 -20.797 -12.758 1 98.38 121 TRP B C 1
ATOM 2679 O O . TRP B 1 121 ? -0.75 -21.203 -13.164 1 98.38 121 TRP B O 1
ATOM 2689 N N . GLU B 1 122 ? 1.082 -21.438 -11.867 1 97.94 122 GLU B N 1
ATOM 2690 C CA . GLU B 1 122 ? 0.586 -22.531 -11.047 1 97.94 122 GLU B CA 1
ATOM 2691 C C . GLU B 1 122 ? 0.313 -22.078 -9.617 1 97.94 122 GLU B C 1
ATOM 2693 O O . GLU B 1 122 ? 0.059 -22.891 -8.734 1 97.94 122 GLU B O 1
ATOM 2698 N N . CYS B 1 123 ? 0.426 -20.844 -9.383 1 98.44 123 CYS B N 1
ATOM 2699 C CA . CYS B 1 123 ? 0.303 -20.234 -8.062 1 98.44 123 CYS B CA 1
ATOM 2700 C C . CYS B 1 123 ? 1.214 -20.922 -7.059 1 98.44 123 CYS B C 1
ATOM 2702 O O . CYS B 1 123 ? 0.853 -21.078 -5.891 1 98.44 123 CYS B O 1
ATOM 2704 N N . PHE B 1 124 ? 2.291 -21.469 -7.59 1 96.88 124 PHE B N 1
ATOM 2705 C CA . PHE B 1 124 ? 3.297 -22.141 -6.777 1 96.88 124 PHE B CA 1
ATOM 2706 C C . PHE B 1 124 ? 2.666 -23.25 -5.945 1 96.88 124 PHE B C 1
ATOM 2708 O O . PHE B 1 124 ? 3.102 -23.516 -4.82 1 96.88 124 PHE B O 1
ATOM 2715 N N . GLY B 1 125 ? 1.553 -23.766 -6.379 1 97.06 125 GLY B N 1
ATOM 2716 C CA . GLY B 1 125 ? 0.892 -24.875 -5.723 1 97.06 125 GLY B CA 1
ATOM 2717 C C . GLY B 1 125 ? -0.132 -24.438 -4.691 1 97.06 125 GLY B C 1
ATOM 2718 O O . GLY B 1 125 ? -0.708 -25.281 -3.988 1 97.06 125 GLY B O 1
ATOM 2719 N N . ALA B 1 126 ? -0.41 -23.172 -4.59 1 98.5 126 ALA B N 1
ATOM 2720 C CA . ALA B 1 126 ? -1.326 -22.641 -3.576 1 98.5 126 ALA B CA 1
ATOM 2721 C C . ALA B 1 126 ? -2.758 -23.094 -3.848 1 98.5 126 ALA B C 1
ATOM 2723 O O . ALA B 1 126 ? -3.197 -23.141 -5 1 98.5 126 ALA B O 1
ATOM 2724 N N . PRO B 1 127 ? -3.527 -23.391 -2.838 1 98.5 127 PRO B N 1
ATOM 2725 C CA . PRO B 1 127 ? -4.91 -23.844 -2.99 1 98.5 127 PRO B CA 1
ATOM 2726 C C . PRO B 1 127 ? -5.895 -22.703 -3.197 1 98.5 127 PRO B C 1
ATOM 2728 O O . PRO B 1 127 ? -7.062 -22.938 -3.52 1 98.5 127 PRO B O 1
ATOM 2731 N N . ALA B 1 128 ? -5.531 -21.484 -2.996 1 98.81 128 ALA B N 1
ATOM 2732 C CA . ALA B 1 128 ? -6.355 -20.297 -3.201 1 98.81 128 ALA B CA 1
ATOM 2733 C C . ALA B 1 128 ? -5.547 -19.172 -3.842 1 98.81 128 ALA B C 1
ATOM 2735 O O . ALA B 1 128 ? -4.32 -19.125 -3.711 1 98.81 128 ALA B O 1
ATOM 2736 N N . ALA B 1 129 ? -6.215 -18.344 -4.527 1 98.88 129 ALA B N 1
ATOM 2737 C CA . ALA B 1 129 ? -5.594 -17.172 -5.145 1 98.88 129 ALA B CA 1
ATOM 2738 C C . ALA B 1 129 ? -6.555 -15.984 -5.168 1 98.88 129 ALA B C 1
ATOM 2740 O O . ALA B 1 129 ? -7.77 -16.172 -5.285 1 98.88 129 ALA B O 1
ATOM 2741 N N . LEU B 1 130 ? -6.023 -14.867 -4.926 1 98.94 130 LEU B N 1
ATOM 2742 C CA . LEU B 1 130 ? -6.723 -13.594 -5.062 1 98.94 130 LEU B CA 1
ATOM 2743 C C . LEU B 1 130 ? -6.23 -12.836 -6.285 1 98.94 130 LEU B C 1
ATOM 2745 O O . LEU B 1 130 ? -5.023 -12.742 -6.523 1 98.94 130 LEU B O 1
ATOM 2749 N N . PHE B 1 131 ? -7.125 -12.367 -7.141 1 98.94 131 PHE B N 1
ATOM 2750 C CA . PHE B 1 131 ? -6.805 -11.516 -8.273 1 98.94 131 PHE B CA 1
ATOM 2751 C C . PHE B 1 131 ? -7.332 -10.102 -8.055 1 98.94 131 PHE B C 1
ATOM 2753 O O . PHE B 1 131 ? -8.547 -9.891 -7.961 1 98.94 131 PHE B O 1
ATOM 2760 N N . CYS B 1 132 ? -6.434 -9.172 -7.984 1 98.94 132 CYS B N 1
ATOM 2761 C CA . CYS B 1 132 ? -6.754 -7.797 -7.629 1 98.94 132 CYS B CA 1
ATOM 2762 C C . CYS B 1 132 ? -6.852 -6.922 -8.875 1 98.94 132 CYS B C 1
ATOM 2764 O O . CYS B 1 132 ? -5.906 -6.844 -9.656 1 98.94 132 CYS B O 1
ATOM 2766 N N . TYR B 1 133 ? -7.984 -6.285 -9.039 1 98.94 133 TYR B N 1
ATOM 2767 C CA . TYR B 1 133 ? -8.266 -5.387 -10.156 1 98.94 133 TYR B CA 1
ATOM 2768 C C . TYR B 1 133 ? -8.375 -3.945 -9.688 1 98.94 133 TYR B C 1
ATOM 2770 O O . TYR B 1 133 ? -8.672 -3.689 -8.516 1 98.94 133 TYR B O 1
ATOM 2778 N N . ILE B 1 134 ? -8.141 -3.039 -10.586 1 98.88 134 ILE B N 1
ATOM 2779 C CA . ILE B 1 134 ? -8.281 -1.607 -10.344 1 98.88 134 ILE B CA 1
ATOM 2780 C C . ILE B 1 134 ? -8.875 -0.927 -11.57 1 98.88 134 ILE B C 1
ATOM 2782 O O . ILE B 1 134 ? -8.648 -1.362 -12.703 1 98.88 134 ILE B O 1
ATOM 2786 N N . ASP B 1 135 ? -9.656 0.076 -11.359 1 98.69 135 ASP B N 1
ATOM 2787 C CA . ASP B 1 135 ? -10.281 0.836 -12.438 1 98.69 135 ASP B CA 1
ATOM 2788 C C . ASP B 1 135 ? -9.227 1.527 -13.305 1 98.69 135 ASP B C 1
ATOM 2790 O O . ASP B 1 135 ? -8.32 2.174 -12.781 1 98.69 135 ASP B O 1
ATOM 2794 N N . ARG B 1 136 ? -9.359 1.455 -14.633 1 97.5 136 ARG B N 1
ATOM 2795 C CA . ARG B 1 136 ? -8.391 1.944 -15.609 1 97.5 136 ARG B CA 1
ATOM 2796 C C . ARG B 1 136 ? -8.25 3.461 -15.531 1 97.5 136 ARG B C 1
ATOM 2798 O O . ARG B 1 136 ? -7.215 4.012 -15.906 1 97.5 136 ARG B O 1
ATOM 2805 N N . ASP B 1 137 ? -9.219 4.172 -14.977 1 97.5 137 ASP B N 1
ATOM 2806 C CA . ASP B 1 137 ? -9.242 5.633 -14.953 1 97.5 137 ASP B CA 1
ATOM 2807 C C . ASP B 1 137 ? -8.508 6.172 -13.727 1 97.5 137 ASP B C 1
ATOM 2809 O O . ASP B 1 137 ? -8.266 7.379 -13.625 1 97.5 137 ASP B O 1
ATOM 2813 N N . LEU B 1 138 ? -8.125 5.281 -12.844 1 98.5 138 LEU B N 1
ATOM 2814 C CA . LEU B 1 138 ? -7.504 5.723 -11.602 1 98.5 138 LEU B CA 1
ATOM 2815 C C . LEU B 1 138 ? -5.992 5.855 -11.758 1 98.5 138 LEU B C 1
ATOM 2817 O O . LEU B 1 138 ? -5.387 5.148 -12.57 1 98.5 138 LEU B O 1
ATOM 2821 N N . GLY B 1 139 ? -5.449 6.824 -10.984 1 98.12 139 GLY B N 1
ATOM 2822 C CA . GLY B 1 139 ? -4.059 7.215 -11.172 1 98.12 139 GLY B CA 1
ATOM 2823 C C . GLY B 1 139 ? -3.143 6.691 -10.078 1 98.12 139 GLY B C 1
ATOM 2824 O O . GLY B 1 139 ? -3.484 5.742 -9.375 1 98.12 139 GLY B O 1
ATOM 2825 N N . HIS B 1 140 ? -1.976 7.289 -9.961 1 98.62 140 HIS B N 1
ATOM 2826 C CA . HIS B 1 140 ? -0.861 6.832 -9.133 1 98.62 140 HIS B CA 1
ATOM 2827 C C . HIS B 1 140 ? -1.269 6.723 -7.668 1 98.62 140 HIS B C 1
ATOM 2829 O O . HIS B 1 140 ? -1.036 5.691 -7.031 1 98.62 140 HIS B O 1
ATOM 2835 N N . PRO B 1 141 ? -1.952 7.715 -7.098 1 98.88 141 PRO B N 1
ATOM 2836 C CA . PRO B 1 141 ? -2.299 7.617 -5.676 1 98.88 141 PRO B CA 1
ATOM 2837 C C . PRO B 1 141 ? -3.234 6.449 -5.379 1 98.88 141 PRO B C 1
ATOM 2839 O O . PRO B 1 141 ? -3.121 5.816 -4.324 1 98.88 141 PRO B O 1
ATOM 2842 N N . GLN B 1 142 ? -4.148 6.172 -6.32 1 98.88 142 GLN B N 1
ATOM 2843 C CA . GLN B 1 142 ? -5.086 5.074 -6.102 1 98.88 142 GLN B CA 1
ATOM 2844 C C . GLN B 1 142 ? -4.379 3.725 -6.18 1 98.88 142 GLN B C 1
ATOM 2846 O O . GLN B 1 142 ? -4.766 2.775 -5.492 1 98.88 142 GLN B O 1
ATOM 2851 N N . TRP B 1 143 ? -3.326 3.611 -6.973 1 98.94 143 TRP B N 1
ATOM 2852 C CA . TRP B 1 143 ? -2.51 2.402 -6.945 1 98.94 143 TRP B CA 1
ATOM 2853 C C . TRP B 1 143 ? -1.845 2.223 -5.586 1 98.94 143 TRP B C 1
ATOM 2855 O O . TRP B 1 143 ? -1.715 1.1 -5.094 1 98.94 143 TRP B O 1
ATOM 2865 N N . SER B 1 144 ? -1.413 3.33 -4.961 1 98.94 144 SER B N 1
ATOM 2866 C CA . SER B 1 144 ? -0.879 3.246 -3.605 1 98.94 144 SER B CA 1
ATOM 2867 C C . SER B 1 144 ? -1.939 2.76 -2.623 1 98.94 144 SER B C 1
ATOM 2869 O O . SER B 1 144 ? -1.635 2.004 -1.698 1 98.94 144 SER B O 1
ATOM 2871 N N . ASP B 1 145 ? -3.227 3.209 -2.793 1 98.94 145 ASP B N 1
ATOM 2872 C CA . ASP B 1 145 ? -4.324 2.734 -1.956 1 98.94 145 ASP B CA 1
ATOM 2873 C C . ASP B 1 145 ? -4.488 1.222 -2.07 1 98.94 145 ASP B C 1
ATOM 2875 O O . ASP B 1 145 ? -4.664 0.532 -1.064 1 98.94 145 ASP B O 1
ATOM 2879 N N . VAL B 1 146 ? -4.426 0.752 -3.307 1 98.94 146 VAL B N 1
ATOM 2880 C CA . VAL B 1 146 ? -4.551 -0.681 -3.555 1 98.94 146 VAL B CA 1
ATOM 2881 C C . VAL B 1 146 ? -3.393 -1.422 -2.891 1 98.94 146 VAL B C 1
ATOM 2883 O O . VAL B 1 146 ? -3.574 -2.516 -2.354 1 98.94 146 VAL B O 1
ATOM 2886 N N . GLY B 1 147 ? -2.207 -0.822 -2.951 1 98.94 147 GLY B N 1
ATOM 2887 C CA . GLY B 1 147 ? -1.078 -1.396 -2.236 1 98.94 147 GLY B CA 1
ATOM 2888 C C . GLY B 1 147 ? -1.325 -1.542 -0.747 1 98.94 147 GLY B C 1
ATOM 2889 O O . GLY B 1 147 ? -0.969 -2.559 -0.149 1 98.94 147 GLY B O 1
ATOM 2890 N N . MET B 1 148 ? -1.914 -0.545 -0.14 1 98.94 148 MET B N 1
ATOM 2891 C CA . MET B 1 148 ? -2.211 -0.59 1.289 1 98.94 148 MET B CA 1
ATOM 2892 C C . MET B 1 148 ? -3.197 -1.709 1.604 1 98.94 148 MET B C 1
ATOM 2894 O O . MET B 1 148 ? -3.035 -2.424 2.596 1 98.94 148 MET B O 1
ATOM 2898 N N . PHE B 1 149 ? -4.195 -1.894 0.744 1 98.94 149 PHE B N 1
ATOM 2899 C CA . PHE B 1 149 ? -5.16 -2.977 0.875 1 98.94 149 PHE B CA 1
ATOM 2900 C C . PHE B 1 149 ? -4.473 -4.332 0.778 1 98.94 149 PHE B C 1
ATOM 2902 O O . PHE B 1 149 ? -4.688 -5.203 1.625 1 98.94 149 PHE B O 1
ATOM 2909 N N . LEU B 1 150 ? -3.633 -4.508 -0.209 1 99 150 LEU B N 1
ATOM 2910 C CA . LEU B 1 150 ? -2.936 -5.773 -0.415 1 99 150 LEU B CA 1
ATOM 2911 C C . LEU B 1 150 ? -2.02 -6.086 0.763 1 99 150 LEU B C 1
ATOM 2913 O O . LEU B 1 150 ? -1.898 -7.242 1.172 1 99 150 LEU B O 1
ATOM 2917 N N . GLN B 1 151 ? -1.364 -5.051 1.286 1 98.94 151 GLN B N 1
ATOM 2918 C CA . GLN B 1 151 ? -0.497 -5.285 2.436 1 98.94 151 GLN B CA 1
ATOM 2919 C C . GLN B 1 151 ? -1.306 -5.719 3.654 1 98.94 151 GLN B C 1
ATOM 2921 O O . GLN B 1 151 ? -0.876 -6.59 4.414 1 98.94 151 GLN B O 1
ATOM 2926 N N . ASN B 1 152 ? -2.496 -5.094 3.889 1 98.94 152 ASN B N 1
ATOM 2927 C CA . ASN B 1 152 ? -3.398 -5.598 4.918 1 98.94 152 ASN B CA 1
ATOM 2928 C C . ASN B 1 152 ? -3.705 -7.082 4.719 1 98.94 152 ASN B C 1
ATOM 2930 O O . ASN B 1 152 ? -3.625 -7.867 5.66 1 98.94 152 ASN B O 1
ATOM 2934 N N . VAL B 1 153 ? -4.043 -7.426 3.496 1 99 153 VAL B N 1
ATOM 2935 C CA . VAL B 1 153 ? -4.379 -8.82 3.203 1 99 153 VAL B CA 1
ATOM 2936 C C . VAL B 1 153 ? -3.221 -9.727 3.613 1 99 153 VAL B C 1
ATOM 2938 O O . VAL B 1 153 ? -3.42 -10.703 4.336 1 99 153 VAL B O 1
ATOM 2941 N N . MET B 1 154 ? -2.041 -9.391 3.193 1 98.94 154 MET B N 1
ATOM 2942 C CA . MET B 1 154 ? -0.878 -10.242 3.422 1 98.94 154 MET B CA 1
ATOM 2943 C C . MET B 1 154 ? -0.578 -10.367 4.91 1 98.94 154 MET B C 1
ATOM 2945 O O . MET B 1 154 ? -0.261 -11.453 5.398 1 98.94 154 MET B O 1
ATOM 2949 N N . LEU B 1 155 ? -0.682 -9.273 5.664 1 98.94 155 LEU B N 1
ATOM 2950 C CA . LEU B 1 155 ? -0.382 -9.328 7.094 1 98.94 155 LEU B CA 1
ATOM 2951 C C . LEU B 1 155 ? -1.467 -10.078 7.852 1 98.94 155 LEU B C 1
ATOM 2953 O O . LEU B 1 155 ? -1.175 -10.805 8.805 1 98.94 155 LEU B O 1
ATOM 2957 N N . LEU B 1 156 ? -2.715 -9.883 7.453 1 98.94 156 LEU B N 1
ATOM 2958 C CA . LEU B 1 156 ? -3.811 -10.609 8.086 1 98.94 156 LEU B CA 1
ATOM 2959 C C . LEU B 1 156 ? -3.725 -12.102 7.781 1 98.94 156 LEU B C 1
ATOM 2961 O O . LEU B 1 156 ? -4.062 -12.93 8.625 1 98.94 156 LEU B O 1
ATOM 2965 N N . LEU B 1 157 ? -3.299 -12.445 6.559 1 98.94 157 LEU B N 1
ATOM 2966 C CA . LEU B 1 157 ? -3.037 -13.852 6.258 1 98.94 157 LEU B CA 1
ATOM 2967 C C . LEU B 1 157 ? -1.986 -14.422 7.203 1 98.94 157 LEU B C 1
ATOM 2969 O O . LEU B 1 157 ? -2.137 -15.539 7.703 1 98.94 157 LEU B O 1
ATOM 2973 N N . ARG B 1 158 ? -0.914 -13.656 7.508 1 98.81 158 ARG B N 1
ATOM 2974 C CA . ARG B 1 158 ? 0.085 -14.109 8.469 1 98.81 158 ARG B CA 1
ATOM 2975 C C . ARG B 1 158 ? -0.55 -14.398 9.828 1 98.81 158 ARG B C 1
ATOM 2977 O O . ARG B 1 158 ? -0.245 -15.406 10.461 1 98.81 158 ARG B O 1
ATOM 2984 N N . GLU B 1 159 ? -1.432 -13.484 10.234 1 98.81 159 GLU B N 1
ATOM 2985 C CA . GLU B 1 159 ? -2.123 -13.641 11.508 1 98.81 159 GLU B CA 1
ATOM 2986 C C . GLU B 1 159 ? -2.898 -14.953 11.555 1 98.81 159 GLU B C 1
ATOM 2988 O O . GLU B 1 159 ? -3.018 -15.578 12.617 1 98.81 159 GLU B O 1
ATOM 2993 N N . GLU B 1 160 ? -3.377 -15.43 10.422 1 98.75 160 GLU B N 1
ATOM 2994 C CA . GLU B 1 160 ? -4.188 -16.641 10.305 1 98.75 160 GLU B CA 1
ATOM 2995 C C . GLU B 1 160 ? -3.311 -17.875 10.102 1 98.75 160 GLU B C 1
ATOM 2997 O O . GLU B 1 160 ? -3.82 -18.969 9.898 1 98.75 160 GLU B O 1
ATOM 3002 N N . GLY B 1 161 ? -1.979 -17.656 10.109 1 97.94 161 GLY B N 1
ATOM 3003 C CA . GLY B 1 161 ? -1.057 -18.766 9.906 1 97.94 161 GLY B CA 1
ATOM 3004 C C . GLY B 1 161 ? -0.842 -19.109 8.445 1 97.94 161 GLY B C 1
ATOM 3005 O O . GLY B 1 161 ? -0.289 -20.156 8.117 1 97.94 161 GLY B O 1
ATOM 3006 N N . LEU B 1 162 ? -1.308 -18.266 7.566 1 98.69 162 LEU B N 1
ATOM 3007 C CA . LEU B 1 162 ? -1.193 -18.469 6.129 1 98.69 162 LEU B CA 1
ATOM 3008 C C . LEU B 1 162 ? -0.057 -17.625 5.551 1 98.69 162 LEU B C 1
ATOM 3010 O O . LEU B 1 162 ? 0.473 -16.75 6.227 1 98.69 162 LEU B O 1
ATOM 3014 N N . HIS B 1 163 ? 0.409 -18 4.363 1 98.12 163 HIS B N 1
ATOM 3015 C CA . HIS B 1 163 ? 1.403 -17.25 3.592 1 98.12 163 HIS B CA 1
ATOM 3016 C C . HIS B 1 163 ? 0.851 -16.844 2.23 1 98.12 163 HIS B C 1
ATOM 3018 O O . HIS B 1 163 ? -0.243 -17.266 1.848 1 98.12 163 HIS B O 1
ATOM 3024 N N . SER B 1 164 ? 1.64 -16.016 1.564 1 98.69 164 SER B N 1
ATOM 3025 C CA . SER B 1 164 ? 1.195 -15.516 0.268 1 98.69 164 SER B CA 1
ATOM 3026 C C . SER B 1 164 ? 2.381 -15.156 -0.621 1 98.69 164 SER B C 1
ATOM 3028 O O . SER B 1 164 ? 3.521 -15.109 -0.156 1 98.69 164 SER B O 1
ATOM 3030 N N . CYS B 1 165 ? 2.135 -14.992 -1.867 1 98.25 165 CYS B N 1
ATOM 3031 C CA . CYS B 1 165 ? 3.037 -14.43 -2.867 1 98.25 165 CYS B CA 1
ATOM 3032 C C . CYS B 1 165 ? 2.271 -13.594 -3.883 1 98.25 165 CYS B C 1
ATOM 3034 O O . CYS B 1 165 ? 1.489 -14.125 -4.672 1 98.25 165 CYS B O 1
ATOM 3036 N N . THR B 1 166 ? 2.469 -12.273 -3.807 1 98.81 166 THR B N 1
ATOM 3037 C CA . THR B 1 166 ? 1.868 -11.383 -4.793 1 98.81 166 THR B CA 1
ATOM 3038 C C . THR B 1 166 ? 2.582 -11.508 -6.137 1 98.81 166 THR B C 1
ATOM 3040 O O . THR B 1 166 ? 3.812 -11.547 -6.191 1 98.81 166 THR B O 1
ATOM 3043 N N . GLN B 1 167 ? 1.805 -11.57 -7.25 1 98.75 167 GLN B N 1
ATOM 3044 C CA . GLN B 1 167 ? 2.355 -11.914 -8.555 1 98.75 167 GLN B CA 1
ATOM 3045 C C . GLN B 1 167 ? 1.831 -10.984 -9.641 1 98.75 167 GLN B C 1
ATOM 3047 O O . GLN B 1 167 ? 0.738 -11.188 -10.172 1 98.75 167 GLN B O 1
ATOM 3052 N N . MET B 1 168 ? 2.66 -10.023 -10.055 1 98.56 168 MET B N 1
ATOM 3053 C CA . MET B 1 168 ? 2.328 -9.219 -11.234 1 98.56 168 MET B CA 1
ATOM 3054 C C . MET B 1 168 ? 2.367 -10.07 -12.492 1 98.56 168 MET B C 1
ATOM 3056 O O . MET B 1 168 ? 1.795 -9.695 -13.523 1 98.56 168 MET B O 1
ATOM 3060 N N . ALA B 1 169 ? 2.969 -11.25 -12.453 1 98.06 169 ALA B N 1
ATOM 3061 C CA . ALA B 1 169 ? 3.121 -12.156 -13.586 1 98.06 169 ALA B CA 1
ATOM 3062 C C . ALA B 1 169 ? 1.769 -12.484 -14.211 1 98.06 169 ALA B C 1
ATOM 3064 O O . ALA B 1 169 ? 1.666 -12.664 -15.43 1 98.06 169 ALA B O 1
ATOM 3065 N N . TRP B 1 170 ? 0.719 -12.492 -13.414 1 98.69 170 TRP B N 1
ATOM 3066 C CA . TRP B 1 170 ? -0.604 -12.859 -13.906 1 98.69 170 TRP B CA 1
ATOM 3067 C C . TRP B 1 170 ? -1.124 -11.82 -14.898 1 98.69 170 TRP B C 1
ATOM 3069 O O . TRP B 1 170 ? -1.985 -12.125 -15.727 1 98.69 170 TRP B O 1
ATOM 3079 N N . ALA B 1 171 ? -0.59 -10.578 -14.797 1 98.5 171 ALA B N 1
ATOM 3080 C CA . ALA B 1 171 ? -0.982 -9.547 -15.75 1 98.5 171 ALA B CA 1
ATOM 3081 C C . ALA B 1 171 ? -0.615 -9.945 -17.172 1 98.5 171 ALA B C 1
ATOM 3083 O O . ALA B 1 171 ? -1.23 -9.484 -18.141 1 98.5 171 ALA B O 1
ATOM 3084 N N . LYS B 1 172 ? 0.347 -10.82 -17.328 1 97.69 172 LYS B N 1
ATOM 3085 C CA . LYS B 1 172 ? 0.764 -11.305 -18.641 1 97.69 172 LYS B CA 1
ATOM 3086 C C . LYS B 1 172 ? -0.295 -12.211 -19.25 1 97.69 172 LYS B C 1
ATOM 3088 O O . LYS B 1 172 ? -0.29 -12.453 -20.453 1 97.69 172 LYS B O 1
ATOM 3093 N N . PHE B 1 173 ? -1.133 -12.758 -18.5 1 98.38 173 PHE B N 1
ATOM 3094 C CA . PHE B 1 173 ? -2.242 -13.594 -18.938 1 98.38 173 PHE B CA 1
ATOM 3095 C C . PHE B 1 173 ? -3.572 -13.031 -18.469 1 98.38 173 PHE B C 1
ATOM 3097 O O . PHE B 1 173 ? -4.453 -13.781 -18.031 1 98.38 173 PHE B O 1
ATOM 3104 N N . HIS B 1 174 ? -3.664 -11.664 -18.5 1 98.69 174 HIS B N 1
ATOM 3105 C CA . HIS B 1 174 ? -4.855 -11.023 -17.953 1 98.69 174 HIS B CA 1
ATOM 3106 C C . HIS B 1 174 ? -6.113 -11.477 -18.688 1 98.69 174 HIS B C 1
ATOM 3108 O O . HIS B 1 174 ? -7.184 -11.578 -18.094 1 98.69 174 HIS B O 1
ATOM 3114 N N . SER B 1 175 ? -6.027 -11.781 -19.984 1 98.5 175 SER B N 1
ATOM 3115 C CA . SER B 1 175 ? -7.203 -12.242 -20.703 1 98.5 175 SER B CA 1
ATOM 3116 C C . SER B 1 175 ? -7.664 -13.602 -20.219 1 98.5 175 SER B C 1
ATOM 3118 O O . SER B 1 175 ? -8.867 -13.875 -20.141 1 98.5 175 SER B O 1
ATOM 3120 N N . THR B 1 176 ? -6.75 -14.516 -19.891 1 98.62 176 THR B N 1
ATOM 3121 C CA . THR B 1 176 ? -7.074 -15.836 -19.359 1 98.62 176 THR B CA 1
ATOM 3122 C C . THR B 1 176 ? -7.746 -15.711 -18 1 98.62 176 THR B C 1
ATOM 3124 O O . THR B 1 176 ? -8.711 -16.422 -17.703 1 98.62 176 THR B O 1
ATOM 3127 N N . VAL B 1 177 ? -7.223 -14.836 -17.156 1 98.81 177 VAL B N 1
ATOM 3128 C CA . VAL B 1 177 ? -7.836 -14.586 -15.852 1 98.81 177 VAL B CA 1
ATOM 3129 C C . VAL B 1 177 ? -9.25 -14.039 -16.047 1 98.81 177 VAL B C 1
ATOM 3131 O O . VAL B 1 177 ? -10.188 -14.477 -15.375 1 98.81 177 VAL B O 1
ATOM 3134 N N . ALA B 1 178 ? -9.391 -13.109 -16.969 1 98.56 178 ALA B N 1
ATOM 3135 C CA . ALA B 1 178 ? -10.68 -12.461 -17.219 1 98.56 178 ALA B CA 1
ATOM 3136 C C . ALA B 1 178 ? -11.727 -13.469 -17.672 1 98.56 178 ALA B C 1
ATOM 3138 O O . ALA B 1 178 ? -12.906 -13.336 -17.344 1 98.56 178 ALA B O 1
ATOM 3139 N N . GLU B 1 179 ? -11.312 -14.43 -18.406 1 97 179 GLU B N 1
ATOM 3140 C CA . GLU B 1 179 ? -12.234 -15.477 -18.844 1 97 179 GLU B CA 1
ATOM 3141 C C . GLU B 1 179 ? -12.828 -16.219 -17.656 1 97 179 GLU B C 1
ATOM 3143 O O . GLU B 1 179 ? -13.953 -16.719 -17.734 1 97 179 GLU B O 1
ATOM 3148 N N . THR B 1 180 ? -12.078 -16.203 -16.609 1 96.38 180 THR B N 1
ATOM 3149 C CA . THR B 1 180 ? -12.508 -16.953 -15.438 1 96.38 180 THR B CA 1
ATOM 3150 C C . THR B 1 180 ? -13.352 -16.078 -14.516 1 96.38 180 THR B C 1
ATOM 3152 O O . THR B 1 180 ? -14.406 -16.484 -14.047 1 96.38 180 THR B O 1
ATOM 3155 N N . VAL B 1 181 ? -12.938 -14.844 -14.305 1 97.88 181 VAL B N 1
ATOM 3156 C CA . VAL B 1 181 ? -13.555 -14.062 -13.242 1 97.88 181 VAL B CA 1
ATOM 3157 C C . VAL B 1 181 ? -14.562 -13.086 -13.844 1 97.88 181 VAL B C 1
ATOM 3159 O O . VAL B 1 181 ? -15.367 -12.492 -13.117 1 97.88 181 VAL B O 1
ATOM 3162 N N . ALA B 1 182 ? -14.531 -12.789 -15.125 1 97.31 182 ALA B N 1
ATOM 3163 C CA . ALA B 1 182 ? -15.453 -11.922 -15.852 1 97.31 182 ALA B CA 1
ATOM 3164 C C . ALA B 1 182 ? -15.562 -10.555 -15.172 1 97.31 182 ALA B C 1
ATOM 3166 O O . ALA B 1 182 ? -16.656 -10.102 -14.844 1 97.31 182 ALA B O 1
ATOM 3167 N N . PRO B 1 183 ? -14.484 -9.867 -15.117 1 97.88 183 PRO B N 1
ATOM 3168 C CA . PRO B 1 183 ? -14.523 -8.555 -14.453 1 97.88 183 PRO B CA 1
ATOM 3169 C C . PRO B 1 183 ? -15.281 -7.508 -15.266 1 97.88 183 PRO B C 1
ATOM 3171 O O . PRO B 1 183 ? -15.391 -7.625 -16.484 1 97.88 183 PRO B O 1
ATOM 3174 N N . PRO B 1 184 ? -15.875 -6.465 -14.539 1 97.19 184 PRO B N 1
ATOM 3175 C CA . PRO B 1 184 ? -16.344 -5.312 -15.312 1 97.19 184 PRO B CA 1
ATOM 3176 C C . PRO B 1 184 ? -15.312 -4.789 -16.297 1 97.19 184 PRO B C 1
ATOM 3178 O O . PRO B 1 184 ? -14.117 -4.785 -15.992 1 97.19 184 PRO B O 1
ATOM 3181 N N . PRO B 1 185 ? -15.734 -4.297 -17.5 1 96.75 185 PRO B N 1
ATOM 3182 C CA . PRO B 1 185 ? -14.812 -3.926 -18.562 1 96.75 185 PRO B CA 1
ATOM 3183 C C . PRO B 1 185 ? -13.875 -2.783 -18.172 1 96.75 185 PRO B C 1
ATOM 3185 O O . PRO B 1 185 ? -12.773 -2.664 -18.719 1 96.75 185 PRO B O 1
ATOM 3188 N N . ASP B 1 186 ? -14.242 -1.98 -17.219 1 97.19 186 ASP B N 1
ATOM 3189 C CA . ASP B 1 186 ? -13.453 -0.812 -16.844 1 97.19 186 ASP B CA 1
ATOM 3190 C C . ASP B 1 186 ? -12.336 -1.193 -15.875 1 97.19 186 ASP B C 1
ATOM 3192 O O . ASP B 1 186 ? -11.469 -0.371 -15.562 1 97.19 186 ASP B O 1
ATOM 3196 N N . LEU B 1 187 ? -12.281 -2.416 -15.438 1 98.44 187 LEU B N 1
ATOM 3197 C CA . LEU B 1 187 ? -11.258 -2.867 -14.5 1 98.44 187 LEU B CA 1
ATOM 3198 C C . LEU B 1 187 ? -10.102 -3.541 -15.234 1 98.44 187 LEU B C 1
ATOM 3200 O O . LEU B 1 187 ? -10.32 -4.215 -16.25 1 98.44 187 LEU B O 1
ATOM 3204 N N . MET B 1 188 ? -8.953 -3.293 -14.758 1 98.56 188 MET B N 1
ATOM 3205 C CA . MET B 1 188 ? -7.777 -3.994 -15.258 1 98.56 188 MET B CA 1
ATOM 3206 C C . MET B 1 188 ? -7.117 -4.812 -14.156 1 98.56 188 MET B C 1
ATOM 3208 O O . MET B 1 188 ? -7.164 -4.434 -12.984 1 98.56 188 MET B O 1
ATOM 3212 N N . LEU B 1 189 ? -6.504 -5.949 -14.578 1 98.94 189 LEU B N 1
ATOM 3213 C CA . LEU B 1 189 ? -5.816 -6.812 -13.625 1 98.94 189 LEU B CA 1
ATOM 3214 C C . LEU B 1 189 ? -4.477 -6.211 -13.211 1 98.94 189 LEU B C 1
ATOM 3216 O O . LEU B 1 189 ? -3.592 -6.031 -14.055 1 98.94 189 LEU B O 1
ATOM 3220 N N . PHE B 1 190 ? -4.371 -5.898 -11.969 1 98.94 190 PHE B N 1
ATOM 3221 C CA . PHE B 1 190 ? -3.094 -5.445 -11.438 1 98.94 190 PHE B CA 1
ATOM 3222 C C . PHE B 1 190 ? -2.182 -6.633 -11.133 1 98.94 190 PHE B C 1
ATOM 3224 O O . PHE B 1 190 ? -1.12 -6.773 -11.742 1 98.94 190 PHE B O 1
ATOM 3231 N N . CYS B 1 191 ? -2.674 -7.516 -10.281 1 98.94 191 CYS B N 1
ATOM 3232 C CA . CYS B 1 191 ? -1.833 -8.641 -9.875 1 98.94 191 CYS B CA 1
ATOM 3233 C C . CYS B 1 191 ? -2.68 -9.781 -9.336 1 98.94 191 CYS B C 1
ATOM 3235 O O . CYS B 1 191 ? -3.867 -9.609 -9.062 1 98.94 191 CYS B O 1
ATOM 3237 N N . GLY B 1 192 ? -2.08 -10.953 -9.344 1 98.88 192 GLY B N 1
ATOM 3238 C CA . GLY B 1 192 ? -2.572 -12.055 -8.531 1 98.88 192 GLY B CA 1
ATOM 3239 C C . GLY B 1 192 ? -1.851 -12.188 -7.203 1 98.88 192 GLY B C 1
ATOM 3240 O O . GLY B 1 192 ? -0.844 -11.516 -6.969 1 98.88 192 GLY B O 1
ATOM 3241 N N . MET B 1 193 ? -2.379 -13.062 -6.355 1 98.94 193 MET B N 1
ATOM 3242 C CA . MET B 1 193 ? -1.763 -13.422 -5.086 1 98.94 193 MET B CA 1
ATOM 3243 C C . MET B 1 193 ? -2.045 -14.883 -4.738 1 98.94 193 MET B C 1
ATOM 3245 O O . MET B 1 193 ? -3.197 -15.266 -4.535 1 98.94 193 MET B O 1
ATOM 3249 N N . SER B 1 194 ? -0.978 -15.656 -4.68 1 98.88 194 SER B N 1
ATOM 3250 C CA . SER B 1 194 ? -1.1 -17.031 -4.191 1 98.88 194 SER B CA 1
ATOM 3251 C C . SER B 1 194 ? -1.282 -17.062 -2.678 1 98.88 194 SER B C 1
ATOM 3253 O O . SER B 1 194 ? -0.643 -16.297 -1.954 1 98.88 194 SER B O 1
ATOM 3255 N N . ILE B 1 195 ? -2.15 -17.938 -2.191 1 98.88 195 ILE B N 1
ATOM 3256 C CA . ILE B 1 195 ? -2.463 -17.984 -0.767 1 98.88 195 ILE B CA 1
ATOM 3257 C C . ILE B 1 195 ? -2.527 -19.438 -0.306 1 98.88 195 ILE B C 1
ATOM 3259 O O . ILE B 1 195 ? -3.219 -20.266 -0.915 1 98.88 195 ILE B O 1
ATOM 3263 N N . GLY B 1 196 ? -1.801 -19.734 0.766 1 98.69 196 GLY B N 1
ATOM 3264 C CA . GLY B 1 196 ? -1.851 -21.078 1.325 1 98.69 196 GLY B CA 1
ATOM 3265 C C . GLY B 1 196 ? -0.889 -21.281 2.48 1 98.69 196 GLY B C 1
ATOM 3266 O O . GLY B 1 196 ? -0.336 -20.312 3.01 1 98.69 196 GLY B O 1
ATOM 3267 N N . TYR B 1 197 ? -0.819 -22.516 2.924 1 98.06 197 TYR B N 1
ATOM 3268 C CA . TYR B 1 197 ? 0.157 -22.906 3.934 1 98.06 197 TYR B CA 1
ATOM 3269 C C . TYR B 1 197 ? 1.484 -23.297 3.289 1 98.06 197 TYR B C 1
ATOM 3271 O O . TYR B 1 197 ? 1.511 -23.984 2.268 1 98.06 197 TYR B O 1
ATOM 3279 N N . GLU B 1 198 ? 2.533 -22.719 3.844 1 96.25 198 GLU B N 1
ATOM 3280 C CA . GLU B 1 198 ? 3.857 -23.031 3.309 1 96.25 198 GLU B CA 1
ATOM 3281 C C . GLU B 1 198 ? 4.195 -24.5 3.473 1 96.25 198 GLU B C 1
ATOM 3283 O O . GLU B 1 198 ? 3.883 -25.109 4.504 1 96.25 198 GLU B O 1
ATOM 3288 N N . GLU B 1 199 ? 4.879 -25.016 2.488 1 93.38 199 GLU B N 1
ATOM 3289 C CA . GLU B 1 199 ? 5.473 -26.344 2.633 1 93.38 199 GLU B CA 1
ATOM 3290 C C . GLU B 1 199 ? 6.672 -26.312 3.574 1 93.38 199 GLU B C 1
ATOM 3292 O O . GLU B 1 199 ? 7.559 -25.469 3.428 1 93.38 199 GLU B O 1
ATOM 3297 N N . PRO B 1 200 ? 6.73 -27.125 4.566 1 79.06 200 PRO B N 1
ATOM 3298 C CA . PRO B 1 200 ? 7.789 -27.109 5.578 1 79.06 200 PRO B CA 1
ATOM 3299 C C . PRO B 1 200 ? 9.188 -27.188 4.965 1 79.06 200 PRO B C 1
ATOM 3301 O O . PRO B 1 200 ? 10.141 -26.625 5.516 1 79.06 200 PRO B O 1
ATOM 3304 N N . ALA B 1 201 ? 9.516 -27.875 3.916 1 73.31 201 ALA B N 1
ATOM 3305 C CA . ALA B 1 201 ? 10.844 -28.078 3.348 1 73.31 201 ALA B CA 1
ATOM 3306 C C . ALA B 1 201 ? 11.266 -26.891 2.498 1 73.31 201 ALA B C 1
ATOM 3308 O O . ALA B 1 201 ? 12.398 -26.844 2.006 1 73.31 201 ALA B O 1
ATOM 3309 N N . ALA B 1 202 ? 10.531 -26.047 2.398 1 67.62 202 ALA B N 1
ATOM 3310 C CA . ALA B 1 202 ? 10.812 -24.922 1.511 1 67.62 202 ALA B CA 1
ATOM 3311 C C . ALA B 1 202 ? 11.969 -24.078 2.049 1 67.62 202 ALA B C 1
ATOM 3313 O O . ALA B 1 202 ? 12.148 -23.969 3.262 1 67.62 202 ALA B O 1
ATOM 3314 N N . ASN B 1 203 ? 12.945 -23.688 1.159 1 63.91 203 ASN B N 1
ATOM 3315 C CA . ASN B 1 203 ? 14.086 -22.828 1.442 1 63.91 203 ASN B CA 1
ATOM 3316 C C . ASN B 1 203 ? 13.633 -21.453 1.943 1 63.91 203 ASN B C 1
ATOM 3318 O O . ASN B 1 203 ? 12.734 -20.844 1.363 1 63.91 203 ASN B O 1
ATOM 3322 N N . SER B 1 204 ? 14.234 -21.188 3.043 1 64.12 204 SER B N 1
ATOM 3323 C CA . SER B 1 204 ? 13.75 -20.094 3.885 1 64.12 204 SER B CA 1
ATOM 3324 C C . SER B 1 204 ? 14.625 -18.844 3.732 1 64.12 204 SER B C 1
ATOM 3326 O O . SER B 1 204 ? 14.547 -17.922 4.551 1 64.12 204 SER B O 1
ATOM 3328 N N . ALA B 1 205 ? 15.367 -18.875 2.602 1 76.94 205 ALA B N 1
ATOM 3329 C CA . ALA B 1 205 ? 16.234 -17.703 2.615 1 76.94 205 ALA B CA 1
ATOM 3330 C C . ALA B 1 205 ? 15.43 -16.422 2.365 1 76.94 205 ALA B C 1
ATOM 3332 O O . ALA B 1 205 ? 14.586 -16.391 1.472 1 76.94 205 ALA B O 1
ATOM 3333 N N . ARG B 1 206 ? 15.648 -15.453 3.16 1 87.12 206 ARG B N 1
ATOM 3334 C CA . ARG B 1 206 ? 14.914 -14.188 3.105 1 87.12 206 ARG B CA 1
ATOM 3335 C C . ARG B 1 206 ? 15.656 -13.164 2.26 1 87.12 206 ARG B C 1
ATOM 3337 O O . ARG B 1 206 ? 16.859 -12.961 2.432 1 87.12 206 ARG B O 1
ATOM 3344 N N . THR B 1 207 ? 14.93 -12.625 1.271 1 90.75 207 THR B N 1
ATOM 3345 C CA . THR B 1 207 ? 15.492 -11.531 0.483 1 90.75 207 THR B CA 1
ATOM 3346 C C . THR B 1 207 ? 15.805 -10.328 1.366 1 90.75 207 THR B C 1
ATOM 3348 O O . THR B 1 207 ? 14.953 -9.891 2.145 1 90.75 207 THR B O 1
ATOM 3351 N N . GLY B 1 208 ? 16.969 -9.789 1.259 1 92.44 208 GLY B N 1
ATOM 3352 C CA . GLY B 1 208 ? 17.438 -8.719 2.139 1 92.44 208 GLY B CA 1
ATOM 3353 C C . GLY B 1 208 ? 16.75 -7.391 1.866 1 92.44 208 GLY B C 1
ATOM 3354 O O . GLY B 1 208 ? 16.016 -7.25 0.889 1 92.44 208 GLY B O 1
ATOM 3355 N N . ARG B 1 209 ? 16.953 -6.449 2.754 1 96.81 209 ARG B N 1
ATOM 3356 C CA . ARG B 1 209 ? 16.5 -5.066 2.648 1 96.81 209 ARG B CA 1
ATOM 3357 C C . ARG B 1 209 ? 17.672 -4.094 2.738 1 96.81 209 ARG B C 1
ATOM 3359 O O . ARG B 1 209 ? 18.688 -4.406 3.352 1 96.81 209 ARG B O 1
ATOM 3366 N N . ALA B 1 210 ? 17.422 -2.951 2.09 1 96.5 210 ALA B N 1
ATOM 3367 C CA . ALA B 1 210 ? 18.406 -1.872 2.193 1 96.5 210 ALA B CA 1
ATOM 3368 C C . ALA B 1 210 ? 18.562 -1.421 3.643 1 96.5 210 ALA B C 1
ATOM 3370 O O . ALA B 1 210 ? 17.625 -1.506 4.438 1 96.5 210 ALA B O 1
ATOM 3371 N N . ALA B 1 211 ? 19.859 -0.934 3.928 1 96.81 211 ALA B N 1
ATOM 3372 C CA . ALA B 1 211 ? 20.062 -0.29 5.223 1 96.81 211 ALA B CA 1
ATOM 3373 C C . ALA B 1 211 ? 19.109 0.891 5.402 1 96.81 211 ALA B C 1
ATOM 3375 O O . ALA B 1 211 ? 18.797 1.592 4.441 1 96.81 211 ALA B O 1
ATOM 3376 N N . LEU B 1 212 ? 18.703 1.094 6.633 1 97.5 212 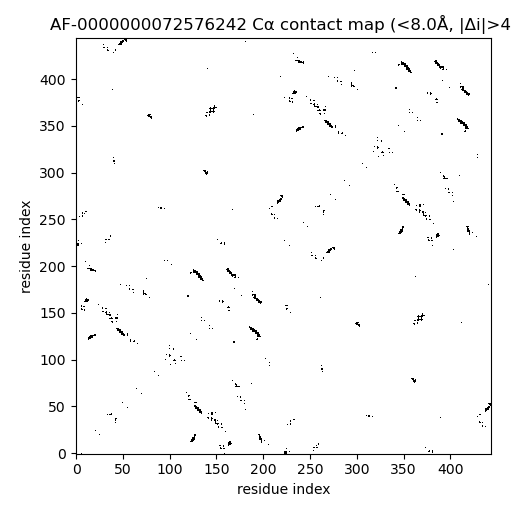LEU B N 1
ATOM 3377 C CA . LEU B 1 212 ? 17.703 2.119 6.949 1 97.5 212 LEU B CA 1
ATOM 3378 C C . LEU B 1 212 ? 18.094 3.459 6.336 1 97.5 212 LEU B C 1
ATOM 3380 O O . LEU B 1 212 ? 17.266 4.148 5.75 1 97.5 212 LEU B O 1
ATOM 3384 N N . GLY B 1 213 ? 19.344 3.822 6.379 1 97.69 213 GLY B N 1
ATOM 3385 C CA . GLY B 1 213 ? 19.828 5.125 5.941 1 97.69 213 GLY B CA 1
ATOM 3386 C C . GLY B 1 213 ? 19.75 5.316 4.438 1 97.69 213 GLY B C 1
ATOM 3387 O O . GLY B 1 213 ? 19.844 6.441 3.943 1 97.69 213 GLY B O 1
ATOM 3388 N N . GLU B 1 214 ? 19.531 4.238 3.666 1 97.69 214 GLU B N 1
ATOM 3389 C CA . GLU B 1 214 ? 19.422 4.34 2.215 1 97.69 214 GLU B CA 1
ATOM 3390 C C . GLU B 1 214 ? 18.031 4.852 1.803 1 97.69 214 GLU B C 1
ATOM 3392 O O . GLU B 1 214 ? 17.875 5.383 0.703 1 97.69 214 GLU B O 1
ATOM 3397 N N . THR B 1 215 ? 17.016 4.68 2.746 1 98 215 THR B N 1
ATOM 3398 C CA . THR B 1 215 ? 15.656 5.039 2.336 1 98 215 THR B CA 1
ATOM 3399 C C . THR B 1 215 ? 15.023 6 3.34 1 98 215 THR B C 1
ATOM 3401 O O . THR B 1 215 ? 13.977 6.586 3.068 1 98 215 THR B O 1
ATOM 3404 N N . VAL B 1 216 ? 15.633 6.211 4.492 1 98.56 216 VAL B N 1
ATOM 3405 C CA . VAL B 1 216 ? 15.07 7.07 5.527 1 98.56 216 VAL B CA 1
ATOM 3406 C C . VAL B 1 216 ? 16.094 8.125 5.934 1 98.56 216 VAL B C 1
ATOM 3408 O O . VAL B 1 216 ? 17.266 7.809 6.191 1 98.56 216 VAL B O 1
ATOM 3411 N N . THR B 1 217 ? 15.664 9.305 5.938 1 98.5 217 THR B N 1
ATOM 3412 C CA . THR B 1 217 ? 16.469 10.422 6.422 1 98.5 217 THR B CA 1
ATOM 3413 C C . THR B 1 217 ? 15.766 11.148 7.559 1 98.5 217 THR B C 1
ATOM 3415 O O . THR B 1 217 ? 14.641 11.625 7.391 1 98.5 217 THR B O 1
ATOM 3418 N N . PHE B 1 218 ? 16.344 11.219 8.703 1 98.06 218 PHE B N 1
ATOM 3419 C CA . PHE B 1 218 ? 15.867 12.078 9.781 1 98.06 218 PHE B CA 1
ATOM 3420 C C . PHE B 1 218 ? 16.453 13.484 9.648 1 98.06 218 PHE B C 1
ATOM 3422 O O . PHE B 1 218 ? 17.672 13.656 9.617 1 98.06 218 PHE B O 1
ATOM 3429 N N . VAL B 1 219 ? 15.523 14.438 9.555 1 97.25 219 VAL B N 1
ATOM 3430 C CA . VAL B 1 219 ? 15.953 15.812 9.344 1 97.25 219 VAL B CA 1
ATOM 3431 C C . VAL B 1 219 ? 16.172 16.5 10.688 1 97.25 219 VAL B C 1
ATOM 3433 O O . VAL B 1 219 ? 15.227 16.766 11.43 1 97.25 219 VAL B O 1
ATOM 3436 N N . ASP B 1 220 ? 17.391 16.812 10.977 1 90.19 220 ASP B N 1
ATOM 3437 C CA . ASP B 1 220 ? 17.766 17.438 12.242 1 90.19 220 ASP B CA 1
ATOM 3438 C C . ASP B 1 220 ? 17.984 18.938 12.062 1 90.19 220 ASP B C 1
ATOM 3440 O O . ASP B 1 220 ? 18.406 19.391 11 1 90.19 220 ASP B O 1
ATOM 3444 N N . GLY B 1 221 ? 17.234 19.75 12.789 1 77.75 221 GLY B N 1
ATOM 3445 C CA . GLY B 1 221 ? 17.406 21.188 12.758 1 77.75 221 GLY B CA 1
ATOM 3446 C C . GLY B 1 221 ? 18.844 21.609 13.008 1 77.75 221 GLY B C 1
ATOM 3447 O O . GLY B 1 221 ? 19.672 20.812 13.453 1 77.75 221 GLY B O 1
ATOM 3448 N N . PRO B 1 222 ? 19.219 22.859 12.367 1 62.88 222 PRO B N 1
ATOM 3449 C CA . PRO B 1 222 ? 20.484 23.406 12.859 1 62.88 222 PRO B CA 1
ATOM 3450 C C . PRO B 1 222 ? 20.516 23.562 14.383 1 62.88 222 PRO B C 1
ATOM 3452 O O . PRO B 1 222 ? 19.453 23.625 15.016 1 62.88 222 PRO B O 1
#

InterPro domains:
  IPR000415 Nitroreductase-like [G3DSA:3.40.109.10] (1-221)
  IPR000415 Nitroreductase-like [SSF55469] (1-218)
  IPR029479 Nitroreductase [PF00881] (7-197)
  IPR050627 Nitroreductase/BluB [PTHR23026] (2-218)

Organism: Streptomyces coelicolor (strain ATCC BAA-471 / A3(2) / M145) (NCBI:txid100226)

Solvent-accessible surface area (backbone atoms only — not comparable to full-atom values): 23600 Å² total; per-residue (Å²): 93,39,41,68,56,30,43,69,67,51,57,78,53,75,44,32,27,77,55,76,69,60,65,68,58,52,49,54,35,50,54,52,18,58,50,39,69,33,79,61,53,39,64,64,48,32,36,38,36,30,37,59,63,40,37,53,52,48,29,49,53,49,47,51,40,58,74,70,63,55,78,68,46,81,70,90,67,63,79,63,52,94,73,59,54,85,66,34,43,58,32,32,51,51,40,51,49,52,62,34,44,74,72,70,44,56,92,81,40,59,66,59,51,50,56,59,56,53,37,61,55,48,37,29,47,27,38,28,34,39,38,36,28,35,52,68,77,57,47,49,55,48,32,15,25,38,17,19,27,51,42,37,36,54,37,38,33,38,59,72,68,32,43,34,24,80,32,57,69,48,32,39,43,37,66,64,52,37,73,72,69,61,64,62,87,60,47,40,66,57,28,31,28,24,31,24,35,68,36,86,84,56,84,75,80,71,84,82,70,79,60,59,74,80,35,43,43,77,50,72,55,134,93,39,41,68,55,28,44,70,67,51,56,78,53,74,45,31,27,76,54,76,69,59,64,67,58,52,50,52,34,52,54,50,16,58,49,40,68,32,78,60,54,38,64,63,50,32,37,38,35,30,36,60,62,42,37,53,51,48,29,48,52,48,47,48,38,59,75,69,62,55,78,66,46,81,70,89,63,63,80,65,52,94,74,60,52,86,66,36,41,58,34,31,51,51,41,51,48,50,61,34,44,75,70,70,44,56,92,82,39,58,67,58,51,50,57,59,53,51,38,61,55,47,37,31,48,28,38,28,35,39,38,36,28,33,51,70,76,57,46,48,56,48,33,14,26,35,17,18,27,51,41,38,37,54,35,39,34,37,59,72,68,32,43,34,24,78,33,58,68,46,33,40,43,37,67,62,51,36,73,71,68,62,62,64,87,61,46,39,64,56,28,30,28,25,30,23,34,66,35,87,85,56,83,76,79,72,83,83,70,79,60,58,74,81,36,42,44,77,50,72,54,134

pLDDT: mean 95.82, std 5.88, range [62.31, 99.0]

Radius of gyration: 21.74 Å; Cα contacts (8 Å, |Δi|>4): 789; chains: 2; bounding box: 45×64×51 Å

Secondary structure (DSSP, 8-state):
-BHHHHHHH--B---B-SPPPPHHHHHHHHHHHTT---GGG----EEEEEEHHHHHHHHHHHHHHHHHTPPPPPPSS-SS-SSPPTTHHHHHHHHHHHHHHHTT--TT-HHHHHHHHGGGGGGGG-SEEEEEEEETT--HHHHHHHHHHHHHHHHHHHHTT-EEEEEGGGGGGHHHHHHHH---TTEEEEEEEEEEPBPTTS--PPPP---HHHHEEEE---/-BHHHHHHH--B---B-SPPPPHHHHHHHHHHHTT---GGG----EEEEEEHHHHHHHHHHHHHHHHHTPPPPPPSS-SS-SSPPTTHHHHHHHHHHHHHHHTT--TT-HHHHHHHHGGGGGGGG-SEEEEEEEETT--HHHHHHHHHHHHHHHHHHHHTT-EEEEEGGGGGGHHHHHHHH---TTEEEEEEEEEEPBPTTS--PPPP---HHHHEEEE---

Foldseek 3Di:
DDLVCLVVVADAFQAFDLDDDDPVLLVVLLVVLQPQDAVVSPSFKDKDKDFDPLLVVLLVVLVVCVVVVPFFDDFLDDPDDPDDDPPVVVLVVLVVCVVVVVVVHDPPRPVVVVVVVSSVSCLSNFRMKMWMKGFSPDDDRRVVSNVRSVVSSQSSLVVVQKHKHKAQPCSRVFVSVCVRRVDDPRIGTRIMMGMHHHDPPDDDDGRDDDDPVVPDDDDDDD/DDLVCLVVVADAFQAFDLDDDDPVLLVVLLVVLQPQDAVVSPSFKDKDKDFDPLLVVLLVVLVVCVVVVPFFDDFLDDPDDPDDDPPVVVLVVLVVCVVVVVVVHDPPRPVSVVVVVSSVSCLSNFRMKMWMKGFSPDDDRRVVSNVRSVVSSQSSLVVVQKHKHKAQPCSRVFVSVCVRRVDDPRIGTRIMMGMHHHDPPDDDDHRDDDDPVVPDDDDDDD

Nearest PDB structures (foldseek):
  7dp0-assembly1_B  TM=9.490E-01  e=1.779E-25  Sphingopyxis sp.
  3gr3-assembly1_B  TM=9.510E-01  e=2.126E-24  Bartonella henselae str. Houston-1
  7dp2-assembly1_A  TM=9.438E-01  e=1.294E-24  Sphingopyxis sp.
  7dp2-assembly1_B  TM=9.433E-01  e=3.281E-24  Sphingopyxis sp.
  2wzw-assembly1_A  TM=9.455E-01  e=2.988E-20  Mycolicibacterium smegmatis MC2 155

Sequence (444 aa):
MDVYEAVKSRRSVRRFSGRPVPREVLKRVLSAAAWAPSGSNLQPWHAFVLSDGPLAALKKRAGARLAAGDPFDEPEYEQYPQHLKSPYRERRAAFGEQRYGALGIAREDTEARQRAASGNWECFGAPAALFCYIDRDLGHPQWSDVGMFLQNVMLLLREEGLHSCTQMAWAKFHSTVAETVAPPPDLMLFCGMSIGYEEPAANSARTGRAALGETVTFVDGPMDVYEAVKSRRSVRRFSGRPVPREVLKRVLSAAAWAPSGSNLQPWHAFVLSDGPLAALKKRAGARLAAGDPFDEPEYEQYPQHLKSPYRERRAAFGEQRYGALGIAREDTEARQRAASGNWECFGAPAALFCYIDRDLGHPQWSDVGMFLQNVMLLLREEGLHSCTQMAWAKFHSTVAETVAPPPDLMLFCGMSIGYEEPAANSARTGRAALGETVTFVDGP